Protein 3L3B (pdb70)

Secondary structure (DSSP, 8-state):
-EEEEE---SSTTTS--HHHHHHHHHHHHHTT-EEEEEE-SSB-S-EEETTTTEEES---BHHHHHHHHTTT-EEEGGG--GGG-SEEEE---HHHHHHHBSTTS-----B-HHHHHHHHHHHHTT--EEEETTHHHHHHHHHTTT---EE-----HHHHT-EE----TT--EEETTTTEEEE-GGGS---HHHHHHHHHHHHHHHHHH-/-EEEEEE---SSTTTS--HHHHHHHHHHHHHTTEEEEEEE-SSB-S-EEETTTTEEES---BHHHHHHHHTTT-EEEGGG--GGG-SEEEE---HHHHHHHBSTT---B-HHHHHHHHHHHHTT--EEEETTHHHHHHHHHTTT---EE--S--TT-HHHHHTSEE----TT--EEETTTTEEEE-GGGS---HHHHHHHHHHHHHHHHHHT-

Sequence (423 aa):
LNSAVILAGCGHMDGSEIREAVLVMLELDRHNVNFKCFAPNKNQKQVVDHKKKESVGEVRNILVESARIARGSVYDIEQIRVEEFDMLVIPGGYGVAKNFSNLFDEDNDYILPEFKNAVREFYNAKKPIGAVCISPAVVVALLKDIAKVKVTIGELIDKMGGVHVDCPTIKSVKDDVNRIFSCSAYMRNDSLYNVYLGIQDMISSMVNYLALNSAVILAGCGHMDGSEIREAVLVMLELDRHNVNFKCFAPNKNQKQVVDHKKKESVGEVRNILVESARIARGSVYDIEQIRVEEFDMLVIPGGYGVAKNFSNLFDDYILPEFKNAVREFYNAKKPIGAVCISPAVVVALLKDIAKVKVTIGEDSNGLIDKMGGVHVDCPTIKSVKDDVNRIFSCSAYMRNDSLYNVYLGIQDMISSMVNYLK

Foldseek 3Di:
DEEEEEWQFDPQAFIFPLLQLLLLVVLCVVVVYHYAYEYAFAKTPFDADPVVGHTDPDIDTRQVRVCVSVVNRYYYLLPDDLVVHQEYEYGHGVSLDRRQWCLPPPDPGDGNCSVLVSLVVCQVVVGAYEYEACGVLVVCQSCQVPDAEEAELAPNSVVSRHHYDHDFLLAKDARPPSNYIYHNQVVDVDDSVSNSNHSNRRSCVSVVSD/DAEEEEEWQFDPQAFIFPLLQLLLLCVLCVVVVYHYAYEYAQAKTPFDADPVVRGTDPDIDTRQVRVCVSVVNRYYYLLPDDPVVHQEYEYGHGVRCDRVQDCLPCNDGNVSVLVSLVVCQVVVGAYEYEACRVLVSCLSCQVPDAFEFEQADCPPCSSVVSRHHYDHDHLLAKDARPVRNYIYHNQVSDPDDSVSNSNHSSRRSVVSVVSVD

InterPro domains:
  IPR002818 DJ-1/PfpI [PF01965] (79-145)
  IPR029062 Class I glutamine amidotransferase-like [G3DSA:3.40.50.880] (3-221)
  IPR029062 Class I glutamine amidotransferase-like [SSF52317] (6-210)

B-factor: mean 14.18, std 5.87, range [2.0, 45.68]

Radius of gyration: 21.29 Å; Cα contacts (8 Å, |Δi|>4): 1120; chains: 2; bounding box: 45×48×64 Å

CATH classification: 3.40.50.880

Nearest PDB structures (foldseek):
  3l3b-assembly1_A  TM=1.005E+00  e=1.424E-47  Ehrlichia chaffeensis str. Arkansas
  3l3b-assembly1_B  TM=9.871E-01  e=2.862E-44  Ehrlichia chaffeensis str. Arkansas
  5lir-assembly1_A-2  TM=9.473E-01  e=5.805E-27  Salmonella enterica subsp. enterica serovar Typhimurium
  1oy1-assembly1_B  TM=9.442E-01  e=7.949E-27  Escherichia coli K-12
  4y1e-assembly1_B  TM=6.991E-01  e=5.898E-10  Staphylococcus aureus subsp. aureus Mu50

Solvent-accessible surface area: 15481 Å² total; per-residue (Å²): 94,53,0,0,0,0,0,0,0,1,0,35,51,3,0,0,4,4,17,0,0,0,0,0,1,0,0,0,34,88,54,130,3,105,60,94,4,8,0,6,96,41,80,13,143,86,5,9,22,1,80,60,119,111,62,55,89,90,118,10,35,1,11,37,9,0,0,12,0,5,54,3,61,0,87,48,3,84,78,22,31,6,138,102,14,49,0,0,0,1,0,0,4,99,0,0,0,18,9,0,8,29,30,58,79,122,115,122,100,107,18,37,74,40,0,62,90,3,0,44,89,0,47,104,50,54,40,0,0,0,0,0,11,20,0,0,0,0,0,1,11,1,0,90,114,82,18,140,1,80,0,0,16,0,98,99,2,130,69,27,12,4,66,60,52,109,7,78,8,92,29,22,16,96,3,90,121,21,81,0,0,0,0,0,1,30,73,78,116,49,45,6,63,48,0,6,51,0,0,40,59,0,0,30,30,0,28,118,77,91,141,50,49,0,0,0,0,0,0,0,2,0,33,51,4,0,0,4,3,19,0,0,0,0,0,0,0,0,0,27,88,46,129,0,104,53,80,2,6,0,6,95,41,90,10,74,85,5,10,16,1,73,126,112,94,65,56,93,72,108,11,36,2,11,39,7,0,0,12,1,5,60,10,68,1,91,49,4,86,71,25,44,13,98,105,10,40,0,0,0,0,0,0,6,114,0,0,2,22,19,1,10,66,38,72,146,114,122,16,44,68,41,1,63,90,2,0,45,94,0,41,105,50,46,39,0,0,0,0,0,11,22,1,0,1,2,0,1,10,0,0,83,115,86,16,146,1,69,0,0,6,0,66,25,118,143,28,43,0,112,68,36,21,4,66,46,51,108,8,82,8,88,36,21,14,42,6,100,124,20,70,0,4,0,0,0,1,26,76,83,158,50,42,7,65,47,0,9,45,0,0,47,60,0,0,25,31,0,18,100,82,53,120

Structure (mmCIF, N/CA/C/O backbone):
data_3L3B
#
_entry.id   3L3B
#
_cell.length_a   48.210
_cell.length_b   69.220
_cell.length_c   242.050
_cell.angle_alpha   90.00
_cell.angle_beta   90.00
_cell.angle_gamma   90.00
#
_symmetry.space_group_name_H-M   'C 2 2 21'
#
loop_
_entity.id
_entity.type
_entity.pdbx_description
1 polymer 'Es1 family protein'
2 water water
#
loop_
_atom_site.group_PDB
_atom_site.id
_atom_site.type_symbol
_atom_site.label_atom_id
_atom_site.label_alt_id
_atom_site.label_comp_id
_atom_site.label_asym_id
_atom_site.label_entity_id
_atom_site.label_seq_id
_atom_site.pdbx_PDB_ins_code
_atom_site.Cartn_x
_atom_site.Cartn_y
_atom_site.Cartn_z
_atom_site.occupancy
_atom_site.B_iso_or_equiv
_atom_site.auth_seq_id
_atom_site.auth_comp_id
_atom_site.auth_asym_id
_atom_site.auth_atom_id
_atom_site.pdbx_PDB_model_num
ATOM 1 N N . LEU A 1 24 ? 15.523 -2.385 72.490 1.00 18.19 3 LEU A N 1
ATOM 2 C CA . LEU A 1 24 ? 15.105 -0.948 72.352 1.00 17.33 3 LEU A CA 1
ATOM 3 C C . LEU A 1 24 ? 16.058 0.073 72.987 1.00 16.44 3 LEU A C 1
ATOM 4 O O . LEU A 1 24 ? 16.539 -0.099 74.135 1.00 16.30 3 LEU A O 1
ATOM 9 N N . ASN A 1 25 ? 16.293 1.156 72.238 1.00 15.34 4 ASN A N 1
ATOM 10 C CA . ASN A 1 25 ? 17.130 2.269 72.677 1.00 15.50 4 ASN A CA 1
ATOM 11 C C . ASN A 1 25 ? 16.437 3.616 72.555 1.00 14.63 4 ASN A C 1
ATOM 12 O O . ASN A 1 25 ? 15.893 3.929 71.509 1.00 14.07 4 ASN A O 1
ATOM 17 N N . SER A 1 26 ? 16.504 4.419 73.609 1.00 13.43 5 SER A N 1
ATOM 18 C CA . SER A 1 26 ? 15.922 5.741 73.596 1.00 12.99 5 SER A CA 1
ATOM 19 C C . SER A 1 26 ? 16.972 6.797 73.812 1.00 12.56 5 SER A C 1
ATOM 20 O O . SER A 1 26 ? 17.833 6.617 74.650 1.00 11.84 5 SER A O 1
ATOM 23 N N . ALA A 1 27 ? 16.906 7.897 73.066 1.00 11.47 6 ALA A N 1
ATOM 24 C CA . ALA A 1 27 ? 17.703 9.074 73.435 1.00 10.89 6 ALA A CA 1
ATOM 25 C C . ALA A 1 27 ? 16.916 9.835 74.473 1.00 9.99 6 ALA A C 1
ATOM 26 O O . ALA A 1 27 ? 15.682 9.801 74.482 1.00 10.71 6 ALA A O 1
ATOM 28 N N . VAL A 1 28 ? 17.629 10.532 75.348 1.00 10.43 7 VAL A N 1
ATOM 29 C CA . VAL A 1 28 ? 17.016 11.458 76.336 1.00 10.26 7 VAL A CA 1
ATOM 30 C C . VAL A 1 28 ? 17.764 12.801 76.236 1.00 10.73 7 VAL A C 1
ATOM 31 O O . VAL A 1 28 ? 18.994 12.855 76.341 1.00 11.56 7 VAL A O 1
ATOM 35 N N . ILE A 1 29 ? 17.047 13.885 76.028 1.00 9.49 8 ILE A N 1
ATOM 36 C CA . ILE A 1 29 ? 17.672 15.175 75.933 1.00 9.44 8 ILE A CA 1
ATOM 37 C C . ILE A 1 29 ? 17.402 15.998 77.176 1.00 9.50 8 ILE A C 1
ATOM 38 O O . ILE A 1 29 ? 16.260 16.104 77.628 1.00 10.22 8 ILE A O 1
ATOM 43 N N . LEU A 1 30 ? 18.477 16.606 77.671 1.00 9.95 9 LEU A N 1
ATOM 44 C CA . LEU A 1 30 ? 18.538 17.331 78.907 1.00 10.59 9 LEU A CA 1
ATOM 45 C C . LEU A 1 30 ? 19.034 18.741 78.668 1.00 9.81 9 LEU A C 1
ATOM 46 O O . LEU A 1 30 ? 19.802 19.024 77.746 1.00 10.41 9 LEU A O 1
ATOM 51 N N . ALA A 1 31 ? 18.577 19.655 79.514 1.00 9.57 10 ALA A N 1
ATOM 52 C CA . ALA A 1 31 ? 18.837 21.083 79.333 1.00 9.52 10 ALA A CA 1
ATOM 53 C C . ALA A 1 31 ? 19.525 21.746 80.508 1.00 8.66 10 ALA A C 1
ATOM 54 O O . ALA A 1 31 ? 19.511 22.963 80.607 1.00 9.39 10 ALA A O 1
ATOM 56 N N . GLY A 1 32 ? 20.104 20.961 81.416 1.00 8.98 11 GLY A N 1
ATOM 57 C CA . GLY A 1 32 ? 20.648 21.487 82.660 1.00 7.63 11 GLY A CA 1
ATOM 58 C C . GLY A 1 32 ? 20.124 20.665 83.833 1.00 8.32 11 GLY A C 1
ATOM 59 O O . GLY A 1 32 ? 19.632 19.512 83.657 1.00 10.45 11 GLY A O 1
ATOM 60 N N . CYS A 1 33 ? 20.199 21.221 85.035 1.00 8.47 12 CYS A N 1
ATOM 61 C CA . CYS A 1 33 ? 19.791 20.469 86.230 1.00 8.59 12 CYS A CA 1
ATOM 62 C C . CYS A 1 33 ? 19.018 21.340 87.216 1.00 8.60 12 CYS A C 1
ATOM 63 O O . CYS A 1 33 ? 19.608 21.855 88.165 1.00 9.33 12 CYS A O 1
ATOM 66 N N . GLY A 1 34 ? 17.705 21.476 87.015 1.00 8.59 13 GLY A N 1
ATOM 67 C CA . GLY A 1 34 ? 16.845 22.331 87.840 1.00 9.12 13 GLY A CA 1
ATOM 68 C C . GLY A 1 34 ? 15.707 22.880 87.013 1.00 10.45 13 GLY A C 1
ATOM 69 O O . GLY A 1 34 ? 15.879 23.233 85.843 1.00 12.30 13 GLY A O 1
ATOM 70 N N . HIS A 1 35 ? 14.540 22.949 87.606 1.00 9.77 14 HIS A N 1
ATOM 71 C CA . HIS A 1 35 ? 13.334 23.239 86.861 1.00 10.08 14 HIS A CA 1
ATOM 72 C C . HIS A 1 35 ? 13.244 24.690 86.358 1.00 9.70 14 HIS A C 1
ATOM 73 O O . HIS A 1 35 ? 12.556 24.934 85.357 1.00 11.40 14 HIS A O 1
ATOM 80 N N . MET A 1 36 ? 13.951 25.621 86.999 1.00 8.86 15 MET A N 1
ATOM 81 C CA . MET A 1 36 ? 13.895 27.019 86.590 1.00 9.79 15 MET A CA 1
ATOM 82 C C . MET A 1 36 ? 14.984 27.428 85.596 1.00 10.25 15 MET A C 1
ATOM 83 O O . MET A 1 36 ? 14.845 28.482 84.927 1.00 10.06 15 MET A O 1
ATOM 88 N N . ASP A 1 37 ? 16.077 26.667 85.519 1.00 9.65 16 ASP A N 1
ATOM 89 C CA . ASP A 1 37 ? 17.137 26.985 84.537 1.00 9.64 16 ASP A CA 1
ATOM 90 C C . ASP A 1 37 ? 17.739 25.793 83.726 1.00 8.98 16 ASP A C 1
ATOM 91 O O . ASP A 1 37 ? 18.707 25.976 82.999 1.00 10.75 16 ASP A O 1
ATOM 96 N N . GLY A 1 38 ? 17.119 24.618 83.804 1.00 9.67 17 GLY A N 1
ATOM 97 C CA . GLY A 1 38 ? 17.616 23.382 83.198 1.00 7.91 17 GLY A CA 1
ATOM 98 C C . GLY A 1 38 ? 16.484 22.421 82.965 1.00 8.80 17 GLY A C 1
ATOM 99 O O . GLY A 1 38 ? 15.345 22.814 82.704 1.00 10.05 17 GLY A O 1
ATOM 100 N N . SER A 1 39 ? 16.769 21.147 83.121 1.00 9.34 18 SER A N 1
ATOM 101 C CA . SER A 1 39 ? 15.748 20.111 83.055 1.00 9.16 18 SER A CA 1
ATOM 102 C C . SER A 1 39 ? 15.087 19.937 84.434 1.00 10.01 18 SER A C 1
ATOM 103 O O . SER A 1 39 ? 15.731 20.123 85.502 1.00 9.06 18 SER A O 1
ATOM 106 N N . GLU A 1 40 ? 13.805 19.573 84.402 1.00 9.42 19 GLU A N 1
ATOM 107 C CA . GLU A 1 40 ? 13.073 19.282 85.613 1.00 10.02 19 GLU A CA 1
ATOM 108 C C . GLU A 1 40 ? 13.636 17.970 86.118 1.00 9.85 19 GLU A C 1
ATOM 109 O O . GLU A 1 40 ? 13.555 16.956 85.445 1.00 10.97 19 GLU A O 1
ATOM 115 N N . ILE A 1 41 ? 14.199 17.992 87.312 1.00 9.42 20 ILE A N 1
ATOM 116 C CA . ILE A 1 41 ? 14.985 16.864 87.813 1.00 10.09 20 ILE A CA 1
ATOM 117 C C . ILE A 1 41 ? 14.088 15.643 88.054 1.00 9.80 20 ILE A C 1
ATOM 118 O O . ILE A 1 41 ? 14.479 14.513 87.720 1.00 8.59 20 ILE A O 1
ATOM 123 N N . ARG A 1 42 ? 12.914 15.855 88.655 1.00 10.07 21 ARG A N 1
ATOM 124 C CA . ARG A 1 42 ? 12.012 14.727 88.898 1.00 10.95 21 ARG A CA 1
ATOM 125 C C . ARG A 1 42 ? 11.535 14.060 87.602 1.00 10.60 21 ARG A C 1
ATOM 126 O O . ARG A 1 42 ? 11.492 12.818 87.499 1.00 10.31 21 ARG A O 1
ATOM 134 N N . GLU A 1 43 ? 11.187 14.889 86.620 1.00 11.13 22 GLU A N 1
ATOM 135 C CA . GLU A 1 43 ? 10.710 14.382 85.339 1.00 11.32 22 GLU A CA 1
ATOM 136 C C . GLU A 1 43 ? 11.775 13.571 84.673 1.00 11.11 22 GLU A C 1
ATOM 137 O O . GLU A 1 43 ? 11.498 12.490 84.162 1.00 11.27 22 GLU A O 1
ATOM 143 N N . ALA A 1 44 ? 13.018 14.048 84.732 1.00 10.51 23 ALA A N 1
ATOM 144 C CA . ALA A 1 44 ? 14.111 13.358 84.068 1.00 9.59 23 ALA A CA 1
ATOM 145 C C . ALA A 1 44 ? 14.345 12.020 84.767 1.00 9.56 23 ALA A C 1
ATOM 146 O O . ALA A 1 44 ? 14.456 11.001 84.109 1.00 8.67 23 ALA A O 1
ATOM 148 N N . VAL A 1 45 ? 14.429 12.012 86.114 1.00 7.51 24 VAL A N 1
ATOM 149 C CA . VAL A 1 45 ? 14.649 10.754 86.852 1.00 8.06 24 VAL A CA 1
ATOM 150 C C . VAL A 1 45 ? 13.528 9.725 86.638 1.00 8.63 24 VAL A C 1
ATOM 151 O O . VAL A 1 45 ? 13.787 8.530 86.402 1.00 8.77 24 VAL A O 1
ATOM 155 N N . LEU A 1 46 ? 12.288 10.205 86.600 1.00 10.17 25 LEU A N 1
ATOM 156 C CA . LEU A 1 46 ? 11.103 9.334 86.483 1.00 10.09 25 LEU A CA 1
ATOM 157 C C . LEU A 1 46 ? 11.018 8.778 85.080 1.00 11.20 25 LEU A C 1
ATOM 158 O O . LEU A 1 46 ? 10.651 7.635 84.923 1.00 11.62 25 LEU A O 1
ATOM 163 N N . VAL A 1 47 ? 11.386 9.568 84.054 1.00 10.25 26 VAL A N 1
ATOM 164 C CA . VAL A 1 47 ? 11.527 9.063 82.697 1.00 10.62 26 VAL A CA 1
ATOM 165 C C . VAL A 1 47 ? 12.565 7.942 82.647 1.00 10.11 26 VAL A C 1
ATOM 166 O O . VAL A 1 47 ? 12.322 6.887 82.057 1.00 9.41 26 VAL A O 1
ATOM 170 N N . MET A 1 48 ? 13.702 8.138 83.304 1.00 10.79 27 MET A N 1
ATOM 171 C CA . MET A 1 48 ? 14.792 7.169 83.240 1.00 11.61 27 MET A CA 1
ATOM 172 C C . MET A 1 48 ? 14.377 5.871 83.927 1.00 11.76 27 MET A C 1
ATOM 173 O O . MET A 1 48 ? 14.746 4.763 83.467 1.00 11.68 27 MET A O 1
ATOM 178 N N . LEU A 1 49 ? 13.599 6.016 84.998 1.00 11.62 28 LEU A N 1
ATOM 179 C CA . LEU A 1 49 ? 13.154 4.876 85.821 1.00 12.51 28 LEU A CA 1
ATOM 180 C C . LEU A 1 49 ? 12.217 4.022 84.965 1.00 12.55 28 LEU A C 1
ATOM 181 O O . LEU A 1 49 ? 12.260 2.786 84.990 1.00 12.66 28 LEU A O 1
ATOM 186 N N . GLU A 1 50 ? 11.332 4.685 84.238 1.00 11.87 29 GLU A N 1
ATOM 187 C CA . GLU A 1 50 ? 10.373 3.955 83.409 1.00 12.62 29 GLU A CA 1
ATOM 188 C C . GLU A 1 50 ? 10.997 3.329 82.158 1.00 11.97 29 GLU A C 1
ATOM 189 O O . GLU A 1 50 ? 10.633 2.241 81.780 1.00 12.62 29 GLU A O 1
ATOM 195 N N . LEU A 1 51 ? 11.944 3.998 81.535 1.00 11.49 30 LEU A N 1
ATOM 196 C CA . LEU A 1 51 ? 12.718 3.354 80.472 1.00 11.68 30 LEU A CA 1
ATOM 197 C C . LEU A 1 51 ? 13.357 2.072 81.019 1.00 12.56 30 LEU A C 1
ATOM 198 O O . LEU A 1 51 ? 13.094 0.973 80.508 1.00 11.64 30 LEU A O 1
ATOM 203 N N . ASP A 1 52 ? 14.104 2.193 82.114 1.00 13.08 31 ASP A N 1
ATOM 204 C CA . ASP A 1 52 ? 14.707 1.006 82.768 1.00 15.03 31 ASP A CA 1
ATOM 205 C C . ASP A 1 52 ? 13.666 -0.058 83.111 1.00 14.70 31 ASP A C 1
ATOM 206 O O . ASP A 1 52 ? 13.854 -1.258 82.819 1.00 16.59 31 ASP A O 1
ATOM 211 N N . ARG A 1 53 ? 12.550 0.376 83.686 1.00 14.11 32 ARG A N 1
ATOM 212 C CA . ARG A 1 53 ? 11.415 -0.510 83.963 1.00 14.40 32 ARG A CA 1
ATOM 213 C C . ARG A 1 53 ? 11.000 -1.380 82.762 1.00 14.18 32 ARG A C 1
ATOM 214 O O . ARG A 1 53 ? 10.714 -2.575 82.902 1.00 13.35 32 ARG A O 1
ATOM 222 N N . HIS A 1 54 ? 10.976 -0.768 81.586 1.00 13.92 33 HIS A N 1
ATOM 223 C CA . HIS A 1 54 ? 10.591 -1.434 80.352 1.00 13.54 33 HIS A CA 1
ATOM 224 C C . HIS A 1 54 ? 11.794 -2.005 79.591 1.00 14.04 33 HIS A C 1
ATOM 225 O O . HIS A 1 54 ? 11.676 -2.392 78.416 1.00 13.77 33 HIS A O 1
ATOM 232 N N . ASN A 1 55 ? 12.944 -2.083 80.249 1.00 15.20 34 ASN A N 1
ATOM 233 C CA . ASN A 1 55 ? 14.168 -2.589 79.625 1.00 15.58 34 ASN A CA 1
ATOM 234 C C . ASN A 1 55 ? 14.431 -1.895 78.296 1.00 15.29 34 ASN A C 1
ATOM 235 O O . ASN A 1 55 ? 14.678 -2.561 77.280 1.00 16.46 34 ASN A O 1
ATOM 240 N N . VAL A 1 56 ? 14.293 -0.574 78.291 1.00 14.52 35 VAL A N 1
ATOM 241 C CA . VAL A 1 56 ? 14.764 0.257 77.195 1.00 14.28 35 VAL A CA 1
ATOM 242 C C . VAL A 1 56 ? 16.080 0.924 77.640 1.00 14.89 35 VAL A C 1
ATOM 243 O O . VAL A 1 56 ? 16.098 1.622 78.653 1.00 13.88 35 VAL A O 1
ATOM 247 N N . ASN A 1 57 ? 17.167 0.660 76.917 1.00 15.42 36 ASN A N 1
ATOM 248 C CA . ASN A 1 57 ? 18.441 1.348 77.150 1.00 17.00 36 ASN A CA 1
ATOM 249 C C . ASN A 1 57 ? 18.332 2.789 76.711 1.00 16.53 36 ASN A C 1
ATOM 250 O O . ASN A 1 57 ? 17.605 3.103 75.744 1.00 17.03 36 ASN A O 1
ATOM 255 N N . PHE A 1 58 ? 19.059 3.674 77.380 1.00 15.11 37 PHE A N 1
ATOM 256 C CA . PHE A 1 58 ? 19.031 5.062 76.986 1.00 14.27 37 PHE A CA 1
ATOM 257 C C . PHE A 1 58 ? 20.384 5.719 77.079 1.00 14.32 37 PHE A C 1
ATOM 258 O O . PHE A 1 58 ? 21.265 5.244 77.793 1.00 12.90 37 PHE A O 1
ATOM 266 N N . LYS A 1 59 ? 20.528 6.817 76.350 1.00 13.69 38 LYS A N 1
ATOM 267 C CA . LYS A 1 59 ? 21.699 7.656 76.419 1.00 13.60 38 LYS A CA 1
ATOM 268 C C . LYS A 1 59 ? 21.181 9.048 76.545 1.00 12.67 38 LYS A C 1
ATOM 269 O O . LYS A 1 59 ? 20.214 9.427 75.857 1.00 10.53 38 LYS A O 1
ATOM 275 N N . CYS A 1 60 ? 21.853 9.821 77.377 1.00 10.06 39 CYS A N 1
ATOM 276 C CA . CYS A 1 60 ? 21.524 11.207 77.561 1.00 10.64 39 CYS A CA 1
ATOM 277 C C . CYS A 1 60 ? 22.409 12.145 76.734 1.00 9.46 39 CYS A C 1
ATOM 278 O O . CYS A 1 60 ? 23.643 11.943 76.654 1.00 10.76 39 CYS A O 1
ATOM 281 N N . PHE A 1 61 ? 21.795 13.224 76.231 1.00 8.78 40 PHE A N 1
ATOM 282 C CA . PHE A 1 61 ? 22.457 14.240 75.384 1.00 8.52 40 PHE A CA 1
ATOM 283 C C . PHE A 1 61 ? 22.055 15.628 75.817 1.00 8.80 40 PHE A C 1
ATOM 284 O O . PHE A 1 61 ? 20.895 15.864 76.220 1.00 8.61 40 PHE A O 1
ATOM 292 N N . ALA A 1 62 ? 22.988 16.549 75.692 1.00 9.02 41 ALA A N 1
ATOM 293 C CA . ALA A 1 62 ? 22.765 17.961 75.972 1.00 10.79 41 ALA A CA 1
ATOM 294 C C . ALA A 1 62 ? 23.679 18.742 75.080 1.00 11.98 41 ALA A C 1
ATOM 295 O O . ALA A 1 62 ? 24.761 18.262 74.708 1.00 13.40 41 ALA A O 1
ATOM 297 N N . PRO A 1 63 ? 23.287 19.977 74.738 1.00 13.03 42 PRO A N 1
ATOM 298 C CA . PRO A 1 63 ? 24.250 20.847 74.061 1.00 12.47 42 PRO A CA 1
ATOM 299 C C . PRO A 1 63 ? 25.354 21.450 74.960 1.00 12.54 42 PRO A C 1
ATOM 300 O O . PRO A 1 63 ? 25.135 21.760 76.151 1.00 11.67 42 PRO A O 1
ATOM 304 N N . ASN A 1 64 ? 26.538 21.605 74.376 1.00 12.22 43 ASN A N 1
ATOM 305 C CA . ASN A 1 64 ? 27.680 22.159 75.037 1.00 11.14 43 ASN A CA 1
ATOM 306 C C . ASN A 1 64 ? 27.677 23.661 74.859 1.00 10.82 43 ASN A C 1
ATOM 307 O O . ASN A 1 64 ? 28.405 24.206 74.020 1.00 10.67 43 ASN A O 1
ATOM 312 N N . LYS A 1 65 ? 26.842 24.327 75.639 1.00 10.29 44 LYS A N 1
ATOM 313 C CA . LYS A 1 65 ? 26.697 25.780 75.575 1.00 10.10 44 LYS A CA 1
ATOM 314 C C . LYS A 1 65 ? 26.270 26.261 76.941 1.00 9.33 44 LYS A C 1
ATOM 315 O O . LYS A 1 65 ? 25.718 25.509 77.714 1.00 7.11 44 LYS A O 1
ATOM 317 N N . ASN A 1 66 ? 26.497 27.532 77.233 1.00 9.35 45 ASN A N 1
ATOM 318 C CA . ASN A 1 66 ? 26.077 28.043 78.550 1.00 9.79 45 ASN A CA 1
ATOM 319 C C . ASN A 1 66 ? 24.549 28.183 78.651 1.00 9.50 45 ASN A C 1
ATOM 320 O O . ASN A 1 66 ? 23.884 28.455 77.644 1.00 8.59 45 ASN A O 1
ATOM 325 N N . GLN A 1 67 ? 23.993 27.970 79.832 1.00 9.17 46 GLN A N 1
ATOM 326 C CA . GLN A 1 67 ? 22.577 28.256 80.070 1.00 10.01 46 GLN A CA 1
ATOM 327 C C . GLN A 1 67 ? 22.365 29.755 79.841 1.00 9.68 46 GLN A C 1
ATOM 328 O O . GLN A 1 67 ? 23.294 30.555 80.033 1.00 9.89 46 GLN A O 1
ATOM 334 N N . LYS A 1 68 ? 21.160 30.147 79.472 1.00 9.58 47 LYS A N 1
ATOM 335 C CA . LYS A 1 68 ? 20.837 31.568 79.307 1.00 11.37 47 LYS A CA 1
ATOM 336 C C . LYS A 1 68 ? 20.858 32.324 80.594 1.00 11.81 47 LYS A C 1
ATOM 337 O O . LYS A 1 68 ? 21.347 33.458 80.638 1.00 10.88 47 LYS A O 1
ATOM 343 N N . GLN A 1 69 ? 20.348 31.668 81.645 1.00 11.72 48 GLN A N 1
ATOM 344 C CA . GLN A 1 69 ? 20.344 32.164 83.002 1.00 12.33 48 GLN A CA 1
ATOM 345 C C . GLN A 1 69 ? 20.818 31.057 83.939 1.00 10.93 48 GLN A C 1
ATOM 346 O O . GLN A 1 69 ? 20.774 29.878 83.607 1.00 9.93 48 GLN A O 1
ATOM 352 N N . VAL A 1 70 ? 21.264 31.464 85.115 1.00 11.37 49 VAL A N 1
ATOM 353 C CA . VAL A 1 70 ? 21.404 30.583 86.238 1.00 10.47 49 VAL A CA 1
ATOM 354 C C . VAL A 1 70 ? 20.448 31.104 87.288 1.00 11.75 49 VAL A C 1
ATOM 355 O O . VAL A 1 70 ? 20.522 32.287 87.663 1.00 13.06 49 VAL A O 1
ATOM 359 N N . VAL A 1 71 ? 19.597 30.230 87.830 1.00 10.73 50 VAL A N 1
ATOM 360 C CA . VAL A 1 71 ? 18.572 30.668 88.764 1.00 11.12 50 VAL A CA 1
ATOM 361 C C . VAL A 1 71 ? 18.863 30.042 90.110 1.00 11.93 50 VAL A C 1
ATOM 362 O O . VAL A 1 71 ? 19.068 28.832 90.189 1.00 11.93 50 VAL A O 1
ATOM 366 N N . ASP A 1 72 ? 18.995 30.905 91.131 1.00 11.58 51 ASP A N 1
ATOM 367 C CA . ASP A 1 72 ? 18.965 30.521 92.519 1.00 12.41 51 ASP A CA 1
ATOM 368 C C . ASP A 1 72 ? 17.571 30.013 92.839 1.00 12.46 51 ASP A C 1
ATOM 369 O O . ASP A 1 72 ? 16.614 30.808 92.902 1.00 14.40 51 ASP A O 1
ATOM 374 N N . HIS A 1 73 ? 17.460 28.704 93.072 1.00 12.59 52 HIS A N 1
ATOM 375 C CA . HIS A 1 73 ? 16.167 28.029 93.233 1.00 11.60 52 HIS A CA 1
ATOM 376 C C . HIS A 1 73 ? 15.560 28.258 94.607 1.00 11.79 52 HIS A C 1
ATOM 377 O O . HIS A 1 73 ? 14.374 27.999 94.778 1.00 12.82 52 HIS A O 1
ATOM 384 N N . LYS A 1 74 ? 16.329 28.816 95.542 1.00 11.68 53 LYS A N 1
ATOM 385 C CA . LYS A 1 74 ? 15.848 29.131 96.881 1.00 12.07 53 LYS A CA 1
ATOM 386 C C . LYS A 1 74 ? 15.213 30.527 96.942 1.00 12.64 53 LYS A C 1
ATOM 387 O O . LYS A 1 74 ? 14.069 30.674 97.396 1.00 11.35 53 LYS A O 1
ATOM 393 N N . LYS A 1 75 ? 15.950 31.550 96.505 1.00 14.41 54 LYS A N 1
ATOM 394 C CA . LYS A 1 75 ? 15.392 32.925 96.365 1.00 15.30 54 LYS A CA 1
ATOM 395 C C . LYS A 1 75 ? 14.472 33.068 95.147 1.00 15.66 54 LYS A C 1
ATOM 396 O O . LYS A 1 75 ? 13.624 33.957 95.119 1.00 15.77 54 LYS A O 1
ATOM 398 N N . LYS A 1 76 ? 14.628 32.192 94.159 1.00 15.54 55 LYS A N 1
ATOM 399 C CA . LYS A 1 76 ? 13.857 32.228 92.900 1.00 17.11 55 LYS A CA 1
ATOM 400 C C . LYS A 1 76 ? 14.175 33.464 92.029 1.00 17.45 55 LYS A C 1
ATOM 401 O O . LYS A 1 76 ? 13.276 34.110 91.480 1.00 16.97 55 LYS A O 1
ATOM 407 N N . GLU A 1 77 ? 15.456 33.802 91.934 1.00 17.63 56 GLU A N 1
ATOM 408 C CA . GLU A 1 77 ? 15.886 34.896 91.075 1.00 17.33 56 GLU A CA 1
ATOM 409 C C . GLU A 1 77 ? 17.096 34.476 90.283 1.00 16.05 56 GLU A C 1
ATOM 410 O O . GLU A 1 77 ? 17.955 33.783 90.794 1.00 14.55 56 GLU A O 1
ATOM 416 N N . SER A 1 78 ? 17.187 34.957 89.039 1.00 15.33 57 SER A N 1
ATOM 417 C CA . SER A 1 78 ? 18.387 34.782 88.251 1.00 14.86 57 SER A CA 1
ATOM 418 C C . SER A 1 78 ? 19.517 35.426 89.045 1.00 14.54 57 SER A C 1
ATOM 419 O O . SER A 1 78 ? 19.285 36.382 89.798 1.00 14.88 57 SER A O 1
ATOM 422 N N . VAL A 1 79 ? 20.721 34.885 88.906 1.00 14.52 58 VAL A N 1
ATOM 423 C CA . VAL A 1 79 ? 21.905 35.416 89.596 1.00 15.32 58 VAL A CA 1
ATOM 424 C C . VAL A 1 79 ? 23.037 35.504 88.593 1.00 16.01 58 VAL A C 1
ATOM 425 O O . VAL A 1 79 ? 22.965 34.925 87.503 1.00 15.54 58 VAL A O 1
ATOM 429 N N . GLY A 1 80 ? 24.089 36.222 88.969 1.00 17.06 59 GLY A N 1
ATOM 430 C CA . GLY A 1 80 ? 25.185 36.539 88.021 1.00 17.50 59 GLY A CA 1
ATOM 431 C C . GLY A 1 80 ? 26.274 35.479 88.124 1.00 17.39 59 GLY A C 1
ATOM 432 O O . GLY A 1 80 ? 27.363 35.730 88.703 1.00 18.45 59 GLY A O 1
ATOM 433 N N . GLU A 1 81 ? 25.932 34.279 87.642 1.00 15.63 60 GLU A N 1
ATOM 434 C CA . GLU A 1 81 ? 26.842 33.150 87.555 1.00 14.08 60 GLU A CA 1
ATOM 435 C C . GLU A 1 81 ? 26.690 32.580 86.166 1.00 12.13 60 GLU A C 1
ATOM 436 O O . GLU A 1 81 ? 25.659 32.785 85.511 1.00 9.74 60 GLU A O 1
ATOM 442 N N . VAL A 1 82 ? 27.678 31.823 85.723 1.00 10.23 61 VAL A N 1
ATOM 443 C CA . VAL A 1 82 ? 27.628 31.210 84.406 1.00 9.58 61 VAL A CA 1
ATOM 444 C C . VAL A 1 82 ? 27.748 29.706 84.579 1.00 9.94 61 VAL A C 1
ATOM 445 O O . VAL A 1 82 ? 28.663 29.230 85.252 1.00 10.08 61 VAL A O 1
ATOM 449 N N . ARG A 1 83 ? 26.802 28.948 84.022 1.00 9.36 62 ARG A N 1
ATOM 450 C CA . ARG A 1 83 ? 26.871 27.489 84.062 1.00 8.65 62 ARG A CA 1
ATOM 451 C C . ARG A 1 83 ? 26.694 26.874 82.677 1.00 8.67 62 ARG A C 1
ATOM 452 O O . ARG A 1 83 ? 25.945 27.415 81.786 1.00 8.54 62 ARG A O 1
ATOM 460 N N . ASN A 1 84 ? 27.389 25.757 82.461 1.00 8.09 63 ASN A N 1
ATOM 461 C CA . ASN A 1 84 ? 27.306 25.041 81.176 1.00 7.12 63 ASN A CA 1
ATOM 462 C C . ASN A 1 84 ? 26.232 23.957 81.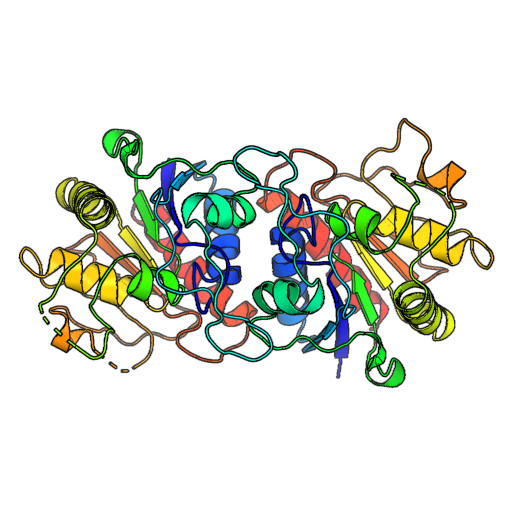176 1.00 8.59 63 ASN A C 1
ATOM 463 O O . ASN A 1 84 ? 26.149 23.146 82.108 1.00 7.94 63 ASN A O 1
ATOM 468 N N . ILE A 1 85 ? 25.394 23.939 80.135 1.00 7.41 64 ILE A N 1
ATOM 469 C CA . ILE A 1 85 ? 24.252 23.049 80.062 1.00 8.50 64 ILE A CA 1
ATOM 470 C C . ILE A 1 85 ? 24.622 21.577 80.211 1.00 8.13 64 ILE A C 1
ATOM 471 O O . ILE A 1 85 ? 23.967 20.834 80.928 1.00 9.05 64 ILE A O 1
ATOM 476 N N . LEU A 1 86 ? 25.641 21.174 79.493 1.00 8.52 65 LEU A N 1
ATOM 477 C CA . LEU A 1 86 ? 26.058 19.785 79.415 1.00 8.77 65 LEU A CA 1
ATOM 478 C C . LEU A 1 86 ? 26.721 19.361 80.722 1.00 8.85 65 LEU A C 1
ATOM 479 O O . LEU A 1 86 ? 26.407 18.307 81.238 1.00 9.22 65 LEU A O 1
ATOM 484 N N . VAL A 1 87 ? 27.489 20.252 81.327 1.00 7.72 66 VAL A N 1
ATOM 485 C CA . VAL A 1 87 ? 28.147 19.932 82.602 1.00 8.15 66 VAL A CA 1
ATOM 486 C C . VAL A 1 87 ? 27.095 19.773 83.673 1.00 8.06 66 VAL A C 1
ATOM 487 O O . VAL A 1 87 ? 27.159 18.841 84.484 1.00 7.10 66 VAL A O 1
ATOM 491 N N . GLU A 1 88 ? 26.096 20.655 83.692 1.00 8.65 67 GLU A N 1
ATOM 492 C CA . GLU A 1 88 ? 25.048 20.513 84.709 1.00 8.47 67 GLU A CA 1
ATOM 493 C C . GLU A 1 88 ? 24.131 19.326 84.455 1.00 8.74 67 GLU A C 1
ATOM 494 O O . GLU A 1 88 ? 23.719 18.651 85.422 1.00 9.52 67 GLU A O 1
ATOM 500 N N . SER A 1 89 ? 23.842 19.048 83.180 1.00 9.75 68 SER A N 1
ATOM 501 C CA . SER A 1 89 ? 23.062 17.853 82.792 1.00 9.24 68 SER A CA 1
ATOM 502 C C . SER A 1 89 ? 23.724 16.571 83.264 1.00 8.72 68 SER A C 1
ATOM 503 O O . SER A 1 89 ? 23.018 15.590 83.602 1.00 8.92 68 SER A O 1
ATOM 506 N N . ALA A 1 90 ? 25.047 16.605 83.416 1.00 7.67 69 ALA A N 1
ATOM 507 C CA . ALA A 1 90 ? 25.797 15.406 83.825 1.00 8.21 69 ALA A CA 1
ATOM 508 C C . ALA A 1 90 ? 25.443 15.013 85.266 1.00 8.30 69 ALA A C 1
ATOM 509 O O . ALA A 1 90 ? 25.588 13.878 85.648 1.00 8.30 69 ALA A O 1
ATOM 511 N N . ARG A 1 91 ? 24.894 15.947 86.041 1.00 9.79 70 ARG A N 1
ATOM 512 C CA . ARG A 1 91 ? 24.439 15.643 87.405 1.00 8.86 70 ARG A CA 1
ATOM 513 C C . ARG A 1 91 ? 23.270 14.684 87.358 1.00 9.44 70 ARG A C 1
ATOM 514 O O . ARG A 1 91 ? 23.255 13.709 88.072 1.00 10.84 70 ARG A O 1
ATOM 522 N N . ILE A 1 92 ? 22.292 14.978 86.518 1.00 11.09 71 ILE A N 1
ATOM 523 C CA . ILE A 1 92 ? 21.137 14.090 86.330 1.00 11.21 71 ILE A CA 1
ATOM 524 C C . ILE A 1 92 ? 21.572 12.735 85.757 1.00 11.93 71 ILE A C 1
ATOM 525 O O . ILE A 1 92 ? 21.104 11.680 86.180 1.00 12.01 71 ILE A O 1
ATOM 530 N N . ALA A 1 93 ? 22.531 12.755 84.853 1.00 12.48 72 ALA A N 1
ATOM 531 C CA . ALA A 1 93 ? 22.943 11.546 84.146 1.00 12.33 72 ALA A CA 1
ATOM 532 C C . ALA A 1 93 ? 24.018 10.764 84.847 1.00 11.97 72 ALA A C 1
ATOM 533 O O . ALA A 1 93 ? 24.488 9.785 84.290 1.00 12.00 72 ALA A O 1
ATOM 535 N N . ARG A 1 94 ? 24.400 11.162 86.055 1.00 12.11 73 ARG A N 1
ATOM 536 C CA . ARG A 1 94 ? 25.517 10.520 86.771 1.00 13.00 73 ARG A CA 1
ATOM 537 C C . ARG A 1 94 ? 26.748 10.438 85.876 1.00 12.53 73 ARG A C 1
ATOM 538 O O . ARG A 1 94 ? 27.432 9.456 85.895 1.00 12.32 73 ARG A O 1
ATOM 546 N N . GLY A 1 95 ? 27.020 11.484 85.086 1.00 12.18 74 GLY A N 1
ATOM 547 C CA . GLY A 1 95 ? 28.228 11.503 84.243 1.00 12.70 74 GLY A CA 1
ATOM 548 C C . GLY A 1 95 ? 28.005 11.077 82.802 1.00 12.97 74 GLY A C 1
ATOM 549 O O . GLY A 1 95 ? 28.710 11.546 81.904 1.00 14.43 74 GLY A O 1
ATOM 550 N N . SER A 1 96 ? 27.022 10.217 82.542 1.00 13.66 75 SER A N 1
ATOM 551 C CA . SER A 1 96 ? 26.818 9.677 81.205 1.00 14.24 75 SER A CA 1
ATOM 552 C C . SER A 1 96 ? 25.898 10.547 80.372 1.00 13.43 75 SER A C 1
ATOM 553 O O . SER A 1 96 ? 24.758 10.208 80.152 1.00 14.61 75 SER A O 1
ATOM 556 N N . VAL A 1 97 ? 26.400 11.706 79.959 1.00 12.41 76 VAL A N 1
ATOM 557 C CA . VAL A 1 97 ? 25.692 12.618 79.080 1.00 10.13 76 VAL A CA 1
ATOM 558 C C . VAL A 1 97 ? 26.700 13.031 78.006 1.00 10.69 76 VAL A C 1
ATOM 559 O O . VAL A 1 97 ? 27.883 13.214 78.291 1.00 9.20 76 VAL A O 1
ATOM 563 N N . TYR A 1 98 ? 26.214 13.171 76.777 1.00 11.24 77 TYR A N 1
ATOM 564 C CA . TYR A 1 98 ? 27.079 13.391 75.619 1.00 11.49 77 TYR A CA 1
ATOM 565 C C . TYR A 1 98 ? 26.604 14.625 74.875 1.00 12.64 77 TYR A C 1
ATOM 566 O O . TYR A 1 98 ? 25.420 14.998 74.909 1.00 12.01 77 TYR A O 1
ATOM 575 N N . ASP A 1 99 ? 27.534 15.279 74.196 1.00 13.10 78 ASP A N 1
ATOM 576 C CA . ASP A 1 99 ? 27.229 16.424 73.377 1.00 13.36 78 ASP A CA 1
ATOM 577 C C . ASP A 1 99 ? 26.190 15.977 72.345 1.00 13.62 78 ASP A C 1
ATOM 578 O O . ASP A 1 99 ? 26.374 14.978 71.662 1.00 13.95 78 ASP A O 1
ATOM 583 N N . ILE A 1 100 ? 25.089 16.718 72.278 1.00 13.15 79 ILE A N 1
ATOM 584 C CA . ILE A 1 100 ? 23.981 16.427 71.358 1.00 13.48 79 ILE A CA 1
ATOM 585 C C . ILE A 1 100 ? 24.429 16.478 69.899 1.00 15.24 79 ILE A C 1
ATOM 586 O O . ILE A 1 100 ? 23.774 15.876 69.062 1.00 14.96 79 ILE A O 1
ATOM 591 N N . GLU A 1 101 ? 25.513 17.204 69.605 1.00 15.87 80 GLU A N 1
ATOM 592 C CA . GLU A 1 101 ? 26.010 17.276 68.212 1.00 17.68 80 GLU A CA 1
ATOM 593 C C . GLU A 1 101 ? 26.479 15.889 67.760 1.00 18.60 80 GLU A C 1
ATOM 594 O O . GLU A 1 101 ? 26.484 15.608 66.583 1.00 19.40 80 GLU A O 1
ATOM 596 N N . GLN A 1 102 ? 26.857 15.028 68.712 1.00 19.33 81 GLN A N 1
ATOM 597 C CA . GLN A 1 102 ? 27.263 13.646 68.416 1.00 19.60 81 GLN A CA 1
ATOM 598 C C . GLN A 1 102 ? 26.113 12.625 68.315 1.00 19.51 81 GLN A C 1
ATOM 599 O O . GLN A 1 102 ? 26.356 11.448 68.094 1.00 19.89 81 GLN A O 1
ATOM 601 N N . ILE A 1 103 ? 24.862 13.038 68.469 1.00 19.55 82 ILE A N 1
ATOM 602 C CA . ILE A 1 103 ? 23.764 12.050 68.426 1.00 19.68 82 ILE A CA 1
ATOM 603 C C . ILE A 1 103 ? 23.708 11.316 67.074 1.00 18.60 82 ILE A C 1
ATOM 604 O O . ILE A 1 103 ? 23.660 11.950 66.036 1.00 17.76 82 ILE A O 1
ATOM 609 N N . ARG A 1 104 ? 23.723 9.985 67.103 1.00 17.09 83 ARG A N 1
ATOM 610 C CA . ARG A 1 104 ? 23.425 9.189 65.912 1.00 16.33 83 ARG A CA 1
ATOM 611 C C . ARG A 1 104 ? 21.969 8.648 65.969 1.00 15.84 83 ARG A C 1
ATOM 612 O O . ARG A 1 104 ? 21.713 7.591 66.526 1.00 14.69 83 ARG A O 1
ATOM 614 N N . VAL A 1 105 ? 21.027 9.373 65.348 1.00 15.97 84 VAL A N 1
ATOM 615 C CA . VAL A 1 105 ? 19.599 9.045 65.429 1.00 15.81 84 VAL A CA 1
ATOM 616 C C . VAL A 1 105 ? 19.278 7.618 64.996 1.00 15.60 84 VAL A C 1
ATOM 617 O O . VAL A 1 105 ? 18.344 7.015 65.503 1.00 15.04 84 VAL A O 1
ATOM 621 N N . GLU A 1 106 ? 20.072 7.069 64.085 1.00 16.53 85 GLU A N 1
ATOM 622 C CA . GLU A 1 106 ? 19.817 5.717 63.568 1.00 16.96 85 GLU A CA 1
ATOM 623 C C . GLU A 1 106 ? 20.085 4.640 64.631 1.00 16.61 85 GLU A C 1
ATOM 624 O O . GLU A 1 106 ? 19.571 3.533 64.532 1.00 16.43 85 GLU A O 1
ATOM 630 N N . GLU A 1 107 ? 20.821 4.995 65.690 1.00 16.90 86 GLU A N 1
ATOM 631 C CA . GLU A 1 107 ? 21.057 4.064 66.792 1.00 16.74 86 GLU A CA 1
ATOM 632 C C . GLU A 1 107 ? 19.931 3.992 67.834 1.00 16.40 86 GLU A C 1
ATOM 633 O O . GLU A 1 107 ? 20.055 3.249 68.819 1.00 15.68 86 GLU A O 1
ATOM 639 N N . PHE A 1 108 ? 18.857 4.789 67.647 1.00 15.69 87 PHE A N 1
ATOM 640 C CA . PHE A 1 108 ? 17.759 4.891 68.621 1.00 14.51 87 PHE A CA 1
ATOM 641 C C . PHE A 1 108 ? 16.390 4.572 68.005 1.00 13.98 87 PHE A C 1
ATOM 642 O O . PHE A 1 108 ? 16.154 4.853 66.833 1.00 14.02 87 PHE A O 1
ATOM 650 N N . ASP A 1 109 ? 15.500 4.002 68.811 1.00 12.92 88 ASP A N 1
ATOM 651 C CA . ASP A 1 109 ? 14.104 3.731 68.408 1.00 12.55 88 ASP A CA 1
ATOM 652 C C . ASP A 1 109 ? 13.093 4.843 68.755 1.00 12.65 88 ASP A C 1
ATOM 653 O O . ASP A 1 109 ? 11.962 4.879 68.198 1.00 12.16 88 ASP A O 1
ATOM 658 N N . MET A 1 110 ? 13.500 5.729 69.661 1.00 12.43 89 MET A N 1
ATOM 659 C CA . MET A 1 110 ? 12.641 6.776 70.201 1.00 11.69 89 MET A CA 1
ATOM 660 C C . MET A 1 110 ? 13.475 7.821 70.953 1.00 11.91 89 MET A C 1
ATOM 661 O O . MET A 1 110 ? 14.667 7.613 71.263 1.00 10.95 89 MET A O 1
ATOM 666 N N . LEU A 1 111 ? 12.822 8.926 71.258 1.00 11.50 90 LEU A N 1
ATOM 667 C CA . LEU A 1 111 ? 13.422 10.068 71.922 1.00 11.29 90 LEU A CA 1
ATOM 668 C C . LEU A 1 111 ? 12.424 10.528 72.987 1.00 10.54 90 LEU A C 1
ATOM 669 O O . LEU A 1 111 ? 11.212 10.555 72.736 1.00 9.60 90 LEU A O 1
ATOM 674 N N . VAL A 1 112 ? 12.936 10.869 74.170 1.00 10.00 91 VAL A N 1
ATOM 675 C CA . VAL A 1 112 ? 12.129 11.511 75.224 1.00 9.61 91 VAL A CA 1
ATOM 676 C C . VAL A 1 112 ? 12.826 12.793 75.669 1.00 9.61 91 VAL A C 1
ATOM 677 O O . VAL A 1 112 ? 14.058 12.833 75.842 1.00 11.28 91 VAL A O 1
ATOM 681 N N . ILE A 1 113 ? 12.044 13.842 75.870 1.00 9.71 92 ILE A N 1
ATOM 682 C CA . ILE A 1 113 ? 12.547 15.138 76.266 1.00 10.07 92 ILE A CA 1
ATOM 683 C C . ILE A 1 113 ? 11.806 15.503 77.554 1.00 10.55 92 ILE A C 1
ATOM 684 O O . ILE A 1 113 ? 10.654 15.869 77.500 1.00 11.40 92 ILE A O 1
ATOM 689 N N . PRO A 1 114 ? 12.457 15.347 78.725 1.00 11.12 93 PRO A N 1
ATOM 690 C CA . PRO A 1 114 ? 11.862 15.813 79.985 1.00 10.26 93 PRO A CA 1
ATOM 691 C C . PRO A 1 114 ? 11.625 17.316 79.942 1.00 10.25 93 PRO A C 1
ATOM 692 O O . PRO A 1 114 ? 12.242 18.012 79.124 1.00 11.81 93 PRO A O 1
ATOM 696 N N . GLY A 1 115 ? 10.796 17.855 80.819 1.00 11.05 94 GLY A N 1
ATOM 697 C CA . GLY A 1 115 ? 10.555 19.306 80.779 1.00 10.72 94 GLY A CA 1
ATOM 698 C C . GLY A 1 115 ? 11.550 20.040 81.655 1.00 10.95 94 GLY A C 1
ATOM 699 O O . GLY A 1 115 ? 12.648 19.556 81.863 1.00 10.43 94 GLY A O 1
ATOM 700 N N . GLY A 1 116 ? 11.149 21.183 82.180 1.00 10.77 95 GLY A N 1
ATOM 701 C CA . GLY A 1 116 ? 12.079 22.139 82.720 1.00 11.99 95 GLY A CA 1
ATOM 702 C C . GLY A 1 116 ? 12.061 23.436 81.942 1.00 11.79 95 GLY A C 1
ATOM 703 O O . GLY A 1 116 ? 12.029 23.437 80.726 1.00 11.95 95 GLY A O 1
ATOM 704 N N . TYR A 1 117 ? 12.066 24.546 82.649 1.00 12.90 96 TYR A N 1
ATOM 705 C CA . TYR A 1 117 ? 12.062 25.857 82.017 1.00 14.01 96 TYR A CA 1
ATOM 706 C C . TYR A 1 117 ? 13.326 26.050 81.172 1.00 13.57 96 TYR A C 1
ATOM 707 O O . TYR A 1 117 ? 13.306 26.813 80.176 1.00 11.20 96 TYR A O 1
ATOM 716 N N . GLY A 1 118 ? 14.400 25.339 81.518 1.00 11.89 97 GLY A N 1
ATOM 717 C CA . GLY A 1 118 ? 15.613 25.353 80.683 1.00 12.25 97 GLY A CA 1
ATOM 718 C C . GLY A 1 118 ? 15.412 24.820 79.278 1.00 12.87 97 GLY A C 1
ATOM 719 O O . GLY A 1 118 ? 16.091 25.261 78.359 1.00 13.38 97 GLY A O 1
ATOM 720 N N . VAL A 1 119 ? 14.496 23.875 79.087 1.00 12.67 98 VAL A N 1
ATOM 721 C CA . VAL A 1 119 ? 14.244 23.357 77.743 1.00 12.89 98 VAL A CA 1
ATOM 722 C C . VAL A 1 119 ? 13.742 24.479 76.837 1.00 13.24 98 VAL A C 1
ATOM 723 O O . VAL A 1 119 ? 14.218 24.615 75.735 1.00 15.13 98 VAL A O 1
ATOM 727 N N . ALA A 1 120 ? 12.796 25.289 77.300 1.00 13.35 99 ALA A N 1
ATOM 728 C CA . ALA A 1 120 ? 12.365 26.454 76.543 1.00 13.21 99 ALA A CA 1
ATOM 729 C C . ALA A 1 120 ? 13.381 27.623 76.551 1.00 13.07 99 ALA A C 1
ATOM 730 O O . ALA A 1 120 ? 13.617 28.218 75.519 1.00 11.34 99 ALA A O 1
ATOM 732 N N . LYS A 1 121 ? 13.980 27.945 77.691 1.00 11.15 100 LYS A N 1
ATOM 733 C CA . LYS A 1 121 ? 14.838 29.134 77.766 1.00 11.19 100 LYS A CA 1
ATOM 734 C C . LYS A 1 121 ? 16.221 28.916 77.154 1.00 11.06 100 LYS A C 1
ATOM 735 O O . LYS A 1 121 ? 16.777 29.843 76.593 1.00 10.96 100 LYS A O 1
ATOM 737 N N . ASN A 1 122 ? 16.776 27.713 77.277 1.00 10.87 101 ASN A N 1
ATOM 738 C CA . ASN A 1 122 ? 18.144 27.416 76.788 1.00 11.11 101 ASN A CA 1
ATOM 739 C C . ASN A 1 122 ? 18.235 26.983 75.340 1.00 12.09 101 ASN A C 1
ATOM 740 O O . ASN A 1 122 ? 19.294 27.071 74.731 1.00 10.62 101 ASN A O 1
ATOM 745 N N . PHE A 1 123 ? 17.125 26.478 74.809 1.00 12.35 102 PHE A N 1
ATOM 746 C CA . PHE A 1 123 ? 17.096 25.938 73.481 1.00 12.16 102 PHE A CA 1
ATOM 747 C C . PHE A 1 123 ? 16.367 26.830 72.472 1.00 13.18 102 PHE A C 1
ATOM 748 O O . PHE A 1 123 ? 16.236 26.425 71.308 1.00 12.07 102 PHE A O 1
ATOM 756 N N . SER A 1 124 ? 15.834 27.973 72.918 1.00 14.12 103 SER A N 1
ATOM 757 C CA . SER A 1 124 ? 14.869 28.745 72.102 1.00 14.82 103 SER A CA 1
ATOM 758 C C . SER A 1 124 ? 14.672 30.161 72.653 1.00 15.45 103 SER A C 1
ATOM 759 O O . SER A 1 124 ? 14.923 30.402 73.819 1.00 14.12 103 SER A O 1
ATOM 762 N N . ASN A 1 125 ? 14.199 31.076 71.794 1.00 16.08 104 ASN A N 1
ATOM 763 C CA . ASN A 1 125 ? 13.808 32.431 72.204 1.00 17.11 104 ASN A CA 1
ATOM 764 C C . ASN A 1 125 ? 12.291 32.558 72.404 1.00 18.21 104 ASN A C 1
ATOM 765 O O . ASN A 1 125 ? 11.759 33.657 72.464 1.00 17.27 104 ASN A O 1
ATOM 770 N N . LEU A 1 126 ? 11.604 31.424 72.517 1.00 20.41 105 LEU A N 1
ATOM 771 C CA . LEU A 1 126 ? 10.154 31.384 72.300 1.00 22.07 105 LEU A CA 1
ATOM 772 C C . LEU A 1 126 ? 9.401 32.033 73.445 1.00 23.66 105 LEU A C 1
ATOM 773 O O . LEU A 1 126 ? 8.298 32.538 73.254 1.00 24.19 105 LEU A O 1
ATOM 778 N N . PHE A 1 127 ? 10.018 32.045 74.618 1.00 25.37 106 PHE A N 1
ATOM 779 C CA . PHE A 1 127 ? 9.425 32.621 75.806 1.00 26.89 106 PHE A CA 1
ATOM 780 C C . PHE A 1 127 ? 10.175 33.886 76.265 1.00 27.02 106 PHE A C 1
ATOM 781 O O . PHE A 1 127 ? 10.035 34.306 77.396 1.00 27.18 106 PHE A O 1
ATOM 789 N N . ASP A 1 128 ? 10.972 34.483 75.384 1.00 27.55 107 ASP A N 1
ATOM 790 C CA . ASP A 1 128 ? 11.678 35.728 75.686 1.00 28.10 107 ASP A CA 1
ATOM 791 C C . ASP A 1 128 ? 10.795 36.936 75.442 1.00 28.91 107 ASP A C 1
ATOM 792 O O . ASP A 1 128 ? 10.004 36.961 74.492 1.00 28.88 107 ASP A O 1
ATOM 797 N N . GLU A 1 129 ? 10.966 37.957 76.275 1.00 29.93 108 GLU A N 1
ATOM 798 C CA . GLU A 1 129 ? 10.279 39.235 76.090 1.00 30.34 108 GLU A CA 1
ATOM 799 C C . GLU A 1 129 ? 10.280 39.677 74.631 1.00 30.87 108 GLU A C 1
ATOM 800 O O . GLU A 1 129 ? 9.214 39.801 74.028 1.00 31.27 108 GLU A O 1
ATOM 802 N N . ASP A 1 130 ? 11.465 39.885 74.055 1.00 31.16 109 ASP A N 1
ATOM 803 C CA . ASP A 1 130 ? 11.586 40.422 72.682 1.00 31.33 109 ASP A CA 1
ATOM 804 C C . ASP A 1 130 ? 11.630 39.353 71.573 1.00 31.33 109 ASP A C 1
ATOM 805 O O . ASP A 1 130 ? 11.646 38.140 71.836 1.00 31.13 109 ASP A O 1
ATOM 807 N N . ASN A 1 133 ? 12.693 37.783 67.262 1.00 27.87 112 ASN A N 1
ATOM 808 C CA . ASN A 1 133 ? 12.430 36.992 66.052 1.00 27.63 112 ASN A CA 1
ATOM 809 C C . ASN A 1 133 ? 12.644 35.484 66.318 1.00 27.42 112 ASN A C 1
ATOM 810 O O . ASN A 1 133 ? 13.755 35.051 66.613 1.00 27.45 112 ASN A O 1
ATOM 812 N N . ASP A 1 134 ? 11.564 34.718 66.181 1.00 26.65 113 ASP A N 1
ATOM 813 C CA . ASP A 1 134 ? 11.457 33.293 66.520 1.00 26.32 113 ASP A CA 1
ATOM 814 C C . ASP A 1 134 ? 12.682 32.406 66.116 1.00 24.56 113 ASP A C 1
ATOM 815 O O . ASP A 1 134 ? 13.135 32.475 64.973 1.00 23.71 113 ASP A O 1
ATOM 820 N N . TYR A 1 135 ? 13.189 31.588 67.061 1.00 22.24 114 TYR A N 1
ATOM 821 C CA . TYR A 1 135 ? 14.490 30.851 66.938 1.00 20.57 114 TYR A CA 1
ATOM 822 C C . TYR A 1 135 ? 14.664 29.622 67.877 1.00 19.26 114 TYR A C 1
ATOM 823 O O . TYR A 1 135 ? 14.385 29.710 69.087 1.00 18.07 114 TYR A O 1
ATOM 832 N N . ILE A 1 136 ? 15.173 28.514 67.324 1.00 17.02 115 ILE A N 1
ATOM 833 C CA . ILE A 1 136 ? 15.431 27.286 68.066 1.00 16.01 115 ILE A CA 1
ATOM 834 C C . ILE A 1 136 ? 16.878 26.867 67.806 1.00 15.06 115 ILE A C 1
ATOM 835 O O . ILE A 1 136 ? 17.341 26.892 66.678 1.00 13.03 115 ILE A O 1
ATOM 840 N N . LEU A 1 137 ? 17.600 26.529 68.882 1.00 13.52 116 LEU A N 1
ATOM 841 C CA . LEU A 1 137 ? 18.992 26.131 68.812 1.00 13.04 116 LEU A CA 1
ATOM 842 C C . LEU A 1 137 ? 19.195 25.004 67.774 1.00 12.91 116 LEU A C 1
ATOM 843 O O . LEU A 1 137 ? 18.619 23.936 67.890 1.00 12.09 116 LEU A O 1
ATOM 848 N N . PRO A 1 138 ? 19.996 25.261 66.731 1.00 13.76 117 PRO A N 1
ATOM 849 C CA . PRO A 1 138 ? 19.974 24.337 65.584 1.00 14.03 117 PRO A CA 1
ATOM 850 C C . PRO A 1 138 ? 20.280 22.869 65.924 1.00 14.28 117 PRO A C 1
ATOM 851 O O . PRO A 1 138 ? 19.691 21.953 65.362 1.00 14.31 117 PRO A O 1
ATOM 855 N N . GLU A 1 139 ? 21.192 22.646 66.844 1.00 13.39 118 GLU A N 1
ATOM 856 C CA . GLU A 1 139 ? 21.601 21.293 67.171 1.00 13.89 118 GLU A CA 1
ATOM 857 C C . GLU A 1 139 ? 20.447 20.520 67.870 1.00 13.95 118 GLU A C 1
ATOM 858 O O . GLU A 1 139 ? 20.407 19.298 67.818 1.00 14.77 118 GLU A O 1
ATOM 860 N N . PHE A 1 140 ? 19.548 21.227 68.553 1.00 13.79 119 PHE A N 1
ATOM 861 C CA . PHE A 1 140 ? 18.386 20.609 69.169 1.00 13.46 119 PHE A CA 1
ATOM 862 C C . PHE A 1 140 ? 17.280 20.447 68.113 1.00 13.65 119 PHE A C 1
ATOM 863 O O . PHE A 1 140 ? 16.760 19.348 67.903 1.00 13.52 119 PHE A O 1
ATOM 871 N N . LYS A 1 141 ? 16.945 21.544 67.437 1.00 13.79 120 LYS A N 1
ATOM 872 C CA . LYS A 1 141 ? 15.963 21.497 66.344 1.00 13.70 120 LYS A CA 1
ATOM 873 C C . LYS A 1 141 ? 16.294 20.359 65.382 1.00 13.23 120 LYS A C 1
ATOM 874 O O . LYS A 1 141 ? 15.430 19.579 65.027 1.00 14.23 120 LYS A O 1
ATOM 880 N N . ASN A 1 142 ? 17.535 20.254 64.956 1.00 14.44 121 ASN A N 1
ATOM 881 C CA . ASN A 1 142 ? 17.906 19.234 63.953 1.00 14.93 121 ASN A CA 1
ATOM 882 C C . ASN A 1 142 ? 17.803 17.787 64.459 1.00 14.35 121 ASN A C 1
ATOM 883 O O . ASN A 1 142 ? 17.423 16.896 63.691 1.00 14.67 121 ASN A O 1
ATOM 888 N N . ALA A 1 143 ? 18.164 17.543 65.709 1.00 13.89 122 ALA A N 1
ATOM 889 C CA . ALA A 1 143 ? 18.061 16.205 66.302 1.00 13.81 122 ALA A CA 1
ATOM 890 C C . ALA A 1 143 ? 16.626 15.734 66.395 1.00 13.48 122 ALA A C 1
ATOM 891 O O . ALA A 1 143 ? 16.332 14.587 66.078 1.00 15.10 122 ALA A O 1
ATOM 893 N N . VAL A 1 144 ? 15.732 16.595 66.864 1.00 12.50 123 VAL A N 1
ATOM 894 C CA . VAL A 1 144 ? 14.318 16.225 66.986 1.00 12.23 123 VAL A CA 1
ATOM 895 C C . VAL A 1 144 ? 13.665 16.003 65.611 1.00 12.03 123 VAL A C 1
ATOM 896 O O . VAL A 1 144 ? 12.888 15.050 65.416 1.00 12.05 123 VAL A O 1
ATOM 900 N N . ARG A 1 145 ? 13.974 16.870 64.657 1.00 12.46 124 ARG A N 1
ATOM 901 C CA . ARG A 1 145 ? 13.492 16.691 63.272 1.00 12.54 124 ARG A CA 1
ATOM 902 C C . ARG A 1 145 ? 13.946 15.347 62.678 1.00 12.05 124 ARG A C 1
ATOM 903 O O . ARG A 1 145 ? 13.198 14.720 61.931 1.00 11.83 124 ARG A O 1
ATOM 911 N N . GLU A 1 146 ? 15.148 14.903 63.013 1.00 12.11 125 GLU A N 1
ATOM 912 C CA . GLU A 1 146 ? 15.662 13.641 62.488 1.00 13.05 125 GLU A CA 1
ATOM 913 C C . GLU A 1 146 ? 14.777 12.499 62.977 1.00 12.30 125 GLU A C 1
ATOM 914 O O . GLU A 1 146 ? 14.351 11.646 62.178 1.00 13.35 125 GLU A O 1
ATOM 920 N N . PHE A 1 147 ? 14.461 12.497 64.259 1.00 11.31 126 PHE A N 1
ATOM 921 C CA . PHE A 1 147 ? 13.553 11.508 64.820 1.00 11.16 126 PHE A CA 1
ATOM 922 C C . PHE A 1 147 ? 12.196 11.508 64.127 1.00 10.86 126 PHE A C 1
ATOM 923 O O . PHE A 1 147 ? 11.728 10.446 63.713 1.00 10.88 126 PHE A O 1
ATOM 931 N N . TYR A 1 148 ? 11.584 12.692 64.011 1.00 10.80 127 TYR A N 1
ATOM 932 C CA . TYR A 1 148 ? 10.277 12.848 63.355 1.00 11.23 127 TYR A CA 1
ATOM 933 C C . TYR A 1 148 ? 10.304 12.338 61.897 1.00 11.24 127 TYR A C 1
ATOM 934 O O . TYR A 1 148 ? 9.393 11.644 61.424 1.00 10.07 127 TYR A O 1
ATOM 943 N N . ASN A 1 149 ? 11.351 12.718 61.182 1.00 11.32 128 ASN A N 1
ATOM 944 C CA . ASN A 1 149 ? 11.482 12.379 59.782 1.00 11.49 128 ASN A CA 1
ATOM 945 C C . ASN A 1 149 ? 11.745 10.902 59.584 1.00 11.52 128 ASN A C 1
ATOM 946 O O . ASN A 1 149 ? 11.405 10.342 58.551 1.00 10.40 128 ASN A O 1
ATOM 951 N N . ALA A 1 150 ? 12.296 10.255 60.592 1.00 12.11 129 ALA A N 1
ATOM 952 C CA . ALA A 1 150 ? 12.468 8.813 60.568 1.00 12.56 129 ALA A CA 1
ATOM 953 C C . ALA A 1 150 ? 11.262 7.996 61.132 1.00 12.37 129 ALA A C 1
ATOM 954 O O . ALA A 1 150 ? 11.393 6.798 61.324 1.00 12.84 129 ALA A O 1
ATOM 956 N N . LYS A 1 151 ? 10.114 8.626 61.410 1.00 11.61 130 LYS A N 1
ATOM 957 C CA . LYS A 1 151 ? 8.935 7.920 61.945 1.00 10.88 130 LYS A CA 1
ATOM 958 C C . LYS A 1 151 ? 9.203 7.205 63.290 1.00 12.32 130 LYS A C 1
ATOM 959 O O . LYS A 1 151 ? 8.680 6.125 63.563 1.00 13.15 130 LYS A O 1
ATOM 961 N N . LYS A 1 152 ? 9.971 7.864 64.156 1.00 10.78 131 LYS A N 1
ATOM 962 C CA . LYS A 1 152 ? 10.339 7.315 65.480 1.00 11.05 131 LYS A CA 1
ATOM 963 C C . LYS A 1 152 ? 9.610 8.139 66.543 1.00 11.16 131 LYS A C 1
ATOM 964 O O . LYS A 1 152 ? 9.545 9.350 66.420 1.00 12.15 131 LYS A O 1
ATOM 970 N N . PRO A 1 153 ? 8.990 7.488 67.546 1.00 12.05 132 PRO A N 1
ATOM 971 C CA . PRO A 1 153 ? 8.264 8.204 68.605 1.00 11.78 132 PRO A CA 1
ATOM 972 C C . PRO A 1 153 ? 9.086 9.279 69.334 1.00 10.66 132 PRO A C 1
ATOM 973 O O . PRO A 1 153 ? 10.242 9.045 69.696 1.00 10.17 132 PRO A O 1
ATOM 977 N N . ILE A 1 154 ? 8.478 10.443 69.520 1.00 10.11 133 ILE A N 1
ATOM 978 C CA . ILE A 1 154 ? 9.040 11.515 70.311 1.00 10.33 133 ILE A CA 1
ATOM 979 C C . ILE A 1 154 ? 8.120 11.765 71.450 1.00 10.54 133 ILE A C 1
ATOM 980 O O . ILE A 1 154 ? 6.947 12.015 71.257 1.00 10.45 133 ILE A O 1
ATOM 985 N N . GLY A 1 155 ? 8.662 11.656 72.666 1.00 11.04 134 GLY A N 1
ATOM 986 C CA . GLY A 1 155 ? 7.919 11.904 73.842 1.00 11.08 134 GLY A CA 1
ATOM 987 C C . GLY A 1 155 ? 8.440 13.135 74.541 1.00 10.88 134 GLY A C 1
ATOM 988 O O . GLY A 1 155 ? 9.648 13.408 74.561 1.00 11.09 134 GLY A O 1
ATOM 989 N N . ALA A 1 156 ? 7.507 13.870 75.150 1.00 10.88 135 ALA A N 1
ATOM 990 C CA . ALA A 1 156 ? 7.808 15.168 75.703 1.00 10.73 135 ALA A CA 1
ATOM 991 C C . ALA A 1 156 ? 6.968 15.421 76.920 1.00 10.41 135 ALA A C 1
ATOM 992 O O . ALA A 1 156 ? 5.754 15.116 76.945 1.00 11.62 135 ALA A O 1
ATOM 994 N N . VAL A 1 157 ? 7.611 15.968 77.935 1.00 10.09 136 VAL A N 1
ATOM 995 C CA . VAL A 1 157 ? 6.992 16.198 79.243 1.00 11.05 136 VAL A CA 1
ATOM 996 C C . VAL A 1 157 ? 6.929 17.683 79.608 1.00 11.57 136 VAL A C 1
ATOM 997 O O . VAL A 1 157 ? 7.857 18.458 79.323 1.00 11.77 136 VAL A O 1
ATOM 1001 N N . CYS A 1 158 ? 5.841 18.082 80.249 1.00 13.35 137 CYS A N 1
ATOM 1002 C CA . CYS A 1 158 ? 5.716 19.434 80.807 1.00 16.22 137 CYS A CA 1
ATOM 1003 C C . CYS A 1 158 ? 5.718 20.591 79.755 1.00 14.29 137 CYS A C 1
ATOM 1004 O O . CYS A 1 158 ? 4.792 20.667 78.950 1.00 15.26 137 CYS A O 1
ATOM 1007 N N . ILE A 1 159 ? 6.737 21.465 79.730 1.00 12.68 138 ILE A N 1
ATOM 1008 C CA . ILE A 1 159 ? 6.790 22.539 78.720 1.00 12.55 138 ILE A CA 1
ATOM 1009 C C . ILE A 1 159 ? 7.341 22.024 77.353 1.00 10.99 138 ILE A C 1
ATOM 1010 O O . ILE A 1 159 ? 7.080 22.626 76.279 1.00 11.18 138 ILE A O 1
ATOM 1015 N N . SER A 1 160 ? 7.999 20.876 77.384 1.00 9.91 139 SER A N 1
ATOM 1016 C CA . SER A 1 160 ? 8.696 20.363 76.195 1.00 10.29 139 SER A CA 1
ATOM 1017 C C . SER A 1 160 ? 7.777 20.152 74.980 1.00 10.65 139 SER A C 1
ATOM 1018 O O . SER A 1 160 ? 8.178 20.456 73.895 1.00 12.35 139 SER A O 1
ATOM 1021 N N . PRO A 1 161 ? 6.549 19.646 75.169 1.00 10.76 140 PRO A N 1
ATOM 1022 C CA . PRO A 1 161 ? 5.656 19.540 74.025 1.00 11.34 140 PRO A CA 1
ATOM 1023 C C . PRO A 1 161 ? 5.451 20.862 73.272 1.00 11.78 140 PRO A C 1
ATOM 1024 O O . PRO A 1 161 ? 5.290 20.850 72.023 1.00 11.56 140 PRO A O 1
ATOM 1028 N N . ALA A 1 162 ? 5.476 21.989 73.983 1.00 11.37 141 ALA A N 1
ATOM 1029 C CA . ALA A 1 162 ? 5.286 23.286 73.344 1.00 11.95 141 ALA A CA 1
ATOM 1030 C C . ALA A 1 162 ? 6.489 23.568 72.470 1.00 12.36 141 ALA A C 1
ATOM 1031 O O . ALA A 1 162 ? 6.335 24.057 71.355 1.00 12.60 141 ALA A O 1
ATOM 1033 N N . VAL A 1 163 ? 7.675 23.196 72.937 1.00 11.88 142 VAL A N 1
ATOM 1034 C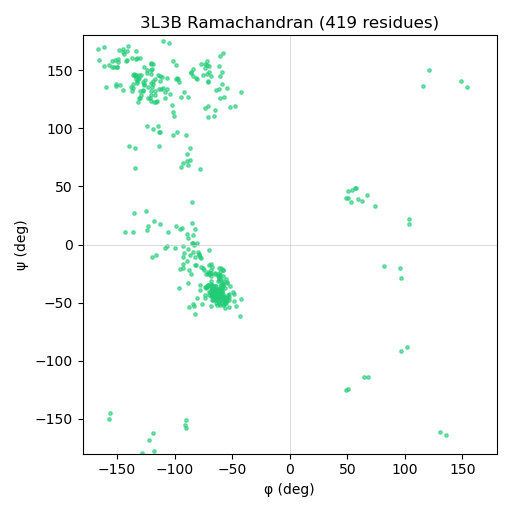 CA . VAL A 1 163 ? 8.887 23.363 72.127 1.00 11.79 142 VAL A CA 1
ATOM 1035 C C . VAL A 1 163 ? 8.906 22.383 70.939 1.00 11.05 142 VAL A C 1
ATOM 1036 O O . VAL A 1 163 ? 9.289 22.757 69.844 1.00 11.54 142 VAL A O 1
ATOM 1040 N N . VAL A 1 164 ? 8.542 21.127 71.164 1.00 10.75 143 VAL A N 1
ATOM 1041 C CA . VAL A 1 164 ? 8.365 20.192 70.034 1.00 10.43 143 VAL A CA 1
ATOM 1042 C C . VAL A 1 164 ? 7.362 20.727 68.983 1.00 10.06 143 VAL A C 1
ATOM 1043 O O . VAL A 1 164 ? 7.683 20.773 67.780 1.00 9.14 143 VAL A O 1
ATOM 1047 N N . VAL A 1 165 ? 6.206 21.211 69.419 1.00 9.28 144 VAL A N 1
ATOM 1048 C CA . VAL A 1 165 ? 5.226 21.775 68.457 1.00 9.04 144 VAL A CA 1
ATOM 1049 C C . VAL A 1 165 ? 5.840 22.873 67.637 1.00 9.52 144 VAL A C 1
ATOM 1050 O O . VAL A 1 165 ? 5.646 22.923 66.375 1.00 8.75 144 VAL A O 1
ATOM 1054 N N . ALA A 1 166 ? 6.576 23.768 68.294 1.00 9.22 145 ALA A N 1
ATOM 1055 C CA . ALA A 1 166 ? 7.213 24.917 67.588 1.00 8.66 145 ALA A CA 1
ATOM 1056 C C . ALA A 1 166 ? 8.269 24.466 66.578 1.00 8.98 145 ALA A C 1
ATOM 1057 O O . ALA A 1 166 ? 8.317 24.958 65.471 1.00 11.25 145 ALA A O 1
ATOM 1059 N N . LEU A 1 167 ? 9.116 23.519 66.963 1.00 9.42 146 LEU A N 1
ATOM 1060 C CA . LEU A 1 167 ? 10.170 23.111 66.098 1.00 10.33 146 LEU A CA 1
ATOM 1061 C C . LEU A 1 167 ? 9.673 22.299 64.846 1.00 10.69 146 LEU A C 1
ATOM 1062 O O . LEU A 1 167 ? 10.357 22.257 63.835 1.00 10.49 146 LEU A O 1
ATOM 1067 N N . LEU A 1 168 ? 8.523 21.641 64.961 1.00 11.20 147 LEU A N 1
ATOM 1068 C CA . LEU A 1 168 ? 7.891 20.908 63.805 1.00 10.62 147 LEU A CA 1
ATOM 1069 C C . LEU A 1 168 ? 6.894 21.739 63.019 1.00 10.87 147 LEU A C 1
ATOM 1070 O O . LEU A 1 168 ? 6.465 21.321 61.914 1.00 10.97 147 LEU A O 1
ATOM 1075 N N . LYS A 1 169 ? 6.534 22.904 63.539 1.00 10.80 148 LYS A N 1
ATOM 1076 C CA . LYS A 1 169 ? 5.464 23.738 62.976 1.00 11.58 148 LYS A CA 1
ATOM 1077 C C . LYS A 1 169 ? 5.459 23.843 61.468 1.00 11.98 148 LYS A C 1
ATOM 1078 O O . LYS A 1 169 ? 4.408 23.764 60.826 1.00 10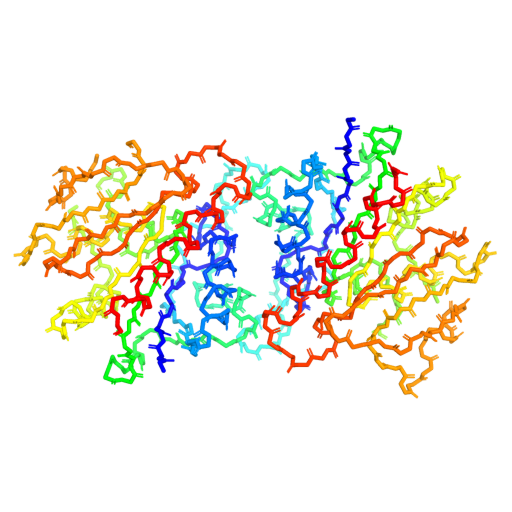.89 148 LYS A O 1
ATOM 1084 N N . ASP A 1 170 ? 6.632 24.094 60.913 1.00 12.27 149 ASP A N 1
ATOM 1085 C CA . ASP A 1 170 ? 6.764 24.271 59.498 1.00 13.03 149 ASP A CA 1
ATOM 1086 C C . ASP A 1 170 ? 6.444 23.016 58.683 1.00 11.83 149 ASP A C 1
ATOM 1087 O O . ASP A 1 170 ? 6.152 23.145 57.498 1.00 11.04 149 ASP A O 1
ATOM 1092 N N . ILE A 1 171 ? 6.590 21.821 59.264 1.00 10.11 150 ILE A N 1
ATOM 1093 C CA . ILE A 1 171 ? 6.366 20.572 58.507 1.00 10.24 150 ILE A CA 1
ATOM 1094 C C . ILE A 1 171 ? 5.205 19.698 59.009 1.00 9.92 150 ILE A C 1
ATOM 1095 O O . ILE A 1 171 ? 4.815 18.730 58.329 1.00 7.88 150 ILE A O 1
ATOM 1100 N N . ALA A 1 172 ? 4.640 20.051 60.169 1.00 7.54 151 ALA A N 1
ATOM 1101 C CA . ALA A 1 172 ? 3.532 19.303 60.728 1.00 8.29 151 ALA A CA 1
ATOM 1102 C C . ALA A 1 172 ? 2.814 20.167 61.756 1.00 8.86 151 ALA A C 1
ATOM 1103 O O . ALA A 1 172 ? 3.439 21.052 62.337 1.00 10.91 151 ALA A O 1
ATOM 1105 N N . LYS A 1 173 ? 1.524 19.901 61.974 1.00 9.39 152 LYS A N 1
ATOM 1106 C CA . LYS A 1 173 ? 0.724 20.508 63.009 1.00 9.19 152 LYS A CA 1
ATOM 1107 C C . LYS A 1 173 ? 0.378 19.345 63.987 1.00 10.44 152 LYS A C 1
ATOM 1108 O O . LYS A 1 173 ? -0.513 18.561 63.746 1.00 10.92 152 LYS A O 1
ATOM 1114 N N . VAL A 1 174 ? 1.126 19.204 65.063 1.00 10.40 153 VAL A N 1
ATOM 1115 C CA . VAL A 1 174 ? 1.034 17.977 65.890 1.00 11.34 153 VAL A CA 1
ATOM 1116 C C . VAL A 1 174 ? 0.152 18.198 67.120 1.00 11.97 153 VAL A C 1
ATOM 1117 O O . VAL A 1 174 ? -0.036 19.341 67.562 1.00 10.61 153 VAL A O 1
ATOM 1121 N N . LYS A 1 175 ? -0.432 17.094 67.623 1.00 13.13 154 LYS A N 1
ATOM 1122 C CA . LYS A 1 175 ? -1.268 17.105 68.847 1.00 13.23 154 LYS A CA 1
ATOM 1123 C C . LYS A 1 175 ? -0.463 16.757 70.077 1.00 12.34 154 LYS A C 1
ATOM 1124 O O . LYS A 1 175 ? 0.219 15.713 70.118 1.00 13.53 154 LYS A O 1
ATOM 1130 N N . VAL A 1 176 ? -0.545 17.615 71.081 1.00 10.97 155 VAL A N 1
ATOM 1131 C CA . VAL A 1 176 ? 0.112 17.343 72.349 1.00 10.45 155 VAL A CA 1
ATOM 1132 C C . VAL A 1 176 ? -0.787 17.806 73.464 1.00 11.33 155 VAL A C 1
ATOM 1133 O O . VAL A 1 176 ? -1.796 18.477 73.216 1.00 11.80 155 VAL A O 1
ATOM 1137 N N . THR A 1 177 ? -0.468 17.378 74.684 1.00 11.58 156 THR A N 1
ATOM 1138 C CA . THR A 1 177 ? -1.058 17.966 75.873 1.00 12.28 156 THR A CA 1
ATOM 1139 C C . THR A 1 177 ? 0.066 18.668 76.649 1.00 13.17 156 THR A C 1
ATOM 1140 O O . THR A 1 177 ? 1.257 18.253 76.639 1.00 12.75 156 THR A O 1
ATOM 1144 N N . ILE A 1 178 ? -0.304 19.769 77.278 1.00 13.14 157 ILE A N 1
ATOM 1145 C CA . ILE A 1 178 ? 0.450 20.333 78.368 1.00 13.72 157 ILE A CA 1
ATOM 1146 C C . ILE A 1 178 ? -0.505 20.465 79.570 1.00 14.72 157 ILE A C 1
ATOM 1147 O O . ILE A 1 178 ? -0.294 21.300 80.450 1.00 15.40 157 ILE A O 1
ATOM 1152 N N . GLY A 1 179 ? -1.496 19.576 79.602 1.00 15.48 158 GLY A N 1
ATOM 1153 C CA . GLY A 1 179 ? -2.468 19.484 80.690 1.00 16.77 158 GLY A CA 1
ATOM 1154 C C . GLY A 1 179 ? -3.763 20.239 80.377 1.00 17.56 158 GLY A C 1
ATOM 1155 O O . GLY A 1 179 ? -4.712 19.694 79.776 1.00 17.82 158 GLY A O 1
ATOM 1156 N N . GLU A 1 180 ? -3.783 21.504 80.794 1.00 19.48 159 GLU A N 1
ATOM 1157 C CA . GLU A 1 180 ? -4.864 22.438 80.489 1.00 20.84 159 GLU A CA 1
ATOM 1158 C C . GLU A 1 180 ? -4.237 23.473 79.589 1.00 21.91 159 GLU A C 1
ATOM 1159 O O . GLU A 1 180 ? -3.114 23.879 79.863 1.00 23.22 159 GLU A O 1
ATOM 1161 N N . LEU A 1 185 ? -1.336 27.980 74.483 1.00 17.85 164 LEU A N 1
ATOM 1162 C CA . LEU A 1 185 ? -0.082 28.341 73.821 1.00 17.44 164 LEU A CA 1
ATOM 1163 C C . LEU A 1 185 ? 0.291 27.385 72.665 1.00 16.50 164 LEU A C 1
ATOM 1164 O O . LEU A 1 185 ? 1.145 27.716 71.823 1.00 17.43 164 LEU A O 1
ATOM 1169 N N . ILE A 1 186 ? -0.317 26.200 72.653 1.00 14.92 165 ILE A N 1
ATOM 1170 C CA . ILE A 1 186 ? -0.021 25.179 71.667 1.00 14.32 165 ILE A CA 1
ATOM 1171 C C . ILE A 1 186 ? -0.604 25.632 70.307 1.00 13.64 165 ILE A C 1
ATOM 1172 O O . ILE A 1 186 ? 0.007 25.412 69.294 1.00 12.76 165 ILE A O 1
ATOM 1177 N N . ASP A 1 187 ? -1.747 26.300 70.327 1.00 14.85 166 ASP A N 1
ATOM 1178 C CA . ASP A 1 187 ? -2.302 26.969 69.159 1.00 15.59 166 ASP A CA 1
ATOM 1179 C C . ASP A 1 187 ? -1.341 28.019 68.590 1.00 16.69 166 ASP A C 1
ATOM 1180 O O . ASP A 1 187 ? -1.052 28.011 67.383 1.00 16.29 166 ASP A O 1
ATOM 1185 N N . LYS A 1 188 ? -0.860 28.913 69.452 1.00 17.93 167 LYS A N 1
ATOM 1186 C CA . LYS A 1 188 ? 0.109 29.957 69.067 1.00 18.77 167 LYS A CA 1
ATOM 1187 C C . LYS A 1 188 ? 1.405 29.379 68.475 1.00 19.36 167 LYS A C 1
ATOM 1188 O O . LYS A 1 188 ? 2.015 29.987 67.600 1.00 20.07 167 LYS A O 1
ATOM 1190 N N . MET A 1 189 ? 1.823 28.217 68.965 1.00 19.32 168 MET A N 1
ATOM 1191 C CA . MET A 1 189 ? 3.077 27.611 68.525 1.00 20.30 168 MET A CA 1
ATOM 1192 C C . MET A 1 189 ? 2.921 26.746 67.266 1.00 18.87 168 MET A C 1
ATOM 1193 O O . MET A 1 189 ? 3.923 26.298 66.725 1.00 19.59 168 MET A O 1
ATOM 1198 N N . GLY A 1 190 ? 1.685 26.495 66.823 1.00 17.51 169 GLY A N 1
ATOM 1199 C CA . GLY A 1 190 ? 1.410 25.776 65.562 1.00 16.44 169 GLY A CA 1
ATOM 1200 C C . GLY A 1 190 ? 0.967 24.326 65.707 1.00 15.05 169 GLY A C 1
ATOM 1201 O O . GLY A 1 190 ? 1.106 23.542 64.792 1.00 15.05 169 GLY A O 1
ATOM 1202 N N . GLY A 1 191 ? 0.436 23.970 66.867 1.00 13.69 170 GLY A N 1
ATOM 1203 C CA . GLY A 1 191 ? 0.012 22.597 67.125 1.00 13.08 170 GLY A CA 1
ATOM 1204 C C . GLY A 1 191 ? -1.463 22.567 67.486 1.00 12.59 170 GLY A C 1
ATOM 1205 O O . GLY A 1 191 ? -2.160 23.559 67.333 1.00 11.91 170 GLY A O 1
ATOM 1206 N N . VAL A 1 192 ? -1.910 21.420 67.980 1.00 12.41 171 VAL A N 1
ATOM 1207 C CA . VAL A 1 192 ? -3.264 21.228 68.477 1.00 12.36 171 VAL A CA 1
ATOM 1208 C C . VAL A 1 192 ? -3.229 20.576 69.865 1.00 13.03 171 VAL A C 1
ATOM 1209 O O . VAL A 1 192 ? -2.580 19.558 70.061 1.00 12.76 171 VAL A O 1
ATOM 1213 N N . HIS A 1 193 ? -3.981 21.139 70.792 1.00 12.31 172 HIS A N 1
ATOM 1214 C CA . HIS A 1 193 ? -3.945 20.660 72.151 1.00 13.18 172 HIS A CA 1
ATOM 1215 C C . HIS A 1 193 ? -5.060 19.657 72.463 1.00 12.97 172 HIS A C 1
ATOM 1216 O O . HIS A 1 193 ? -6.175 19.821 72.048 1.00 12.05 172 HIS A O 1
ATOM 1223 N N . VAL A 1 194 ? -4.725 18.616 73.216 1.00 13.70 173 VAL A N 1
ATOM 1224 C CA . VAL A 1 194 ? -5.691 17.662 73.729 1.00 13.78 173 VAL A CA 1
ATOM 1225 C C . VAL A 1 194 ? -5.582 17.683 75.232 1.00 13.94 173 VAL A C 1
ATOM 1226 O O . VAL A 1 194 ? -4.463 17.547 75.790 1.00 12.78 173 VAL A O 1
ATOM 1230 N N . ASP A 1 195 ? -6.712 17.851 75.910 1.00 13.84 174 ASP A N 1
ATOM 1231 C CA . ASP A 1 195 ? -6.712 17.885 77.376 1.00 14.30 174 ASP A CA 1
ATOM 1232 C C . ASP A 1 195 ? -6.436 16.522 77.967 1.00 13.94 174 ASP A C 1
ATOM 1233 O O . ASP A 1 195 ? -6.915 15.487 77.48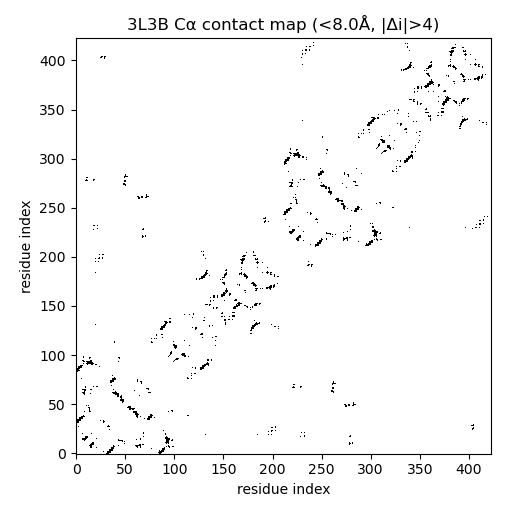3 1.00 13.42 174 ASP A O 1
ATOM 1238 N N . CYS A 1 196 ? -5.663 16.536 79.036 1.00 13.95 175 CYS A N 1
ATOM 1239 C CA . CYS A 1 196 ? -5.243 15.323 79.674 1.00 14.41 175 CYS A CA 1
ATOM 1240 C C . CYS A 1 196 ? -5.013 15.528 81.164 1.00 13.44 175 CYS A C 1
ATOM 1241 O O . CYS A 1 196 ? -4.372 16.506 81.554 1.00 14.39 175 CYS A O 1
ATOM 1244 N N . PRO A 1 197 ? -5.457 14.564 81.970 1.00 12.62 176 PRO A N 1
ATOM 1245 C CA . PRO A 1 197 ? -5.114 14.576 83.398 1.00 12.23 176 PRO A CA 1
ATOM 1246 C C . PRO A 1 197 ? -3.638 14.226 83.671 1.00 12.82 176 PRO A C 1
ATOM 1247 O O . PRO A 1 197 ? -2.980 13.521 82.856 1.00 11.27 176 PRO A O 1
ATOM 1251 N N . THR A 1 198 ? -3.138 14.710 84.812 1.00 12.01 177 THR A N 1
ATOM 1252 C CA . THR A 1 198 ? -1.765 14.529 85.214 1.00 13.32 177 THR A CA 1
ATOM 1253 C C . THR A 1 198 ? -1.392 13.054 85.142 1.00 13.29 177 THR A C 1
ATOM 1254 O O . THR A 1 198 ? -0.267 12.735 84.725 1.00 13.13 177 THR A O 1
ATOM 1258 N N . ILE A 1 199 ? -2.368 12.190 85.468 1.00 12.36 178 ILE A N 1
ATOM 1259 C CA . ILE A 1 199 ? -2.163 10.756 85.568 1.00 12.39 178 ILE A CA 1
ATOM 1260 C C . ILE A 1 199 ? -2.259 9.977 84.251 1.00 12.45 178 ILE A C 1
ATOM 1261 O O . ILE A 1 199 ? -2.085 8.766 84.252 1.00 14.15 178 ILE A O 1
ATOM 1266 N N . LYS A 1 200 ? -2.487 10.660 83.137 1.00 12.32 179 LYS A N 1
ATOM 1267 C CA . LYS A 1 200 ? -2.653 10.012 81.841 1.00 11.84 179 LYS A CA 1
ATOM 1268 C C . LYS A 1 200 ? -1.700 10.690 80.894 1.00 12.23 179 LYS A C 1
ATOM 1269 O O . LYS A 1 200 ? -0.907 11.542 81.303 1.00 13.42 179 LYS A O 1
ATOM 1271 N N . SER A 1 201 ? -1.719 10.251 79.651 1.00 11.68 180 SER A N 1
ATOM 1272 C CA . SER A 1 201 ? -0.859 10.829 78.627 1.00 11.22 180 SER A CA 1
ATOM 1273 C C . SER A 1 201 ? -1.617 10.825 77.320 1.00 11.32 180 SER A C 1
ATOM 1274 O O . SER A 1 201 ? -2.683 10.225 77.229 1.00 9.26 180 SER A O 1
ATOM 1277 N N . VAL A 1 202 ? -1.065 11.535 76.333 1.00 11.55 181 VAL A N 1
ATOM 1278 C CA . VAL A 1 202 ? -1.650 11.734 75.002 1.00 12.14 181 VAL A CA 1
ATOM 1279 C C . VAL A 1 202 ? -0.713 11.195 73.924 1.00 12.31 181 VAL A C 1
ATOM 1280 O O . VAL A 1 202 ? 0.505 11.231 74.075 1.00 10.88 181 VAL A O 1
ATOM 1284 N N . LYS A 1 203 ? -1.318 10.678 72.859 1.00 12.70 182 LYS A N 1
ATOM 1285 C CA . LYS A 1 203 ? -0.599 10.103 71.743 1.00 13.71 182 LYS A CA 1
ATOM 1286 C C . LYS A 1 203 ? -1.185 10.700 70.486 1.00 13.86 182 LYS A C 1
ATOM 1287 O O . LYS A 1 203 ? -2.415 10.602 70.247 1.00 11.26 182 LYS A O 1
ATOM 1293 N N . ASP A 1 204 ? -0.316 11.335 69.707 1.00 14.41 183 ASP A N 1
ATOM 1294 C CA . ASP A 1 204 ? -0.607 11.680 68.320 1.00 14.55 183 ASP A CA 1
ATOM 1295 C C . ASP A 1 204 ? -0.146 10.497 67.465 1.00 15.90 183 ASP A C 1
ATOM 1296 O O . ASP A 1 204 ? 1.005 10.405 67.042 1.00 16.47 183 ASP A O 1
ATOM 1301 N N . ASP A 1 205 ? -1.099 9.618 67.194 1.00 17.10 184 ASP A N 1
ATOM 1302 C CA . ASP A 1 205 ? -0.894 8.335 66.535 1.00 18.79 184 ASP A CA 1
ATOM 1303 C C . ASP A 1 205 ? -0.304 8.540 65.115 1.00 18.27 184 ASP A C 1
ATOM 1304 O O . ASP A 1 205 ? 0.568 7.798 64.683 1.00 20.79 184 ASP A O 1
ATOM 1309 N N . VAL A 1 206 ? -0.760 9.590 64.440 1.00 16.08 185 VAL A N 1
ATOM 1310 C CA . VAL A 1 206 ? -0.339 9.988 63.097 1.00 14.72 185 VAL A CA 1
ATOM 1311 C C . VAL A 1 206 ? 1.111 10.485 63.075 1.00 13.31 185 VAL A C 1
ATOM 1312 O O . VAL A 1 206 ? 1.941 9.985 62.328 1.00 13.04 185 VAL A O 1
ATOM 1316 N N . ASN A 1 207 ? 1.416 11.437 63.937 1.00 12.06 186 ASN A N 1
ATOM 1317 C CA . ASN A 1 207 ? 2.710 12.080 63.961 1.00 11.69 186 ASN A CA 1
ATOM 1318 C C . ASN A 1 207 ? 3.713 11.435 64.918 1.00 11.67 186 ASN A C 1
ATOM 1319 O O . ASN A 1 207 ? 4.845 11.911 65.009 1.00 11.92 186 ASN A O 1
ATOM 1324 N N . ARG A 1 208 ? 3.276 10.376 65.625 1.00 11.38 187 ARG A N 1
ATOM 1325 C CA . ARG A 1 208 ? 4.082 9.628 66.594 1.00 11.23 187 ARG A CA 1
ATOM 1326 C C . ARG A 1 208 ? 4.675 10.549 67.650 1.00 10.09 187 ARG A C 1
ATOM 1327 O O . ARG A 1 208 ? 5.883 10.484 67.964 1.00 11.85 187 ARG A O 1
ATOM 1335 N N . ILE A 1 209 ? 3.827 11.416 68.184 1.00 8.94 188 ILE A N 1
ATOM 1336 C CA . ILE A 1 209 ? 4.218 12.290 69.281 1.00 8.65 188 ILE A CA 1
ATOM 1337 C C . ILE A 1 209 ? 3.438 11.863 70.527 1.00 8.69 188 ILE A C 1
ATOM 1338 O O . ILE A 1 209 ? 2.234 11.552 70.441 1.00 9.16 188 ILE A O 1
ATOM 1343 N N . PHE A 1 210 ? 4.123 11.890 71.662 1.00 8.89 189 PHE A N 1
ATOM 1344 C CA . PHE A 1 210 ? 3.571 11.378 72.891 1.00 9.89 189 PHE A CA 1
ATOM 1345 C C . PHE A 1 210 ? 3.843 12.438 73.951 1.00 9.90 189 PHE A C 1
ATOM 1346 O O . PHE A 1 210 ? 4.932 13.027 73.985 1.00 9.49 189 PHE A O 1
ATOM 1354 N N . SER A 1 211 ? 2.892 12.697 74.826 1.00 10.50 190 SER A N 1
ATOM 1355 C CA . SER A 1 211 ? 3.071 13.818 75.755 1.00 10.72 190 SER A CA 1
ATOM 1356 C C . SER A 1 211 ? 2.320 13.630 77.042 1.00 10.82 190 SER A C 1
ATOM 1357 O O . SER A 1 211 ? 1.338 12.907 77.103 1.00 9.34 190 SER A O 1
ATOM 1360 N N . CYS A 1 212 ? 2.856 14.251 78.086 1.00 11.89 191 CYS A N 1
ATOM 1361 C CA . CYS A 1 212 ? 2.208 14.285 79.381 1.00 11.88 191 CYS A CA 1
ATOM 1362 C C . CYS A 1 212 ? 2.583 15.586 80.094 1.00 12.24 191 CYS A C 1
ATOM 1363 O O . CYS A 1 212 ? 3.600 16.226 79.799 1.00 11.81 191 CYS A O 1
ATOM 1366 N N . SER A 1 213 ? 1.750 15.946 81.066 1.00 12.81 192 SER A N 1
ATOM 1367 C CA . SER A 1 213 ? 1.637 17.307 81.559 1.00 13.08 192 SER A CA 1
ATOM 1368 C C . SER A 1 213 ? 2.489 17.525 82.804 1.00 14.40 192 SER A C 1
ATOM 1369 O O . SER A 1 213 ? 3.091 18.587 82.997 1.00 15.84 192 SER A O 1
ATOM 1372 N N . ALA A 1 214 ? 2.554 16.522 83.679 1.00 15.43 193 ALA A N 1
ATOM 1373 C CA . ALA A 1 214 ? 3.498 16.558 84.791 1.00 14.65 193 ALA A CA 1
ATOM 1374 C C . ALA A 1 214 ? 3.415 17.871 85.589 1.00 15.13 193 ALA A C 1
ATOM 1375 O O . ALA A 1 214 ? 2.327 18.209 86.075 1.00 16.52 193 ALA A O 1
ATOM 1377 N N . TYR A 1 215 ? 4.532 18.594 85.741 1.00 16.19 194 TYR A N 1
ATOM 1378 C CA . TYR A 1 215 ? 4.582 19.793 86.607 1.00 16.84 194 TYR A CA 1
ATOM 1379 C C . TYR A 1 215 ? 4.061 21.087 85.962 1.00 19.08 194 TYR A C 1
ATOM 1380 O O . TYR A 1 215 ? 4.291 22.188 86.490 1.00 18.95 194 TYR A O 1
ATOM 1389 N N . MET A 1 216 ? 3.380 20.954 84.816 1.00 19.92 195 MET A N 1
ATOM 1390 C CA . MET A 1 216 ? 2.520 22.030 84.329 1.00 21.08 195 MET A CA 1
ATOM 1391 C C . MET A 1 216 ? 1.384 22.333 85.325 1.00 20.63 195 MET A C 1
ATOM 1392 O O . MET A 1 216 ? 0.808 23.403 85.292 1.00 19.99 195 MET A O 1
ATOM 1397 N N . ARG A 1 217 ? 1.070 21.392 86.213 1.00 20.80 196 ARG A N 1
ATOM 1398 C CA . ARG A 1 217 ? 0.171 21.675 87.331 1.00 20.06 196 ARG A CA 1
ATOM 1399 C C . ARG A 1 217 ? 0.953 21.428 88.621 1.00 20.41 196 ARG A C 1
ATOM 1400 O O . ARG A 1 217 ? 1.862 20.599 88.651 1.00 19.32 196 ARG A O 1
ATOM 1408 N N . ASN A 1 218 ? 0.594 22.147 89.679 1.00 20.28 197 ASN A N 1
ATOM 1409 C CA . ASN A 1 218 ? 1.196 21.968 91.011 1.00 20.56 197 ASN A CA 1
ATOM 1410 C C . ASN A 1 218 ? 0.609 20.727 91.691 1.00 20.56 197 ASN A C 1
ATOM 1411 O O . ASN A 1 218 ? -0.066 20.834 92.700 1.00 20.76 197 ASN A O 1
ATOM 1413 N N . ASP A 1 219 ? 0.861 19.549 91.124 1.00 20.29 198 ASP A N 1
ATOM 1414 C CA . ASP A 1 219 ? 0.189 18.299 91.530 1.00 19.88 198 ASP A CA 1
ATOM 1415 C C . ASP A 1 219 ? 1.192 17.474 92.343 1.00 18.71 198 ASP A C 1
ATOM 1416 O O . ASP A 1 219 ? 2.345 17.879 92.448 1.00 19.00 198 ASP A O 1
ATOM 1421 N N . SER A 1 220 ? 0.762 16.351 92.935 1.00 17.34 199 SER A N 1
ATOM 1422 C CA . SER A 1 220 ? 1.655 15.569 93.789 1.00 17.02 199 SER A CA 1
ATOM 1423 C C . SER A 1 220 ? 2.682 14.817 92.929 1.00 16.32 199 SER A C 1
ATOM 1424 O O . SER A 1 220 ? 2.423 14.504 91.761 1.00 16.22 199 SER A O 1
ATOM 1427 N N . LEU A 1 221 ? 3.857 14.546 93.498 1.00 14.89 200 LEU A N 1
ATOM 1428 C CA . LEU A 1 221 ? 4.913 13.867 92.756 1.00 13.28 200 LEU A CA 1
ATOM 1429 C C . LEU A 1 221 ? 4.474 12.488 92.229 1.00 12.61 200 LEU A C 1
ATOM 1430 O O . LEU A 1 221 ? 4.810 12.114 91.112 1.00 11.66 200 LEU A O 1
ATOM 1435 N N . TYR A 1 222 ? 3.675 11.740 93.002 1.00 11.50 201 TYR A N 1
ATOM 1436 C CA . TYR A 1 222 ? 3.196 10.446 92.532 1.00 10.89 201 TYR A CA 1
ATOM 1437 C C . TYR A 1 222 ? 2.194 10.591 91.364 1.00 10.98 201 TYR A C 1
ATOM 1438 O O . TYR A 1 222 ? 2.184 9.779 90.454 1.00 10.79 201 TYR A O 1
ATOM 1447 N N . ASN A 1 223 ? 1.389 11.638 91.365 1.00 10.96 202 ASN A N 1
ATOM 1448 C CA . ASN A 1 223 ? 0.491 11.861 90.222 1.00 11.95 202 ASN A CA 1
ATOM 1449 C C . ASN A 1 223 ? 1.276 12.180 88.950 1.00 12.40 202 ASN A C 1
ATOM 1450 O O . ASN A 1 223 ? 0.947 11.646 87.867 1.00 12.47 202 ASN A O 1
ATOM 1455 N N . VAL A 1 224 ? 2.330 12.986 89.086 1.00 12.67 203 VAL A N 1
ATOM 1456 C CA . VAL A 1 224 ? 3.175 13.358 87.944 1.00 12.32 203 VAL A CA 1
ATOM 1457 C C . VAL A 1 224 ? 3.794 12.081 87.393 1.00 12.29 203 VAL A C 1
ATOM 1458 O O . VAL A 1 224 ? 3.831 11.852 86.179 1.00 12.59 203 VAL A O 1
ATOM 1462 N N . TYR A 1 225 ? 4.289 11.255 88.306 1.00 11.36 204 TYR A N 1
ATOM 1463 C CA . TYR A 1 225 ? 4.804 9.938 87.954 1.00 11.48 204 TYR A CA 1
ATOM 1464 C C . TYR A 1 225 ? 3.807 9.082 87.167 1.00 11.26 204 TYR A C 1
ATOM 1465 O O . TYR A 1 225 ? 4.178 8.401 86.221 1.00 10.95 204 TYR A O 1
ATOM 1474 N N . LEU A 1 226 ? 2.549 9.085 87.592 1.00 11.30 205 LEU A N 1
ATOM 1475 C CA . LEU A 1 226 ? 1.542 8.242 86.980 1.00 11.84 205 LEU A CA 1
ATOM 1476 C C . LEU A 1 226 ? 1.401 8.565 85.477 1.00 11.45 205 LEU A C 1
ATOM 1477 O O . LEU A 1 226 ? 1.368 7.651 84.682 1.00 13.11 205 LEU A O 1
ATOM 1482 N N . GLY A 1 227 ? 1.405 9.843 85.092 1.00 11.13 206 GLY A N 1
ATOM 1483 C CA . GLY A 1 227 ? 1.358 10.256 83.682 1.00 10.20 206 GLY A CA 1
ATOM 1484 C C . GLY A 1 227 ? 2.598 10.010 82.837 1.00 10.32 206 GLY A C 1
ATOM 1485 O O . GLY A 1 227 ? 2.496 9.726 81.647 1.00 10.06 206 GLY A O 1
ATOM 1486 N N . ILE A 1 228 ? 3.784 10.132 83.444 1.00 10.16 207 ILE A N 1
ATOM 1487 C CA . ILE A 1 228 ? 5.042 9.797 82.770 1.00 10.39 207 ILE A CA 1
ATOM 1488 C C . ILE A 1 228 ? 5.057 8.278 82.543 1.00 10.93 207 ILE A C 1
ATOM 1489 O O . ILE A 1 228 ? 5.465 7.807 81.502 1.00 10.98 207 ILE A O 1
ATOM 1494 N N . GLN A 1 229 ? 4.626 7.505 83.548 1.00 12.26 208 GLN A N 1
ATOM 1495 C CA . GLN A 1 229 ? 4.476 6.056 83.394 1.00 13.45 208 GLN A CA 1
ATOM 1496 C C . GLN A 1 229 ? 3.555 5.685 82.224 1.00 13.94 208 GLN A C 1
ATOM 1497 O O . GLN A 1 229 ? 3.900 4.847 81.383 1.00 14.93 208 GLN A O 1
ATOM 1503 N N . ASP A 1 230 ? 2.379 6.293 82.172 1.00 12.54 209 ASP A N 1
ATOM 1504 C CA . ASP A 1 230 ? 1.473 6.052 81.079 1.00 12.80 209 ASP A CA 1
ATOM 1505 C C . ASP A 1 230 ? 2.116 6.415 79.726 1.00 12.78 209 ASP A C 1
ATOM 1506 O O . ASP A 1 230 ? 1.978 5.667 78.729 1.00 14.14 209 ASP A O 1
ATOM 1511 N N . MET A 1 231 ? 2.758 7.569 79.664 1.00 12.57 210 MET A N 1
ATOM 1512 C CA . MET A 1 231 ? 3.403 8.000 78.416 1.00 12.85 210 MET A CA 1
ATOM 1513 C C . MET A 1 231 ? 4.432 6.971 77.924 1.00 13.06 210 MET A C 1
ATOM 1514 O O . MET A 1 231 ? 4.451 6.606 76.756 1.00 11.11 210 MET A O 1
ATOM 1519 N N . ILE A 1 232 ? 5.293 6.523 78.833 1.00 11.76 211 ILE A N 1
ATOM 1520 C CA . ILE A 1 232 ? 6.379 5.642 78.445 1.00 12.62 211 ILE A CA 1
ATOM 1521 C C . ILE A 1 232 ? 5.814 4.287 78.061 1.00 12.89 211 ILE A C 1
ATOM 1522 O O . ILE A 1 232 ? 6.275 3.688 77.078 1.00 12.11 211 ILE A O 1
ATOM 1527 N N . SER A 1 233 ? 4.828 3.815 78.827 1.00 13.83 212 SER A N 1
ATOM 1528 C CA . SER A 1 233 ? 4.154 2.546 78.521 1.00 14.03 212 SER A CA 1
ATOM 1529 C C . SER A 1 233 ? 3.495 2.638 77.139 1.00 13.86 212 SER A C 1
ATOM 1530 O O . SER A 1 233 ? 3.661 1.726 76.335 1.00 14.01 212 SER A O 1
ATOM 1533 N N . SER A 1 234 ? 2.809 3.748 76.839 1.00 14.28 213 SER A N 1
ATOM 1534 C CA . SER A 1 234 ? 2.308 3.975 75.481 1.00 14.58 213 SER A CA 1
ATOM 1535 C C . SER A 1 234 ? 3.377 3.896 74.382 1.00 14.47 213 SER A C 1
ATOM 1536 O O . SER A 1 234 ? 3.141 3.285 73.321 1.00 12.91 213 SER A O 1
ATOM 1539 N N . MET A 1 235 ? 4.505 4.574 74.586 1.00 14.04 214 MET A N 1
ATOM 1540 C CA . MET A 1 235 ? 5.549 4.617 73.553 1.00 14.16 214 MET A CA 1
ATOM 1541 C C . MET A 1 235 ? 6.076 3.206 73.3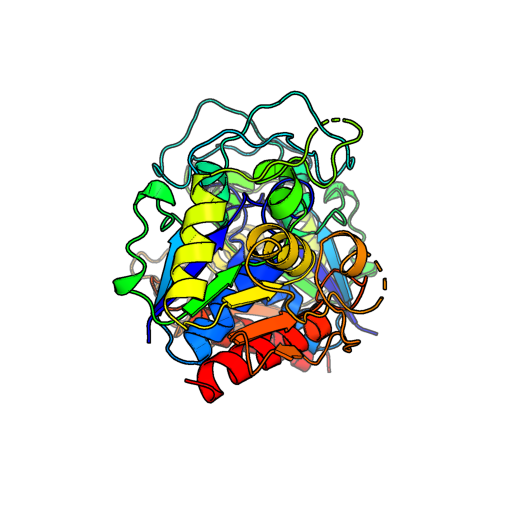21 1.00 15.12 214 MET A C 1
ATOM 1542 O O . MET A 1 235 ? 6.187 2.758 72.170 1.00 15.56 214 MET A O 1
ATOM 1547 N N . VAL A 1 236 ? 6.342 2.489 74.419 1.00 15.53 215 VAL A N 1
ATOM 1548 C CA . VAL A 1 236 ? 6.833 1.131 74.349 1.00 16.27 215 VAL A CA 1
ATOM 1549 C C . VAL A 1 236 ? 5.787 0.196 73.729 1.00 17.46 215 VAL A C 1
ATOM 1550 O O . VAL A 1 236 ? 6.137 -0.680 72.935 1.00 17.12 215 VAL A O 1
ATOM 1554 N N . ASN A 1 237 ? 4.514 0.393 74.074 1.00 18.76 216 ASN A N 1
ATOM 1555 C CA . ASN A 1 237 ? 3.451 -0.488 73.599 1.00 19.50 216 ASN A CA 1
ATOM 1556 C C . ASN A 1 237 ? 3.266 -0.275 72.116 1.00 19.97 216 ASN A C 1
ATOM 1557 O O . ASN A 1 237 ? 3.038 -1.232 71.368 1.00 19.72 216 ASN A O 1
ATOM 1562 N N . TYR A 1 238 ? 3.334 0.990 71.706 1.00 20.60 217 TYR A N 1
ATOM 1563 C CA . TYR A 1 238 ? 3.317 1.358 70.299 1.00 21.27 217 TYR A CA 1
ATOM 1564 C C . TYR A 1 238 ? 4.394 0.595 69.516 1.00 21.18 217 TYR A C 1
ATOM 1565 O O . TYR A 1 238 ? 4.088 -0.028 68.500 1.00 20.82 217 TYR A O 1
ATOM 1574 N N . LEU A 1 239 ? 5.639 0.660 69.969 1.00 20.74 218 LEU A N 1
ATOM 1575 C CA . LEU A 1 239 ? 6.727 -0.083 69.335 1.00 21.12 218 LEU A CA 1
ATOM 1576 C C . LEU A 1 239 ? 6.609 -1.577 69.621 1.00 21.09 218 LEU A C 1
ATOM 1577 O O . LEU A 1 239 ? 6.080 -2.304 68.792 1.00 22.16 218 LEU A O 1
ATOM 1582 N N . ALA B 1 23 ? -2.045 11.024 110.045 1.00 18.44 2 ALA B N 1
ATOM 1583 C CA . ALA B 1 23 ? -1.461 12.237 109.396 1.00 20.11 2 ALA B CA 1
ATOM 1584 C C . ALA B 1 23 ? 0.075 12.177 109.514 1.00 19.81 2 ALA B C 1
ATOM 1585 O O . ALA B 1 23 ? 0.607 12.428 110.610 1.00 21.27 2 ALA B O 1
ATOM 1587 N N . LEU B 1 24 ? 0.770 11.793 108.433 1.00 18.99 3 LEU B N 1
ATOM 1588 C CA . LEU B 1 24 ? 2.219 11.462 108.484 1.00 17.91 3 LEU B CA 1
ATOM 1589 C C . LEU B 1 24 ? 3.066 12.475 107.729 1.00 16.79 3 LEU B C 1
ATOM 1590 O O . LEU B 1 24 ? 2.749 12.830 106.597 1.00 16.79 3 LEU B O 1
ATOM 1595 N N . ASN B 1 25 ? 4.153 12.901 108.364 1.00 15.15 4 ASN B N 1
ATOM 1596 C CA . ASN B 1 25 ? 5.118 13.837 107.799 1.00 13.91 4 ASN B CA 1
ATOM 1597 C C . ASN B 1 25 ? 6.543 13.336 107.958 1.00 12.98 4 ASN B C 1
ATOM 1598 O O . ASN B 1 25 ? 6.890 12.782 109.021 1.00 11.43 4 ASN B O 1
ATOM 1603 N N . SER B 1 26 ? 7.369 13.594 106.945 1.00 10.98 5 SER B N 1
ATOM 1604 C CA . SER B 1 26 ? 8.795 13.220 106.972 1.00 10.08 5 SER B CA 1
ATOM 1605 C C . SER B 1 26 ? 9.689 14.391 106.677 1.00 9.66 5 SER B C 1
ATOM 1606 O O . SER B 1 26 ? 9.397 15.167 105.764 1.00 10.44 5 SER B O 1
ATOM 1609 N N . ALA B 1 27 ? 10.776 14.531 107.419 1.00 9.23 6 ALA B N 1
ATOM 1610 C CA . ALA B 1 27 ? 11.841 15.451 107.050 1.00 10.13 6 ALA B CA 1
ATOM 1611 C C . ALA B 1 27 ? 12.783 14.723 106.079 1.00 10.85 6 ALA B C 1
ATOM 1612 O O . ALA B 1 27 ? 12.913 13.490 106.145 1.00 10.18 6 ALA B O 1
ATOM 1614 N N . VAL B 1 28 ? 13.385 15.461 105.147 1.00 10.60 7 VAL B N 1
ATOM 1615 C CA . VAL B 1 28 ? 14.381 14.910 104.218 1.00 10.77 7 VAL B CA 1
ATOM 1616 C C . VAL B 1 28 ? 15.553 15.846 104.270 1.00 10.99 7 VAL B C 1
ATOM 1617 O O . VAL B 1 28 ? 15.365 17.055 104.069 1.00 12.09 7 VAL B O 1
ATOM 1621 N N . ILE B 1 29 ? 16.752 15.321 104.545 1.00 9.41 8 ILE B N 1
ATOM 1622 C CA . ILE B 1 29 ? 17.929 16.146 104.638 1.00 9.30 8 ILE B CA 1
ATOM 1623 C C . ILE B 1 29 ? 18.761 15.962 103.371 1.00 9.99 8 ILE B C 1
ATOM 1624 O O . ILE B 1 29 ? 19.099 14.853 102.976 1.00 9.42 8 ILE B O 1
ATOM 1629 N N . LEU B 1 30 ? 19.117 17.089 102.781 1.00 8.95 9 LEU B N 1
ATOM 1630 C CA . LEU B 1 30 ? 19.867 17.133 101.565 1.00 9.54 9 LEU B CA 1
ATOM 1631 C C . LEU B 1 30 ? 21.217 17.836 101.755 1.00 10.58 9 LEU B C 1
ATOM 1632 O O . LEU B 1 30 ? 21.420 18.668 102.681 1.00 10.04 9 LEU B O 1
ATOM 1637 N N . ALA B 1 31 ? 22.155 17.474 100.881 1.00 10.25 10 ALA B N 1
ATOM 1638 C CA . ALA B 1 31 ? 23.519 17.944 101.000 1.00 10.21 10 ALA B CA 1
ATOM 1639 C C . ALA B 1 31 ? 24.013 18.654 99.753 1.00 9.82 10 ALA B C 1
ATOM 1640 O O . ALA B 1 31 ? 25.202 18.863 99.663 1.00 8.42 10 ALA B O 1
ATOM 1642 N N . GLY B 1 32 ? 23.120 18.997 98.807 1.00 10.18 11 GLY B N 1
ATOM 1643 C CA . GLY B 1 32 ? 23.501 19.631 97.565 1.00 9.58 11 GLY B CA 1
ATOM 1644 C C . GLY B 1 32 ? 22.726 18.924 96.448 1.00 9.80 11 GLY B C 1
ATOM 1645 O O . GLY B 1 32 ? 21.743 18.256 96.688 1.00 10.53 11 GLY B O 1
ATOM 1646 N N . CYS B 1 33 ? 23.138 19.097 95.215 1.00 9.72 12 CYS B N 1
ATOM 1647 C CA . CYS B 1 33 ? 22.379 18.511 94.102 1.00 9.24 12 CYS B CA 1
ATOM 1648 C C . CYS B 1 33 ? 23.319 17.840 93.126 1.00 8.71 12 CYS B C 1
ATOM 1649 O O . CYS B 1 33 ? 23.702 18.420 92.103 1.00 9.43 12 CYS B O 1
ATOM 1652 N N . GLY B 1 34 ? 23.690 16.616 93.432 1.00 7.06 13 GLY B N 1
ATOM 1653 C CA . GLY B 1 34 ? 24.650 15.849 92.613 1.00 8.07 13 GLY B CA 1
ATOM 1654 C C . GLY B 1 34 ? 25.401 14.793 93.392 1.00 7.95 13 GLY B C 1
ATOM 1655 O O . GLY B 1 34 ? 25.871 15.055 94.492 1.00 9.00 13 GLY B O 1
ATOM 1656 N N . HIS B 1 35 ? 25.532 13.588 92.830 1.00 8.83 14 HIS B N 1
ATOM 1657 C CA . HIS B 1 35 ? 26.142 12.513 93.555 1.00 9.02 14 HIS B CA 1
ATOM 1658 C C . HIS B 1 35 ? 27.611 12.713 93.969 1.00 8.93 14 HIS B C 1
ATOM 1659 O O . HIS B 1 35 ? 28.061 12.127 94.992 1.00 10.63 14 HIS B O 1
ATOM 1666 N N . MET B 1 36 ? 28.365 13.520 93.230 1.00 7.47 15 MET B N 1
ATOM 1667 C CA . MET B 1 36 ? 29.781 13.730 93.560 1.00 7.86 15 MET B CA 1
ATOM 1668 C C . MET B 1 36 ? 30.065 14.884 94.524 1.00 8.67 15 MET B C 1
ATOM 1669 O O . MET B 1 36 ? 31.146 14.934 95.115 1.00 7.95 15 MET B O 1
ATOM 1674 N N . ASP B 1 37 ? 29.103 15.782 94.760 1.00 8.25 16 ASP B N 1
ATOM 1675 C CA . ASP B 1 37 ? 29.356 16.911 95.668 1.00 7.77 16 ASP B CA 1
ATOM 1676 C C . ASP B 1 37 ? 28.197 17.323 96.528 1.00 7.84 16 ASP B C 1
ATOM 1677 O O . ASP B 1 37 ? 28.305 18.327 97.261 1.00 7.11 16 ASP B O 1
ATOM 1682 N N . GLY B 1 38 ? 27.154 16.487 96.526 1.00 8.44 17 GLY B N 1
ATOM 1683 C CA . GLY B 1 38 ? 25.875 16.824 97.105 1.00 9.38 17 GLY B CA 1
ATOM 1684 C C . GLY B 1 38 ? 25.138 15.529 97.438 1.00 8.98 17 GLY B C 1
ATOM 1685 O O . GLY B 1 38 ? 25.765 14.475 97.654 1.00 8.82 17 GLY B O 1
ATOM 1686 N N . SER B 1 39 ? 23.815 15.617 97.376 1.00 9.85 18 SER B N 1
ATOM 1687 C CA . SER B 1 39 ? 22.946 14.446 97.417 1.00 9.08 18 SER B CA 1
ATOM 1688 C C . SER B 1 39 ? 22.814 13.766 96.079 1.00 9.39 18 SER B C 1
ATOM 1689 O O . SER B 1 39 ? 22.715 14.426 95.033 1.00 7.78 18 SER B O 1
ATOM 1692 N N . GLU B 1 40 ? 22.745 12.440 96.122 1.00 9.75 19 GLU B N 1
ATOM 1693 C CA . GLU B 1 40 ? 22.446 11.611 94.948 1.00 10.30 19 GLU B CA 1
ATOM 1694 C C . GLU B 1 40 ? 21.010 11.952 94.522 1.00 9.75 19 GLU B C 1
ATOM 1695 O O . GLU B 1 40 ? 20.043 11.816 95.262 1.00 10.07 19 GLU B O 1
ATOM 1701 N N . ILE B 1 41 ? 20.902 12.498 93.346 1.00 9.40 20 ILE B N 1
ATOM 1702 C CA . ILE B 1 41 ? 19.641 13.074 92.834 1.00 9.38 20 ILE B CA 1
ATOM 1703 C C . ILE B 1 41 ? 18.599 11.982 92.637 1.00 9.10 20 ILE B C 1
ATOM 1704 O O . ILE B 1 41 ? 17.443 12.205 92.965 1.00 9.03 20 ILE B O 1
ATOM 1709 N N . ARG B 1 42 ? 18.990 10.805 92.140 1.00 8.84 21 ARG B N 1
ATOM 1710 C CA . ARG B 1 42 ? 18.014 9.750 91.918 1.00 9.42 21 ARG B CA 1
ATOM 1711 C C . ARG B 1 42 ? 17.483 9.220 93.237 1.00 8.88 21 ARG B C 1
ATOM 1712 O O . ARG B 1 42 ? 16.280 9.075 93.396 1.00 9.22 21 ARG B O 1
ATOM 1720 N N . GLU B 1 43 ? 18.370 8.998 94.187 1.00 7.91 22 GLU B N 1
ATOM 1721 C CA . GLU B 1 43 ? 17.962 8.594 95.534 1.00 9.52 22 GLU B CA 1
ATOM 1722 C C . GLU B 1 43 ? 17.013 9.595 96.187 1.00 9.52 22 GLU B C 1
ATOM 1723 O O . GLU B 1 43 ? 16.009 9.189 96.854 1.00 9.73 22 GLU B O 1
ATOM 1729 N N . ALA B 1 44 ? 17.296 10.878 96.037 1.00 7.74 23 ALA B N 1
ATOM 1730 C CA . ALA B 1 44 ? 16.409 11.886 96.626 1.00 7.93 23 ALA B CA 1
ATOM 1731 C C . ALA B 1 44 ? 15.066 11.875 95.936 1.00 8.01 23 ALA B C 1
ATOM 1732 O O . ALA B 1 44 ? 14.065 11.902 96.598 1.00 9.30 23 ALA B O 1
ATOM 1734 N N . VAL B 1 45 ? 15.034 11.865 94.606 1.00 7.11 24 VAL B N 1
ATOM 1735 C CA . VAL B 1 45 ? 13.767 11.868 93.900 1.00 7.75 24 VAL B CA 1
ATOM 1736 C C . VAL B 1 45 ? 12.957 10.627 94.278 1.00 8.59 24 VAL B C 1
ATOM 1737 O O . VAL B 1 45 ? 11.754 10.740 94.519 1.00 8.77 24 VAL B O 1
ATOM 1741 N N . LEU B 1 46 ? 13.617 9.461 94.364 1.00 8.22 25 LEU B N 1
ATOM 1742 C CA . LEU B 1 46 ? 12.904 8.199 94.611 1.00 7.95 25 LEU B CA 1
ATOM 1743 C C . LEU B 1 46 ? 12.371 8.116 96.059 1.00 8.48 25 LEU B C 1
ATOM 1744 O O . LEU B 1 46 ? 11.285 7.544 96.308 1.00 9.33 25 LEU B O 1
ATOM 1749 N N . VAL B 1 47 ? 13.130 8.680 96.994 1.00 8.00 26 VAL B N 1
ATOM 1750 C CA . VAL B 1 47 ? 12.686 8.852 98.380 1.00 8.84 26 VAL B CA 1
ATOM 1751 C C . VAL B 1 47 ? 11.407 9.731 98.407 1.00 9.57 26 VAL B C 1
ATOM 1752 O O . VAL B 1 47 ? 10.426 9.377 99.052 1.00 10.26 26 VAL B O 1
ATOM 1756 N N . MET B 1 48 ? 11.411 10.855 97.708 1.00 9.00 27 MET B N 1
ATOM 1757 C CA . MET B 1 48 ? 10.236 11.742 97.682 1.00 9.13 27 MET B CA 1
ATOM 1758 C C . MET B 1 48 ? 9.035 11.111 96.972 1.00 9.86 27 MET B C 1
ATOM 1759 O O . MET B 1 48 ? 7.906 11.291 97.417 1.00 10.38 27 MET B O 1
ATOM 1764 N N . LEU B 1 49 ? 9.275 10.362 95.889 1.00 9.34 28 LEU B N 1
ATOM 1765 C CA . LEU B 1 49 ? 8.212 9.630 95.171 1.00 9.78 28 LEU B CA 1
ATOM 1766 C C . LEU B 1 49 ? 7.529 8.616 96.087 1.00 9.39 28 LEU B C 1
ATOM 1767 O O . LEU B 1 49 ? 6.311 8.628 96.234 1.00 9.14 28 LEU B O 1
ATOM 1772 N N . GLU B 1 50 ? 8.315 7.773 96.744 1.00 9.11 29 GLU B N 1
ATOM 1773 C CA . GLU B 1 50 ? 7.773 6.770 97.671 1.00 9.29 29 GLU B CA 1
ATOM 1774 C C . GLU B 1 50 ? 7.151 7.323 98.948 1.00 8.34 29 GLU B C 1
ATOM 1775 O O . GLU B 1 50 ? 6.172 6.777 99.434 1.00 8.91 29 GLU B O 1
ATOM 1781 N N . LEU B 1 51 ? 7.697 8.395 99.516 1.00 8.63 30 LEU B N 1
ATOM 1782 C CA . LEU B 1 51 ? 6.972 9.077 100.595 1.00 8.67 30 LEU B CA 1
ATOM 1783 C C . LEU B 1 51 ? 5.607 9.501 100.084 1.00 9.09 30 LEU B C 1
ATOM 1784 O O . LEU B 1 51 ? 4.594 9.226 100.719 1.00 7.58 30 LEU B O 1
ATOM 1789 N N . ASP B 1 52 ? 5.568 10.144 98.920 1.00 9.35 31 ASP B N 1
ATOM 1790 C CA . ASP B 1 52 ? 4.304 10.641 98.371 1.00 10.52 31 ASP B CA 1
ATOM 1791 C C . ASP B 1 52 ? 3.328 9.486 98.014 1.00 10.74 31 ASP B C 1
ATOM 1792 O O . ASP B 1 52 ? 2.130 9.555 98.290 1.00 9.82 31 ASP B O 1
ATOM 1797 N N . ARG B 1 53 ? 3.866 8.368 97.535 1.00 11.78 32 ARG B N 1
ATOM 1798 C CA . ARG B 1 53 ? 3.042 7.213 97.218 1.00 12.45 32 ARG B CA 1
ATOM 1799 C C . ARG B 1 53 ? 2.308 6.705 98.454 1.00 12.17 32 ARG B C 1
ATOM 1800 O O . ARG B 1 53 ? 1.236 6.135 98.339 1.00 11.41 32 ARG B O 1
ATOM 1808 N N . HIS B 1 54 ? 2.915 6.924 99.630 1.00 12.27 33 HIS B N 1
ATOM 1809 C CA . HIS B 1 54 ? 2.393 6.521 100.932 1.00 11.92 33 HIS B CA 1
ATOM 1810 C C . HIS B 1 54 ? 1.620 7.630 101.630 1.00 12.34 33 HIS B C 1
ATOM 1811 O O . HIS B 1 54 ? 1.323 7.502 102.835 1.00 11.35 33 HIS B O 1
ATOM 1818 N N . ASN B 1 55 ? 1.270 8.697 100.892 1.00 12.60 34 ASN B N 1
ATOM 1819 C CA . ASN B 1 55 ? 0.580 9.888 101.471 1.00 13.12 34 ASN B CA 1
ATOM 1820 C C . ASN B 1 55 ? 1.308 10.463 102.676 1.00 13.29 34 ASN B C 1
ATOM 1821 O O . ASN B 1 55 ? 0.677 10.872 103.647 1.00 11.65 34 ASN B O 1
ATOM 1826 N N . VAL B 1 56 ? 2.641 10.433 102.623 1.00 12.84 35 VAL B N 1
ATOM 1827 C CA . VAL B 1 56 ? 3.481 11.044 103.651 1.00 13.01 35 VAL B CA 1
ATOM 1828 C C . VAL B 1 56 ? 3.964 12.358 103.087 1.00 14.08 35 VAL B C 1
ATOM 1829 O O . VAL B 1 56 ? 4.701 12.401 102.073 1.00 12.39 35 VAL B O 1
ATOM 1833 N N . ASN B 1 57 ? 3.518 13.447 103.700 1.00 15.05 36 ASN B N 1
ATOM 1834 C CA . ASN B 1 57 ? 3.938 14.771 103.241 1.00 15.36 36 ASN B CA 1
ATOM 1835 C C . ASN B 1 57 ? 5.391 14.957 103.674 1.00 15.03 36 ASN B C 1
ATOM 1836 O O . ASN B 1 57 ? 5.852 14.327 104.661 1.00 14.42 36 ASN B O 1
ATOM 1841 N N . PHE B 1 58 ? 6.142 15.798 102.991 1.00 13.15 37 PHE B N 1
ATOM 1842 C CA . PHE B 1 58 ? 7.508 15.989 103.430 1.00 13.11 37 PHE B CA 1
ATOM 1843 C C . PHE B 1 58 ? 8.003 17.397 103.275 1.00 13.72 37 PHE B C 1
ATOM 1844 O O . PHE B 1 58 ? 7.428 18.213 102.534 1.00 12.78 37 PHE B O 1
ATOM 1852 N N . LYS B 1 59 ? 9.106 17.660 103.975 1.00 13.85 38 LYS B N 1
ATOM 1853 C CA . LYS B 1 59 ? 9.808 18.945 103.918 1.00 13.05 38 LYS B CA 1
ATOM 1854 C C . LYS B 1 59 ? 11.292 18.707 103.866 1.00 11.62 38 LYS B C 1
ATOM 1855 O O . LYS B 1 59 ? 11.867 17.925 104.638 1.00 11.78 38 LYS B O 1
ATOM 1861 N N . CYS B 1 60 ? 11.929 19.449 102.991 1.00 10.77 39 CYS B N 1
ATOM 1862 C CA . CYS B 1 60 ? 13.319 19.298 102.753 1.00 10.92 39 CYS B CA 1
ATOM 1863 C C . CYS B 1 60 ? 14.060 20.337 103.567 1.00 10.63 39 CYS B C 1
ATOM 1864 O O . CYS B 1 60 ? 13.646 21.506 103.609 1.00 11.48 39 CYS B O 1
ATOM 1867 N N . PHE B 1 61 ? 15.217 19.920 104.084 1.00 10.03 40 PHE B N 1
ATOM 1868 C CA . PHE B 1 61 ? 16.093 20.759 104.891 1.00 10.79 40 PHE B CA 1
ATOM 1869 C C . PHE B 1 61 ? 17.510 20.597 104.450 1.00 9.68 40 PHE B C 1
ATOM 1870 O O . PHE B 1 61 ? 17.894 19.543 104.018 1.00 10.46 40 PHE B O 1
ATOM 1878 N N . ALA B 1 62 ? 18.285 21.658 104.549 1.00 10.45 41 ALA B N 1
ATOM 1879 C CA . ALA B 1 62 ? 19.706 21.602 104.294 1.00 10.94 41 ALA B CA 1
ATOM 1880 C C . ALA B 1 62 ? 20.423 22.729 105.074 1.00 11.69 41 ALA B C 1
ATOM 1881 O O . ALA B 1 62 ? 19.829 23.762 105.381 1.00 11.89 41 ALA B O 1
ATOM 1883 N N . PRO B 1 63 ? 21.722 22.554 105.317 1.00 12.85 42 PRO B N 1
ATOM 1884 C CA . PRO B 1 63 ? 22.483 23.543 106.039 1.00 14.12 42 PRO B CA 1
ATOM 1885 C C . PRO B 1 63 ? 22.869 24.674 105.117 1.00 14.45 42 PRO B C 1
ATOM 1886 O O . PRO B 1 63 ? 23.175 24.422 103.953 1.00 14.33 42 PRO B O 1
ATOM 1890 N N . ASN B 1 64 ? 22.843 25.896 105.642 1.00 14.70 43 ASN B N 1
ATOM 1891 C CA . ASN B 1 64 ? 23.186 27.089 104.863 1.00 16.25 43 ASN B CA 1
ATOM 1892 C C . ASN B 1 64 ? 24.713 27.297 104.928 1.00 16.14 43 ASN B C 1
ATOM 1893 O O . ASN B 1 64 ? 25.195 28.181 105.612 1.00 15.80 43 ASN B O 1
ATOM 1898 N N . LYS B 1 65 ? 25.450 26.435 104.224 1.00 14.85 44 LYS B N 1
ATOM 1899 C CA . LYS B 1 65 ? 26.913 26.428 104.257 1.00 13.49 44 LYS B CA 1
ATOM 1900 C C . LYS B 1 65 ? 27.410 26.130 102.855 1.00 11.44 44 LYS B C 1
ATOM 1901 O O . LYS B 1 65 ? 26.683 25.480 102.054 1.00 10.80 44 LYS B O 1
ATOM 1903 N N . ASN B 1 66 ? 28.651 26.514 102.560 1.00 9.64 45 ASN B N 1
ATOM 1904 C CA . ASN B 1 66 ? 29.245 26.124 101.278 1.00 10.52 45 ASN B CA 1
ATOM 1905 C C . ASN B 1 66 ? 29.515 24.595 101.196 1.00 10.28 45 ASN B C 1
ATOM 1906 O O . ASN B 1 66 ? 29.873 23.993 102.168 1.00 9.67 45 ASN B O 1
ATOM 1911 N N . GLN B 1 67 ? 29.364 23.996 100.014 1.00 10.88 46 GLN B N 1
ATOM 1912 C CA . GLN B 1 67 ? 29.806 22.631 99.774 1.00 9.63 46 GLN B CA 1
ATOM 1913 C C . GLN B 1 67 ? 31.313 22.565 99.998 1.00 9.59 46 GLN B C 1
ATOM 1914 O O . GLN B 1 67 ? 32.005 23.531 99.691 1.00 7.04 46 GLN B O 1
ATOM 1920 N N . LYS B 1 68 ? 31.825 21.443 100.522 1.00 10.20 47 LYS B N 1
ATOM 1921 C CA . LYS B 1 68 ? 33.310 21.273 100.637 1.00 9.92 47 LYS B CA 1
ATOM 1922 C C . LYS B 1 68 ? 33.973 21.376 99.254 1.00 9.67 47 LYS B C 1
ATOM 1923 O O . LYS B 1 68 ? 35.028 21.968 99.116 1.00 10.45 47 LYS B O 1
ATOM 1925 N N . GLN B 1 69 ? 33.360 20.804 98.233 1.00 9.47 48 GLN B N 1
ATOM 1926 C CA . GLN B 1 69 ? 33.856 20.912 96.838 1.00 10.59 48 GLN B CA 1
ATOM 1927 C C . GLN B 1 69 ? 32.692 21.176 95.874 1.00 9.01 48 GLN B C 1
ATOM 1928 O O . GLN B 1 69 ? 31.541 20.876 96.184 1.00 8.99 48 GLN B O 1
ATOM 1934 N N . VAL B 1 70 ? 33.016 21.681 94.688 1.00 8.49 49 VAL B N 1
ATOM 1935 C CA . VAL B 1 70 ? 32.114 21.591 93.555 1.00 8.51 49 VAL B CA 1
ATOM 1936 C C . VAL B 1 70 ? 32.772 20.679 92.539 1.00 7.57 49 VAL B C 1
ATOM 1937 O O . VAL B 1 70 ? 33.946 20.816 92.258 1.00 7.93 49 VAL B O 1
ATOM 1941 N N . VAL B 1 71 ? 32.023 19.741 91.989 1.00 7.47 50 VAL B N 1
ATOM 1942 C CA . VAL B 1 71 ? 32.576 18.841 91.010 1.00 7.59 50 VAL B CA 1
ATOM 1943 C C . VAL B 1 71 ? 31.822 18.936 89.656 1.00 8.12 50 VAL B C 1
ATOM 1944 O O . VAL B 1 71 ? 30.567 18.923 89.599 1.00 7.87 50 VAL B O 1
ATOM 1948 N N . ASP B 1 72 ? 32.609 19.053 88.587 1.00 7.57 51 ASP B N 1
ATOM 1949 C CA . ASP B 1 72 ? 32.143 18.889 87.236 1.00 8.17 51 ASP B CA 1
ATOM 1950 C C . ASP B 1 72 ? 31.838 17.392 87.033 1.00 6.91 51 ASP B C 1
ATOM 1951 O O . ASP B 1 72 ? 32.738 16.576 86.990 1.00 7.49 51 ASP B O 1
ATOM 1956 N N . HIS B 1 73 ? 30.572 17.041 86.923 1.00 6.96 52 HIS B N 1
ATOM 1957 C CA . HIS B 1 73 ? 30.184 15.624 86.874 1.00 8.25 52 HIS B CA 1
ATOM 1958 C C . HIS B 1 73 ? 30.404 14.961 85.482 1.00 8.41 52 HIS B C 1
ATOM 1959 O O . HIS B 1 73 ? 30.245 13.751 85.324 1.00 7.97 52 HIS B O 1
ATOM 1966 N N . LYS B 1 74 ? 30.715 15.754 84.500 1.00 8.89 53 LYS B N 1
ATOM 1967 C CA . LYS B 1 74 ? 31.101 15.211 83.171 1.00 11.68 53 LYS B CA 1
ATOM 1968 C C . LYS B 1 74 ? 32.593 14.841 83.166 1.00 12.82 53 LYS B C 1
ATOM 1969 O O . LYS B 1 74 ? 32.946 13.714 82.784 1.00 12.52 53 LYS B O 1
ATOM 1975 N N . LYS B 1 75 ? 33.453 15.781 83.580 1.00 13.31 54 LYS B N 1
ATOM 1976 C CA . LYS B 1 75 ? 34.891 15.479 83.671 1.00 15.04 54 LYS B CA 1
ATOM 1977 C C . LYS B 1 75 ? 35.174 14.629 84.885 1.00 14.69 54 LYS B C 1
ATOM 1978 O O . LYS B 1 75 ? 36.188 13.978 84.937 1.00 14.72 54 LYS B O 1
ATOM 1984 N N . LYS B 1 76 ? 34.265 14.637 85.857 1.00 14.81 55 LYS B N 1
ATOM 1985 C CA . LYS B 1 76 ? 34.514 14.010 87.146 1.00 15.19 55 LYS B CA 1
ATOM 1986 C C . LYS B 1 76 ? 35.766 14.566 87.843 1.00 14.37 55 LYS B C 1
ATOM 1987 O O . LYS B 1 76 ? 36.588 13.810 88.339 1.00 14.96 55 LYS B O 1
ATOM 1993 N N . GLU B 1 77 ? 35.882 15.885 87.905 1.00 13.48 56 GLU B N 1
ATOM 1994 C CA . GLU B 1 77 ? 37.049 16.557 88.543 1.00 14.23 56 GLU B CA 1
ATOM 1995 C C . GLU B 1 77 ? 36.492 17.648 89.411 1.00 13.31 56 GLU B C 1
ATOM 1996 O O . GLU B 1 77 ? 35.483 18.256 89.030 1.00 7.74 56 GLU B O 1
ATOM 2002 N N . SER B 1 78 ? 37.139 17.936 90.555 1.00 12.14 57 SER B N 1
ATOM 2003 C CA . SER B 1 78 ? 36.711 19.087 91.343 1.00 12.77 57 SER B CA 1
ATOM 2004 C C . SER B 1 78 ? 37.085 20.348 90.567 1.00 12.53 57 SER B C 1
ATOM 2005 O O . SER B 1 78 ? 37.951 20.336 89.700 1.00 11.71 57 SER B O 1
ATOM 2008 N N . VAL B 1 79 ? 36.359 21.422 90.807 1.00 12.70 58 VAL B N 1
ATOM 2009 C CA . VAL B 1 79 ? 36.673 22.674 90.140 1.00 12.97 58 VAL B CA 1
ATOM 2010 C C . VAL B 1 79 ? 36.752 23.806 91.121 1.00 13.90 58 VAL B C 1
ATOM 2011 O O . VAL B 1 79 ? 36.245 23.713 92.246 1.00 14.66 58 VAL B O 1
ATOM 2015 N N . GLY B 1 80 ? 37.417 24.873 90.684 1.00 15.91 59 GLY B N 1
ATOM 2016 C CA . GLY B 1 80 ? 37.514 26.083 91.469 1.00 16.62 59 GLY B CA 1
ATOM 2017 C C . GLY B 1 80 ? 36.295 26.930 91.174 1.00 16.72 59 GLY B C 1
ATOM 2018 O O . GLY B 1 80 ? 36.363 27.824 90.345 1.00 17.17 59 GLY B O 1
ATOM 2019 N N . GLU B 1 81 ? 35.207 26.609 91.870 1.00 15.14 60 GLU B N 1
ATOM 2020 C CA . GLU B 1 81 ? 33.938 27.332 91.892 1.00 14.85 60 GLU B CA 1
ATOM 2021 C C . GLU B 1 81 ? 33.303 26.989 93.266 1.00 14.17 60 GLU B C 1
ATOM 2022 O O . GLU B 1 81 ? 33.663 25.952 93.855 1.00 13.23 60 GLU B O 1
ATOM 2028 N N . VAL B 1 82 ? 32.467 27.871 93.827 1.00 13.82 61 VAL B N 1
ATOM 2029 C CA . VAL B 1 82 ? 31.867 27.628 95.170 1.00 14.46 61 VAL B CA 1
ATOM 2030 C C . VAL B 1 82 ? 30.338 27.595 95.057 1.00 13.73 61 VAL B C 1
ATOM 2031 O O . VAL B 1 82 ? 29.747 28.402 94.338 1.00 14.07 61 VAL B O 1
ATOM 2035 N N . ARG B 1 83 ? 29.723 26.621 95.718 1.00 12.30 62 ARG B N 1
ATOM 2036 C CA . ARG B 1 83 ? 28.254 26.479 95.769 1.00 11.18 62 ARG B CA 1
ATOM 2037 C C . ARG B 1 83 ? 27.760 26.259 97.182 1.00 10.42 62 ARG B C 1
ATOM 2038 O O . ARG B 1 83 ? 28.401 25.614 97.980 1.00 11.56 62 ARG B O 1
ATOM 2046 N N . ASN B 1 84 ? 26.618 26.858 97.477 1.00 9.88 63 ASN B N 1
ATOM 2047 C CA . ASN B 1 84 ? 25.948 26.754 98.747 1.00 9.14 63 ASN B CA 1
ATOM 2048 C C . ASN B 1 84 ? 25.007 25.542 98.740 1.00 9.37 63 ASN B C 1
ATOM 2049 O O . ASN B 1 84 ? 24.171 25.365 97.824 1.00 9.44 63 ASN B O 1
ATOM 2054 N N . ILE B 1 85 ? 25.187 24.689 99.748 1.00 8.97 64 ILE B N 1
ATOM 2055 C CA . ILE B 1 85 ? 24.432 23.475 99.929 1.00 9.07 64 ILE B CA 1
ATOM 2056 C C . ILE B 1 85 ? 22.931 23.690 99.902 1.00 10.20 64 ILE B C 1
ATOM 2057 O O . ILE B 1 85 ? 22.213 22.950 99.238 1.00 9.36 64 ILE B O 1
ATOM 2062 N N . LEU B 1 86 ? 22.470 24.744 100.556 1.00 10.87 65 LEU B N 1
ATOM 2063 C CA . LEU B 1 86 ? 21.028 25.021 100.634 1.00 11.78 65 LEU B CA 1
ATOM 2064 C C . LEU B 1 86 ? 20.470 25.539 99.297 1.00 11.25 65 LEU B C 1
ATOM 2065 O O . LEU B 1 86 ? 19.425 25.081 98.844 1.00 11.50 65 LEU B O 1
ATOM 2070 N N . VAL B 1 87 ? 21.157 26.479 98.666 1.00 10.43 66 VAL B N 1
ATOM 2071 C CA . VAL B 1 87 ? 20.766 26.966 97.345 1.00 9.56 66 VAL B CA 1
ATOM 2072 C C . VAL B 1 87 ? 20.709 25.833 96.336 1.00 9.38 66 VAL B C 1
ATOM 2073 O O . VAL B 1 87 ? 19.741 25.683 95.591 1.00 9.30 66 VAL B O 1
ATOM 2077 N N . GLU B 1 88 ? 21.728 24.995 96.307 1.00 8.94 67 GLU B N 1
ATOM 2078 C CA . GLU B 1 88 ? 21.710 23.839 95.398 1.00 8.18 67 GLU B CA 1
ATOM 2079 C C . GLU B 1 88 ? 20.647 22.758 95.715 1.00 8.04 67 GLU B C 1
ATOM 2080 O O . GLU B 1 88 ? 20.034 22.189 94.821 1.00 6.86 67 GLU B O 1
ATOM 2086 N N . SER B 1 89 ? 20.446 22.456 96.997 1.00 8.42 68 SER B N 1
ATOM 2087 C CA . SER B 1 89 ? 19.410 21.560 97.412 1.00 7.62 68 SER B CA 1
ATOM 2088 C C . SER B 1 89 ? 18.032 22.029 96.976 1.00 7.54 68 SER B C 1
ATOM 2089 O O . SER B 1 89 ? 17.158 21.193 96.739 1.00 7.14 68 SER B O 1
ATOM 2092 N N . ALA B 1 90 ? 17.816 23.340 96.887 1.00 7.41 69 ALA B N 1
ATOM 2093 C CA . ALA B 1 90 ? 16.555 23.868 96.389 1.00 8.18 69 ALA B CA 1
ATOM 2094 C C . ALA B 1 90 ? 16.200 23.382 94.964 1.00 8.30 69 ALA B C 1
ATOM 2095 O O . ALA B 1 90 ? 15.021 23.412 94.592 1.00 8.37 69 ALA B O 1
ATOM 2097 N N . ARG B 1 91 ? 17.196 22.944 94.176 1.00 7.36 70 ARG B N 1
ATOM 2098 C CA . ARG B 1 91 ? 16.928 22.324 92.882 1.00 7.72 70 ARG B CA 1
ATOM 2099 C C . ARG B 1 91 ? 16.147 21.052 93.055 1.00 7.94 70 ARG B C 1
ATOM 2100 O O . ARG B 1 91 ? 15.124 20.895 92.455 1.00 9.41 70 ARG B O 1
ATOM 2108 N N . ILE B 1 92 ? 16.612 20.149 93.901 1.00 9.17 71 ILE B N 1
ATOM 2109 C CA . ILE B 1 92 ? 15.948 18.908 94.160 1.00 9.16 71 ILE B CA 1
ATOM 2110 C C . ILE B 1 92 ? 14.589 19.151 94.804 1.00 10.99 71 ILE B C 1
ATOM 2111 O O . ILE B 1 92 ? 13.599 18.473 94.482 1.00 10.91 71 ILE B O 1
ATOM 2116 N N . ALA B 1 93 ? 14.536 20.137 95.696 1.00 10.16 72 ALA B N 1
ATOM 2117 C CA . ALA B 1 93 ? 13.309 20.462 96.417 1.00 10.63 72 ALA B CA 1
ATOM 2118 C C . ALA B 1 93 ? 12.339 21.312 95.630 1.00 9.92 72 ALA B C 1
ATOM 2119 O O . ALA B 1 93 ? 11.297 21.656 96.175 1.00 10.49 72 ALA B O 1
ATOM 2121 N N . ARG B 1 94 ? 12.651 21.661 94.374 1.00 10.72 73 ARG B N 1
ATOM 2122 C CA . ARG B 1 94 ? 11.822 22.591 93.589 1.00 10.69 73 ARG B CA 1
ATOM 2123 C C . ARG B 1 94 ? 11.504 23.852 94.435 1.00 12.05 73 ARG B C 1
ATOM 2124 O O . ARG B 1 94 ? 10.376 24.399 94.395 1.00 11.22 73 ARG B O 1
ATOM 2132 N N . GLY B 1 95 ? 12.503 24.330 95.182 1.00 12.14 74 GLY B N 1
ATOM 2133 C CA . GLY B 1 95 ? 12.387 25.603 95.903 1.00 12.52 74 GLY B CA 1
ATOM 2134 C C . GLY B 1 95 ? 11.969 25.435 97.343 1.00 12.95 74 GLY B C 1
ATOM 2135 O O . GLY B 1 95 ? 12.209 26.307 98.155 1.00 13.81 74 GLY B O 1
ATOM 2136 N N . SER B 1 96 ? 11.366 24.302 97.701 1.00 12.79 75 SER B N 1
ATOM 2137 C CA . SER B 1 96 ? 10.781 24.180 99.019 1.00 12.60 75 SER B CA 1
ATOM 2138 C C . SER B 1 96 ? 11.784 23.535 99.922 1.00 12.53 75 SER B C 1
ATOM 2139 O O . SER B 1 96 ? 11.630 22.389 100.293 1.00 11.65 75 SER B O 1
ATOM 2142 N N . VAL B 1 97 ? 12.872 24.244 100.191 1.00 12.83 76 VAL B N 1
ATOM 2143 C CA . VAL B 1 97 ? 13.910 23.731 101.082 1.00 11.89 76 VAL B CA 1
ATOM 2144 C C . VAL B 1 97 ? 14.124 24.777 102.161 1.00 12.07 76 VAL B C 1
ATOM 2145 O O . VAL B 1 97 ? 14.066 25.974 101.907 1.00 9.82 76 VAL B O 1
ATOM 2149 N N . TYR B 1 98 ? 14.334 24.302 103.380 1.00 12.58 77 TYR B N 1
ATOM 2150 C CA . TYR B 1 98 ? 14.381 25.153 104.565 1.00 13.46 77 TYR B CA 1
ATOM 2151 C C . TYR B 1 98 ? 15.745 24.992 105.226 1.00 13.67 77 TYR B C 1
ATOM 2152 O O . TYR B 1 98 ? 16.361 23.943 105.150 1.00 13.10 77 TYR B O 1
ATOM 2161 N N . ASP B 1 99 ? 16.219 26.026 105.894 1.00 14.30 78 ASP B N 1
ATOM 2162 C CA . ASP B 1 99 ? 17.456 25.943 106.654 1.00 14.57 78 ASP B CA 1
ATOM 2163 C C . ASP B 1 99 ? 17.294 24.891 107.738 1.00 14.93 78 ASP B C 1
ATOM 2164 O O . ASP B 1 99 ? 16.278 24.859 108.434 1.00 15.43 78 ASP B O 1
ATOM 2169 N N . ILE B 1 100 ? 18.290 24.018 107.873 1.00 14.56 79 ILE B N 1
ATOM 2170 C CA . ILE B 1 100 ? 18.209 22.885 108.794 1.00 15.18 79 ILE B CA 1
ATOM 2171 C C . ILE B 1 100 ? 18.226 23.377 110.229 1.00 15.94 79 ILE B C 1
ATOM 2172 O O . ILE B 1 100 ? 17.749 22.707 111.110 1.00 14.99 79 ILE B O 1
ATOM 2177 N N . GLU B 1 101 ? 18.743 24.574 110.452 1.00 18.00 80 GLU B N 1
ATOM 2178 C CA . GLU B 1 101 ? 18.734 25.134 111.811 1.00 19.34 80 GLU B CA 1
ATOM 2179 C C . GLU B 1 101 ? 17.279 25.450 112.222 1.00 20.25 80 GLU B C 1
ATOM 2180 O O . GLU B 1 101 ? 17.010 25.637 113.412 1.00 20.92 80 GLU B O 1
ATOM 2182 N N . GLN B 1 102 ? 16.363 25.518 111.237 1.00 20.51 81 GLN B N 1
ATOM 2183 C CA . GLN B 1 102 ? 14.916 25.806 111.451 1.00 20.66 81 GLN B CA 1
ATOM 2184 C C . GLN B 1 102 ? 14.024 24.566 111.729 1.00 20.09 81 GLN B C 1
ATOM 2185 O O . GLN B 1 102 ? 12.833 24.708 111.993 1.00 20.75 81 GLN B O 1
ATOM 2187 N N . ILE B 1 103 ? 14.583 23.365 111.677 1.00 18.98 82 ILE B N 1
ATOM 2188 C CA . ILE B 1 103 ? 13.790 22.147 111.822 1.00 17.72 82 ILE B CA 1
ATOM 2189 C C . ILE B 1 103 ? 13.159 22.047 113.204 1.00 17.01 82 ILE B C 1
ATOM 2190 O O . ILE B 1 103 ? 13.825 22.249 114.200 1.00 16.49 82 ILE B O 1
ATOM 2195 N N . ARG B 1 104 ? 11.869 21.730 113.220 1.00 16.30 83 ARG B N 1
ATOM 2196 C CA . ARG B 1 104 ? 11.104 21.499 114.441 1.00 16.50 83 ARG B CA 1
ATOM 2197 C C . ARG B 1 104 ? 10.704 20.015 114.400 1.00 16.03 83 ARG B C 1
ATOM 2198 O O . ARG B 1 104 ? 9.783 19.619 113.676 1.00 14.90 83 ARG B O 1
ATOM 2200 N N . VAL B 1 105 ? 11.414 19.198 115.170 1.00 16.31 84 VAL B N 1
ATOM 2201 C CA . VAL B 1 105 ? 11.347 17.741 115.010 1.00 16.17 84 VAL B CA 1
ATOM 2202 C C . VAL B 1 105 ? 9.974 17.194 115.418 1.00 16.63 84 VAL B C 1
ATOM 2203 O O . VAL B 1 105 ? 9.478 16.225 114.816 1.00 15.82 84 VAL B O 1
ATOM 2207 N N . GLU B 1 106 ? 9.338 17.872 116.387 1.00 16.65 85 GLU B N 1
ATOM 2208 C CA . GLU B 1 106 ? 7.967 17.551 116.807 1.00 16.37 85 GLU B CA 1
ATOM 2209 C C . GLU B 1 106 ? 6.945 17.625 115.655 1.00 15.38 85 GLU B C 1
ATOM 2210 O O . GLU B 1 106 ? 5.900 16.985 115.709 1.00 14.56 85 GLU B O 1
ATOM 2212 N N . GLU B 1 107 ? 7.247 18.364 114.588 1.00 15.59 86 GLU B N 1
ATOM 2213 C CA . GLU B 1 107 ? 6.323 18.451 113.437 1.00 14.78 86 GLU B CA 1
ATOM 2214 C C . GLU B 1 107 ? 6.393 17.244 112.514 1.00 14.29 86 GLU B C 1
ATOM 2215 O O . GLU B 1 107 ? 5.584 17.144 111.591 1.00 14.47 86 GLU B O 1
ATOM 2221 N N . PHE B 1 108 ? 7.361 16.353 112.739 1.00 12.79 87 PHE B N 1
ATOM 2222 C CA . PHE B 1 108 ? 7.578 15.187 111.888 1.00 11.98 87 PHE B CA 1
ATOM 2223 C C . PHE B 1 108 ? 7.466 13.872 112.656 1.00 11.67 87 PHE B C 1
ATOM 2224 O O . PHE B 1 108 ? 7.681 13.834 113.857 1.00 11.17 87 PHE B O 1
ATOM 2232 N N . ASP B 1 109 ? 7.140 12.814 111.912 1.00 11.25 88 ASP B N 1
ATOM 2233 C CA . ASP B 1 109 ? 7.128 11.435 112.388 1.00 11.31 88 ASP B CA 1
ATOM 2234 C C . ASP B 1 109 ? 8.410 10.636 112.106 1.00 11.38 88 ASP B C 1
ATOM 2235 O O . ASP B 1 109 ? 8.658 9.618 112.764 1.00 11.70 88 ASP B O 1
ATOM 2240 N N . MET B 1 110 ? 9.199 11.085 111.123 1.00 10.89 89 MET B N 1
ATOM 2241 C CA . MET B 1 110 ? 10.351 10.350 110.626 1.00 10.61 89 MET B CA 1
ATOM 2242 C C . MET B 1 110 ? 11.293 11.300 109.854 1.00 10.13 89 MET B C 1
ATOM 2243 O O . MET B 1 110 ? 10.914 12.422 109.530 1.00 9.08 89 MET B O 1
ATOM 2248 N N . LEU B 1 111 ? 12.475 10.784 109.527 1.00 9.92 90 LEU B N 1
ATOM 2249 C CA . LEU B 1 111 ? 13.535 11.473 108.829 1.00 9.74 90 LEU B CA 1
ATOM 2250 C C . LEU B 1 111 ? 14.080 10.526 107.799 1.00 10.53 90 LEU B C 1
ATOM 2251 O O . LEU B 1 111 ? 14.265 9.352 108.089 1.00 8.96 90 LEU B O 1
ATOM 2256 N N . VAL B 1 112 ? 14.297 11.020 106.567 1.00 10.41 91 VAL B N 1
ATOM 2257 C CA . VAL B 1 112 ? 15.025 10.258 105.553 1.00 10.15 91 VAL B CA 1
ATOM 2258 C C . VAL B 1 112 ? 16.222 11.088 105.067 1.00 9.02 91 VAL B C 1
ATOM 2259 O O . VAL B 1 112 ? 16.119 12.315 104.873 1.00 8.83 91 VAL B O 1
ATOM 2263 N N . ILE B 1 113 ? 17.368 10.415 104.950 1.00 8.71 92 ILE B N 1
ATOM 2264 C CA . ILE B 1 113 ? 18.589 10.985 104.457 1.00 8.55 92 ILE B CA 1
ATOM 2265 C C . ILE B 1 113 ? 19.043 10.239 103.191 1.00 8.60 92 ILE B C 1
ATOM 2266 O O . ILE B 1 113 ? 19.684 9.189 103.274 1.00 8.21 92 ILE B O 1
ATOM 2271 N N . PRO B 1 114 ? 18.755 10.802 102.008 1.00 8.51 93 PRO B N 1
ATOM 2272 C CA . PRO B 1 114 ? 19.325 10.207 100.793 1.00 8.01 93 PRO B CA 1
ATOM 2273 C C . PRO B 1 114 ? 20.845 10.177 100.857 1.00 7.99 93 PRO B C 1
ATOM 2274 O O . PRO B 1 114 ? 21.458 10.884 101.664 1.00 6.63 93 PRO B O 1
ATOM 2278 N N . GLY B 1 115 ? 21.497 9.400 100.000 1.00 9.34 94 GLY B N 1
ATOM 2279 C CA . GLY B 1 115 ? 22.942 9.373 100.031 1.00 10.81 94 GLY B CA 1
ATOM 2280 C C . GLY B 1 115 ? 23.524 10.420 99.088 1.00 12.60 94 GLY B C 1
ATOM 2281 O O . GLY B 1 115 ? 22.877 11.437 98.757 1.00 13.11 94 GLY B O 1
ATOM 2282 N N . GLY B 1 116 ? 24.743 10.129 98.668 1.00 13.54 95 GLY B N 1
ATOM 2283 C CA . GLY B 1 116 ? 25.511 10.984 97.781 1.00 14.09 95 GLY B CA 1
ATOM 2284 C C . GLY B 1 116 ? 26.777 11.322 98.530 1.00 15.46 95 GLY B C 1
ATOM 2285 O O . GLY B 1 116 ? 26.761 11.453 99.749 1.00 13.55 95 GLY B O 1
ATOM 2286 N N . TYR B 1 117 ? 27.851 11.537 97.770 1.00 16.57 96 TYR B N 1
ATOM 2287 C CA . TYR B 1 117 ? 29.171 11.781 98.306 1.00 17.14 96 TYR B CA 1
ATOM 2288 C C . TYR B 1 117 ? 29.172 13.023 99.134 1.00 17.35 96 TYR B C 1
ATOM 2289 O O . TYR B 1 117 ? 29.941 13.131 100.099 1.00 14.76 96 TYR B O 1
ATOM 2298 N N . GLY B 1 118 ? 28.296 13.961 98.795 1.00 16.31 97 GLY B N 1
ATOM 2299 C CA . GLY B 1 118 ? 28.151 15.188 99.590 1.00 15.15 97 GLY B CA 1
ATOM 2300 C C . GLY B 1 118 ? 27.702 15.026 101.017 1.00 14.58 97 GLY B C 1
ATOM 2301 O O . GLY B 1 118 ? 28.065 15.819 101.885 1.00 12.84 97 GLY B O 1
ATOM 2302 N N . VAL B 1 119 ? 26.897 14.012 101.275 1.00 13.83 98 VAL B N 1
ATOM 2303 C CA . VAL B 1 119 ? 26.488 13.736 102.618 1.00 14.39 98 VAL B CA 1
ATOM 2304 C C . VAL B 1 119 ? 27.723 13.435 103.430 1.00 14.50 98 VAL B C 1
ATOM 2305 O O . VAL B 1 119 ? 27.909 14.035 104.477 1.00 14.70 98 VAL B O 1
ATOM 2309 N N . ALA B 1 120 ? 28.573 12.536 102.946 1.00 14.01 99 ALA B N 1
ATOM 2310 C CA . ALA B 1 120 ? 29.795 12.189 103.672 1.00 15.24 99 ALA B CA 1
ATOM 2311 C C . ALA B 1 120 ? 30.795 13.374 103.726 1.00 15.34 99 ALA B C 1
ATOM 2312 O O . ALA B 1 120 ? 31.351 13.688 104.775 1.00 17.21 99 ALA B O 1
ATOM 2314 N N . LYS B 1 121 ? 30.971 14.066 102.608 1.00 14.82 100 LYS B N 1
ATOM 2315 C CA . LYS B 1 121 ? 31.976 15.118 102.484 1.00 13.64 100 LYS B CA 1
ATOM 2316 C C . LYS B 1 121 ? 31.520 16.405 103.142 1.00 13.74 100 LYS B C 1
ATOM 2317 O O . LYS B 1 121 ? 32.334 17.127 103.775 1.00 13.66 100 LYS B O 1
ATOM 2319 N N . ASN B 1 122 ? 30.243 16.734 102.993 1.00 13.47 101 ASN B N 1
ATOM 2320 C CA . ASN B 1 122 ? 29.726 17.995 103.532 1.00 15.25 101 ASN B CA 1
ATOM 2321 C C . ASN B 1 122 ? 29.285 17.960 104.986 1.00 16.10 101 ASN B C 1
ATOM 2322 O O . ASN B 1 122 ? 29.282 18.984 105.642 1.00 18.18 101 ASN B O 1
ATOM 2327 N N . PHE B 1 123 ? 28.914 16.801 105.497 1.00 17.64 102 PHE B N 1
ATOM 2328 C CA . PHE B 1 123 ? 28.386 16.712 106.853 1.00 18.30 102 PHE B CA 1
ATOM 2329 C C . PHE B 1 123 ? 29.364 16.048 107.809 1.00 20.76 102 PHE B C 1
ATOM 2330 O O . PHE B 1 123 ? 29.038 15.889 109.005 1.00 21.49 102 PHE B O 1
ATOM 2338 N N . SER B 1 124 ? 30.507 15.592 107.300 1.00 22.29 103 SER B N 1
ATOM 2339 C CA . SER B 1 124 ? 31.481 14.887 108.132 1.00 23.58 103 SER B CA 1
ATOM 2340 C C . SER B 1 124 ? 32.921 15.108 107.681 1.00 25.20 103 SER B C 1
ATOM 2341 O O . SER B 1 124 ? 33.169 15.649 106.612 1.00 24.43 103 SER B O 1
ATOM 2344 N N . ASN B 1 125 ? 33.889 14.725 108.523 1.00 27.20 104 ASN B N 1
ATOM 2345 C CA . ASN B 1 125 ? 35.263 14.586 108.028 1.00 29.47 104 ASN B CA 1
ATOM 2346 C C . ASN B 1 125 ? 35.637 13.107 107.882 1.00 31.06 104 ASN B C 1
ATOM 2347 O O . ASN B 1 125 ? 36.794 12.765 107.623 1.00 31.13 104 ASN B O 1
ATOM 2352 N N . LEU B 1 126 ? 34.637 12.237 107.989 1.00 32.91 105 LEU B N 1
ATOM 2353 C CA . LEU B 1 126 ? 34.885 10.814 108.170 1.00 34.91 105 LEU B CA 1
ATOM 2354 C C . LEU B 1 126 ? 35.465 10.139 106.929 1.00 36.34 105 LEU B C 1
ATOM 2355 O O . LEU B 1 126 ? 35.812 8.959 106.998 1.00 37.27 105 LEU B O 1
ATOM 2357 N N . PHE B 1 127 ? 35.594 10.879 105.820 1.00 37.29 106 PHE B N 1
ATOM 2358 C CA . PHE B 1 127 ? 36.225 10.384 104.586 1.00 38.36 106 PHE B CA 1
ATOM 2359 C C . PHE B 1 127 ? 37.205 11.397 103.963 1.00 38.34 106 PHE B C 1
ATOM 2360 O O . PHE B 1 127 ? 37.442 11.355 102.769 1.00 38.79 106 PHE B O 1
ATOM 2368 N N . ASP B 1 128 ? 37.798 12.279 104.769 1.00 38.40 107 ASP B N 1
ATOM 2369 C CA . ASP B 1 128 ? 38.634 13.384 104.241 1.00 38.75 107 ASP B CA 1
ATOM 2370 C C . ASP B 1 128 ? 40.101 13.011 103.887 1.00 38.78 107 ASP B C 1
ATOM 2371 O O . ASP B 1 128 ? 40.805 12.322 104.628 1.00 38.90 107 ASP B O 1
ATOM 2376 N N . ASP B 1 134 ? 36.983 11.593 113.945 1.00 34.36 113 ASP B N 1
ATOM 2377 C CA . ASP B 1 134 ? 35.529 11.632 113.804 1.00 34.30 113 ASP B CA 1
ATOM 2378 C C . ASP B 1 134 ? 34.946 13.020 114.209 1.00 33.78 113 ASP B C 1
ATOM 2379 O O . ASP B 1 134 ? 35.010 13.430 115.367 1.00 34.17 113 ASP B O 1
ATOM 2381 N N . TYR B 1 135 ? 34.449 13.754 113.215 1.00 32.80 114 TYR B N 1
ATOM 2382 C CA . TYR B 1 135 ? 33.685 15.003 113.414 1.00 31.92 114 TYR B CA 1
ATOM 2383 C C . TYR B 1 135 ? 32.432 14.944 112.517 1.00 30.16 114 TYR B C 1
ATOM 2384 O O . TYR B 1 135 ? 32.487 14.386 111.434 1.00 30.69 114 TYR B O 1
ATOM 2393 N N . ILE B 1 136 ? 31.325 15.517 112.981 1.00 27.82 115 ILE B N 1
ATOM 2394 C CA . ILE B 1 136 ? 30.072 15.553 112.218 1.00 25.75 115 ILE B CA 1
ATOM 2395 C C . ILE B 1 136 ? 29.505 16.962 112.378 1.00 24.28 115 ILE B C 1
ATOM 2396 O O . ILE B 1 136 ? 29.453 17.518 113.491 1.00 21.57 115 ILE B O 1
ATOM 2401 N N . LEU B 1 137 ? 29.112 17.554 111.257 1.00 21.37 116 LEU B N 1
ATOM 2402 C CA . LEU B 1 137 ? 28.562 18.900 111.248 1.00 20.59 116 LEU B CA 1
ATOM 2403 C C . LEU B 1 137 ? 27.517 19.025 112.340 1.00 20.50 116 LEU B C 1
ATOM 2404 O O . LEU B 1 137 ? 26.539 18.279 112.316 1.00 18.90 116 LEU B O 1
ATOM 2409 N N . PRO B 1 138 ? 27.717 19.937 113.314 1.00 21.50 117 PRO B N 1
ATOM 2410 C CA . PRO B 1 138 ? 26.843 19.933 114.485 1.00 21.72 117 PRO B CA 1
ATOM 2411 C C . PRO B 1 138 ? 25.343 20.041 114.230 1.00 21.35 117 PRO B C 1
ATOM 2412 O O . PRO B 1 138 ? 24.572 19.297 114.839 1.00 19.96 117 PRO B O 1
ATOM 2416 N N . GLU B 1 139 ? 24.941 20.960 113.348 1.00 20.35 118 GLU B N 1
ATOM 2417 C CA . GLU B 1 139 ? 23.533 21.181 113.048 1.00 19.65 118 GLU B CA 1
ATOM 2418 C C . GLU B 1 139 ? 22.889 19.871 112.528 1.00 18.83 118 GLU B C 1
ATOM 2419 O O . GLU B 1 139 ? 21.728 19.633 112.820 1.00 20.13 118 GLU B O 1
ATOM 2421 N N . PHE B 1 140 ? 23.652 19.040 111.798 1.00 16.65 119 PHE B N 1
ATOM 2422 C CA . PHE B 1 140 ? 23.211 17.733 111.255 1.00 15.59 119 PHE B CA 1
ATOM 2423 C C . PHE B 1 140 ? 23.164 16.641 112.351 1.00 14.45 119 PHE B C 1
ATOM 2424 O O . PHE B 1 140 ? 22.170 15.952 112.479 1.00 12.56 119 PHE B O 1
ATOM 2432 N N . LYS B 1 141 ? 24.258 16.497 113.098 1.00 14.17 120 LYS B N 1
ATOM 2433 C CA . LYS B 1 141 ? 24.304 15.555 114.227 1.00 14.39 120 LYS B CA 1
ATOM 2434 C C . LYS B 1 141 ? 23.137 15.830 115.151 1.00 14.80 120 LYS B C 1
ATOM 2435 O O . LYS B 1 141 ? 22.463 14.894 115.574 1.00 15.69 120 LYS B O 1
ATOM 2441 N N . ASN B 1 142 ? 22.925 17.103 115.500 1.00 14.88 121 ASN B N 1
ATOM 2442 C CA . ASN B 1 142 ? 21.883 17.462 116.477 1.00 15.70 121 ASN B CA 1
ATOM 2443 C C . ASN B 1 142 ? 20.495 17.138 115.976 1.00 15.14 121 ASN B C 1
ATOM 2444 O O . ASN B 1 142 ? 19.658 16.659 116.719 1.00 14.83 121 ASN B O 1
ATOM 2449 N N . ALA B 1 143 ? 20.272 17.403 114.702 1.00 14.93 122 ALA B N 1
ATOM 2450 C CA . ALA B 1 143 ? 19.012 17.083 114.060 1.00 15.16 122 ALA B CA 1
ATOM 2451 C C . ALA B 1 143 ? 18.722 15.591 114.076 1.00 14.03 122 ALA B C 1
ATOM 2452 O O . ALA B 1 143 ? 17.639 15.192 114.479 1.00 14.94 122 ALA B O 1
ATOM 2454 N N . VAL B 1 144 ? 19.681 14.781 113.644 1.00 13.83 123 VAL B N 1
ATOM 2455 C CA . VAL B 1 144 ? 19.497 13.341 113.625 1.00 13.02 123 VAL B CA 1
ATOM 2456 C C . VAL B 1 144 ? 19.379 12.792 115.063 1.00 13.00 123 VAL B C 1
ATOM 2457 O O . VAL B 1 144 ? 18.531 11.975 115.297 1.00 11.51 123 VAL B O 1
ATOM 2461 N N . ARG B 1 145 ? 20.203 13.266 116.013 1.00 13.25 124 ARG B N 1
ATOM 2462 C CA . ARG B 1 145 ? 20.047 12.874 117.421 1.00 13.87 124 ARG B CA 1
ATOM 2463 C C . ARG B 1 145 ? 18.662 13.261 117.975 1.00 13.59 124 ARG B C 1
ATOM 2464 O O . ARG B 1 145 ? 18.117 12.538 118.808 1.00 13.06 124 ARG B O 1
ATOM 2472 N N . GLU B 1 146 ? 18.089 14.396 117.536 1.00 13.09 125 GLU B N 1
ATOM 2473 C CA . GLU B 1 146 ? 16.765 14.775 118.029 1.00 12.31 125 GLU B CA 1
ATOM 2474 C C . GLU B 1 146 ? 15.709 13.794 117.560 1.00 11.03 125 GLU B C 1
ATOM 2475 O O . GLU B 1 146 ? 14.835 13.407 118.326 1.00 9.55 125 GLU B O 1
ATOM 2481 N N . PHE B 1 147 ? 15.803 13.375 116.308 1.00 10.90 126 PHE B N 1
ATOM 2482 C CA . PHE B 1 147 ? 14.896 12.342 115.782 1.00 10.45 126 PHE B CA 1
ATOM 2483 C C . PHE B 1 147 ? 15.143 11.043 116.555 1.00 9.91 126 PHE B C 1
ATOM 2484 O O . PHE B 1 147 ? 14.196 10.406 117.010 1.00 10.05 126 PHE B O 1
ATOM 2492 N N . TYR B 1 148 ? 16.398 10.670 116.725 1.00 9.50 127 TYR B N 1
ATOM 2493 C CA . TYR B 1 148 ? 16.709 9.406 117.429 1.00 10.48 127 TYR B CA 1
ATOM 2494 C C . TYR B 1 148 ? 16.244 9.442 118.864 1.00 10.91 127 TYR B C 1
ATOM 2495 O O . TYR B 1 148 ? 15.600 8.492 119.356 1.00 9.59 127 TYR B O 1
ATOM 2504 N N . ASN B 1 149 ? 16.523 10.535 119.563 1.00 11.91 128 ASN B N 1
ATOM 2505 C CA . ASN B 1 149 ? 16.088 10.596 120.976 1.00 12.11 128 ASN B CA 1
ATOM 2506 C C . ASN B 1 149 ? 14.557 10.695 121.145 1.00 12.27 128 ASN B C 1
ATOM 2507 O O . ASN B 1 149 ? 14.045 10.294 122.153 1.00 10.25 128 ASN B O 1
ATOM 2512 N N . ALA B 1 150 ? 13.841 11.221 120.147 1.00 11.94 129 ALA B N 1
ATOM 2513 C CA . ALA B 1 150 ? 12.379 11.198 120.131 1.00 12.25 129 ALA B CA 1
ATOM 2514 C C . ALA B 1 150 ? 11.779 9.879 119.583 1.00 12.41 129 ALA B C 1
ATOM 2515 O O . ALA B 1 150 ? 10.579 9.823 119.384 1.00 13.79 129 ALA B O 1
ATOM 2517 N N . LYS B 1 151 ? 12.582 8.838 119.335 1.00 11.90 130 LYS B N 1
ATOM 2518 C CA . LYS B 1 151 ? 12.068 7.498 118.937 1.00 11.05 130 LYS B CA 1
ATOM 2519 C C . LYS B 1 151 ? 11.326 7.514 117.599 1.00 11.58 130 LYS B C 1
ATOM 2520 O O . LYS B 1 151 ? 10.342 6.796 117.391 1.00 10.46 130 LYS B O 1
ATOM 2522 N N . LYS B 1 152 ? 11.846 8.332 116.681 1.00 10.89 131 LYS B N 1
ATOM 2523 C CA . LYS B 1 152 ? 11.279 8.528 115.350 1.00 11.13 131 LYS B CA 1
ATOM 2524 C C . LYS B 1 152 ? 12.185 7.870 114.325 1.00 10.00 131 LYS B C 1
ATOM 2525 O O . LYS B 1 152 ? 13.402 8.029 114.393 1.00 9.81 131 LYS B O 1
ATOM 2531 N N . PRO B 1 153 ? 11.594 7.073 113.420 1.00 9.11 132 PRO B N 1
ATOM 2532 C CA . PRO B 1 153 ? 12.360 6.306 112.467 1.00 10.02 132 PRO B CA 1
ATOM 2533 C C . PRO B 1 153 ? 13.222 7.198 111.613 1.00 8.54 132 PRO B C 1
ATOM 2534 O O . PRO B 1 153 ? 12.779 8.250 111.203 1.00 8.54 132 PRO B O 1
ATOM 2538 N N . ILE B 1 154 ? 14.446 6.766 111.387 1.00 9.01 133 ILE B N 1
ATOM 2539 C CA . ILE B 1 154 ? 15.408 7.441 110.561 1.00 8.11 133 ILE B CA 1
ATOM 2540 C C . ILE B 1 154 ? 15.787 6.458 109.438 1.00 8.68 133 ILE B C 1
ATOM 2541 O O . ILE B 1 154 ? 16.220 5.336 109.702 1.00 7.23 133 ILE B O 1
ATOM 2546 N N . GLY B 1 155 ? 15.601 6.898 108.190 1.00 8.12 134 GLY B N 1
ATOM 2547 C CA . GLY B 1 155 ? 16.002 6.142 107.008 1.00 8.82 134 GLY B CA 1
ATOM 2548 C C . GLY B 1 155 ? 17.228 6.746 106.346 1.00 8.36 134 GLY B C 1
ATOM 2549 O O . GLY B 1 155 ? 17.360 7.952 106.313 1.00 8.35 134 GLY B O 1
ATOM 2550 N N . ALA B 1 156 ? 18.121 5.904 105.806 1.00 8.10 135 ALA B N 1
ATOM 2551 C CA . ALA B 1 156 ? 19.403 6.362 105.287 1.00 8.68 135 ALA B CA 1
ATOM 2552 C C . ALA B 1 156 ? 19.765 5.510 104.070 1.00 8.91 135 ALA B C 1
ATOM 2553 O O . ALA B 1 156 ? 19.615 4.292 104.080 1.00 8.33 135 ALA B O 1
ATOM 2555 N N . VAL B 1 157 ? 20.182 6.159 103.002 1.00 8.72 136 VAL B N 1
ATOM 2556 C CA . VAL B 1 157 ? 20.430 5.504 101.733 1.00 9.32 136 VAL B CA 1
ATOM 2557 C C . VAL B 1 157 ? 21.903 5.681 101.345 1.00 9.69 136 VAL B C 1
ATOM 2558 O O . VAL B 1 157 ? 22.539 6.748 101.582 1.00 10.02 136 VAL B O 1
ATOM 2562 N N . CYS B 1 158 ? 22.445 4.620 100.794 1.00 10.77 137 CYS B N 1
ATOM 2563 C CA . CYS B 1 158 ? 23.774 4.604 100.222 1.00 14.27 137 CYS B CA 1
ATOM 2564 C C . CYS B 1 158 ? 24.898 4.766 101.269 1.00 13.28 137 CYS B C 1
ATOM 2565 O O . CYS B 1 158 ? 25.071 3.888 102.083 1.00 12.85 137 CYS B O 1
ATOM 2568 N N . ILE B 1 159 ? 25.655 5.854 101.263 1.00 11.85 138 ILE B N 1
ATOM 2569 C CA . ILE B 1 159 ? 26.673 6.043 102.312 1.00 11.71 138 ILE B CA 1
ATOM 2570 C C . ILE B 1 159 ? 26.087 6.615 103.611 1.00 10.45 138 ILE B C 1
ATOM 2571 O O . ILE B 1 159 ? 26.708 6.536 104.689 1.00 10.50 138 ILE B O 1
ATOM 2576 N N . SER B 1 160 ? 24.900 7.178 103.533 1.00 9.70 139 SER B N 1
ATOM 2577 C CA . SER B 1 160 ? 24.301 7.828 104.709 1.00 9.04 139 SER B CA 1
ATOM 2578 C C . SER B 1 160 ? 24.212 6.913 105.954 1.00 9.17 139 SER B C 1
ATOM 2579 O O . SER B 1 160 ? 24.359 7.423 107.070 1.00 9.29 139 SER B O 1
ATOM 2582 N N . PRO B 1 161 ? 24.021 5.594 105.763 1.00 8.97 140 PRO B N 1
ATOM 2583 C CA . PRO B 1 161 ? 23.961 4.735 106.949 1.00 9.54 140 PRO B CA 1
ATOM 2584 C C . PRO B 1 161 ? 25.227 4.779 107.783 1.00 10.04 140 PRO B C 1
ATOM 2585 O O . PRO B 1 161 ? 25.140 4.693 109.008 1.00 9.36 140 PRO B O 1
ATOM 2589 N N . ALA B 1 162 ? 26.389 4.915 107.119 1.00 9.24 141 ALA B N 1
ATOM 2590 C CA . ALA B 1 162 ? 27.693 4.993 107.777 1.00 9.53 141 ALA B CA 1
ATOM 2591 C C . ALA B 1 162 ? 27.783 6.247 108.614 1.00 10.23 141 ALA B C 1
ATOM 2592 O O . ALA B 1 162 ? 28.256 6.217 109.768 1.00 10.82 141 ALA B O 1
ATOM 2594 N N . VAL B 1 163 ? 27.302 7.355 108.064 1.00 9.99 142 VAL B N 1
ATOM 2595 C CA . VAL B 1 163 ? 27.294 8.599 108.786 1.00 10.38 142 VAL B CA 1
ATOM 2596 C C . VAL B 1 163 ? 26.359 8.562 110.008 1.00 10.90 142 VAL B C 1
ATOM 2597 O O . VAL B 1 163 ? 26.710 9.115 111.066 1.00 9.85 142 VAL B O 1
ATOM 2601 N N . VAL B 1 164 ? 25.206 7.898 109.850 1.00 9.96 143 VAL B N 1
ATOM 2602 C CA . VAL B 1 164 ? 24.258 7.732 110.942 1.00 9.89 143 VAL B CA 1
ATOM 2603 C C . VAL B 1 164 ? 24.872 6.882 112.049 1.00 8.79 143 VAL B C 1
ATOM 2604 O O . VAL B 1 164 ? 24.745 7.227 113.218 1.00 9.30 143 VAL B O 1
ATOM 2608 N N . VAL B 1 165 ? 25.523 5.778 111.680 1.00 7.61 144 VAL B N 1
ATOM 2609 C CA . VAL B 1 165 ? 26.188 4.920 112.664 1.00 8.40 144 VAL B CA 1
ATOM 2610 C C . VAL B 1 165 ? 27.164 5.754 113.482 1.00 8.95 144 VAL B C 1
ATOM 2611 O O . VAL B 1 165 ? 27.114 5.732 114.712 1.00 8.08 144 VAL B O 1
ATOM 2615 N N . ALA B 1 166 ? 27.980 6.543 112.786 1.00 7.95 145 ALA B N 1
ATOM 2616 C CA . ALA B 1 166 ? 29.036 7.329 113.424 1.00 8.50 145 ALA B CA 1
ATOM 2617 C C . ALA B 1 166 ? 28.459 8.381 114.387 1.00 7.53 145 ALA B C 1
ATOM 2618 O O . ALA B 1 166 ? 28.877 8.513 115.530 1.00 8.36 145 ALA B O 1
ATOM 2620 N N . LEU B 1 167 ? 27.465 9.116 113.937 1.00 7.34 146 LEU B N 1
ATOM 2621 C CA . LEU B 1 167 ? 26.916 10.142 114.764 1.00 7.46 146 LEU B CA 1
ATOM 2622 C C . LEU B 1 167 ? 26.153 9.569 115.985 1.00 7.26 146 LEU B C 1
ATOM 2623 O O . LEU B 1 167 ? 26.019 10.280 116.974 1.00 7.10 146 LEU B O 1
ATOM 2628 N N . LEU B 1 168 ? 25.654 8.335 115.901 1.00 5.80 147 LEU B N 1
ATOM 2629 C CA . LEU B 1 168 ? 24.978 7.676 117.053 1.00 8.10 147 LEU B CA 1
ATOM 2630 C C . LEU B 1 168 ? 25.898 6.818 117.980 1.00 8.27 147 LEU B C 1
ATOM 2631 O O . LEU B 1 168 ? 25.470 6.350 119.041 1.00 7.80 147 LEU B O 1
ATOM 2636 N N . LYS B 1 169 ? 27.147 6.626 117.590 1.00 9.52 148 LYS B N 1
ATOM 2637 C CA . LYS B 1 169 ? 27.990 5.579 118.178 1.00 11.26 148 LYS B CA 1
ATOM 2638 C C . LYS B 1 169 ? 28.250 5.698 119.674 1.00 11.15 148 LYS B C 1
ATOM 2639 O O . LYS B 1 169 ? 28.509 4.695 120.322 1.00 9.73 148 LYS B O 1
ATOM 2645 N N . ASP B 1 170 ? 28.208 6.914 120.205 1.00 11.15 149 ASP B N 1
ATOM 2646 C CA . ASP B 1 170 ? 28.413 7.103 121.640 1.00 12.85 149 ASP B CA 1
ATOM 2647 C C . ASP B 1 170 ? 27.202 6.742 122.472 1.00 11.55 149 ASP B C 1
ATOM 2648 O O . ASP B 1 170 ? 27.337 6.515 123.633 1.00 10.94 149 ASP B O 1
ATOM 2653 N N . ILE B 1 171 ? 26.026 6.690 121.867 1.00 10.86 150 ILE B N 1
ATOM 2654 C CA . ILE B 1 171 ? 24.812 6.371 122.595 1.00 11.48 150 ILE B CA 1
ATOM 2655 C C . ILE B 1 171 ? 24.095 5.111 122.087 1.00 10.48 150 ILE B C 1
ATOM 2656 O O . ILE B 1 171 ? 23.194 4.629 122.745 1.00 8.13 150 ILE B O 1
ATOM 2661 N N . ALA B 1 172 ? 24.503 4.571 120.926 1.00 9.22 151 ALA B N 1
ATOM 2662 C CA . ALA B 1 172 ? 23.887 3.375 120.399 1.00 9.41 151 ALA B CA 1
ATOM 2663 C C . ALA B 1 172 ? 24.813 2.620 119.423 1.00 9.05 151 ALA B C 1
ATOM 2664 O O . ALA B 1 172 ? 25.645 3.235 118.734 1.00 12.03 151 ALA B O 1
ATOM 2666 N N . LYS B 1 173 ? 24.610 1.316 119.298 1.00 8.25 152 LYS B N 1
ATOM 2667 C CA . LYS B 1 173 ? 25.333 0.500 118.320 1.00 8.16 152 LYS B CA 1
ATOM 2668 C C . LYS B 1 173 ? 24.276 0.045 117.309 1.00 9.34 152 LYS B C 1
ATOM 2669 O O . LYS B 1 173 ? 23.515 -0.858 117.626 1.00 10.83 152 LYS B O 1
ATOM 2675 N N . VAL B 1 174 ? 24.119 0.729 116.173 1.00 9.23 153 VAL B N 1
ATOM 2676 C CA . VAL B 1 174 ? 22.961 0.463 115.324 1.00 8.78 153 VAL B CA 1
ATOM 2677 C C . VAL B 1 174 ? 23.336 -0.408 114.143 1.00 9.30 153 VAL B C 1
ATOM 2678 O O . VAL B 1 174 ? 24.487 -0.475 113.739 1.00 9.78 153 VAL B O 1
ATOM 2682 N N . LYS B 1 175 ? 22.328 -1.065 113.600 1.00 9.53 154 LYS B N 1
ATOM 2683 C CA . LYS B 1 175 ? 22.508 -2.064 112.571 1.00 9.22 154 LYS B CA 1
ATOM 2684 C C . LYS B 1 175 ? 22.015 -1.488 111.261 1.00 8.36 154 LYS B C 1
ATOM 2685 O O . LYS B 1 175 ? 20.880 -1.061 111.186 1.00 8.80 154 LYS B O 1
ATOM 2691 N N . VAL B 1 176 ? 22.871 -1.526 110.251 1.00 7.20 155 VAL B N 1
ATOM 2692 C CA . VAL B 1 176 ? 22.539 -0.989 108.896 1.00 6.79 155 VAL B CA 1
ATOM 2693 C C . VAL B 1 176 ? 23.179 -1.814 107.783 1.00 7.33 155 VAL B C 1
ATOM 2694 O O . VAL B 1 176 ? 24.066 -2.618 108.029 1.00 6.44 155 VAL B O 1
ATOM 2698 N N . THR B 1 177 ? 22.720 -1.608 106.544 1.00 7.79 156 THR B N 1
ATOM 2699 C CA . THR B 1 177 ? 23.494 -2.069 105.346 1.00 8.42 156 THR B CA 1
ATOM 2700 C C . THR B 1 177 ? 24.065 -0.885 104.539 1.00 9.38 156 THR B C 1
ATOM 2701 O O . THR B 1 177 ? 23.468 0.192 104.457 1.00 9.45 156 THR B O 1
ATOM 2705 N N . ILE B 1 178 ? 25.260 -1.083 103.985 1.00 10.52 157 ILE B N 1
ATOM 2706 C CA . ILE B 1 178 ? 25.773 -0.292 102.856 1.00 10.48 157 ILE B CA 1
ATOM 2707 C C . ILE B 1 178 ? 26.024 -1.165 101.603 1.00 10.84 157 ILE B C 1
ATOM 2708 O O . ILE B 1 178 ? 26.729 -0.754 100.682 1.00 11.83 157 ILE B O 1
ATOM 2713 N N . GLY B 1 179 ? 25.377 -2.325 101.569 1.00 11.63 158 GLY B N 1
ATOM 2714 C CA . GLY B 1 179 ? 25.515 -3.292 100.461 1.00 11.49 158 GLY B CA 1
ATOM 2715 C C . GLY B 1 179 ? 26.432 -4.401 100.903 1.00 11.71 158 GLY B C 1
ATOM 2716 O O . GLY B 1 179 ? 25.985 -5.395 101.453 1.00 11.26 158 GLY B O 1
ATOM 2717 N N . GLU B 1 180 ? 27.721 -4.193 100.683 1.00 12.03 159 GLU B N 1
ATOM 2718 C CA . GLU B 1 180 ? 28.768 -5.084 101.123 1.00 13.02 159 GLU B CA 1
ATOM 2719 C C . GLU B 1 180 ? 29.772 -4.169 101.811 1.00 13.42 159 GLU B C 1
ATOM 2720 O O . GLU B 1 180 ? 29.957 -3.053 101.390 1.00 14.05 159 GLU B O 1
ATOM 2722 N N . ASP B 1 181 ? 30.427 -4.637 102.858 1.00 13.97 160 ASP B N 1
ATOM 2723 C CA . ASP B 1 181 ? 31.370 -3.798 103.601 1.00 14.21 160 ASP B CA 1
ATOM 2724 C C . ASP B 1 181 ? 32.640 -4.638 103.855 1.00 14.80 160 ASP B C 1
ATOM 2725 O O . ASP B 1 181 ? 32.958 -4.973 104.990 1.00 14.11 160 ASP B O 1
ATOM 2730 N N . SER B 1 182 ? 33.364 -4.995 102.786 1.00 15.06 161 SER B N 1
ATOM 2731 C CA . SER B 1 182 ? 34.585 -5.789 102.932 1.00 16.11 161 SER B CA 1
ATOM 2732 C C . SER B 1 182 ? 35.649 -5.080 103.779 1.00 16.29 161 SER B C 1
ATOM 2733 O O . SER B 1 182 ? 36.479 -5.736 104.354 1.00 16.55 161 SER B O 1
ATOM 2736 N N . ASN B 1 183 ? 35.625 -3.747 103.825 1.00 16.58 162 ASN B N 1
ATOM 2737 C CA . ASN B 1 183 ? 36.619 -2.984 104.598 1.00 16.66 162 ASN B CA 1
ATOM 2738 C C . ASN B 1 183 ? 36.304 -2.855 106.103 1.00 16.62 162 ASN B C 1
ATOM 2739 O O . ASN B 1 183 ? 37.159 -2.410 106.871 1.00 17.34 162 ASN B O 1
ATOM 2744 N N . GLY B 1 184 ? 35.095 -3.245 106.515 1.00 15.90 163 GLY B N 1
ATOM 2745 C CA . GLY B 1 184 ? 34.705 -3.189 107.946 1.00 15.42 163 GLY B CA 1
ATOM 2746 C C . GLY B 1 184 ? 34.444 -1.765 108.426 1.00 14.89 163 GLY B C 1
ATOM 2747 O O . GLY B 1 184 ? 34.696 -1.449 109.591 1.00 15.16 163 GLY B O 1
ATOM 2748 N N . LEU B 1 185 ? 33.930 -0.923 107.526 1.00 14.21 164 LEU B N 1
ATOM 2749 C CA . LEU B 1 185 ? 33.633 0.473 107.840 1.00 14.26 164 LEU B CA 1
ATOM 2750 C C . LEU B 1 185 ? 32.596 0.622 108.978 1.00 13.75 164 LEU B C 1
ATOM 2751 O O . LEU B 1 185 ? 32.812 1.399 109.902 1.00 13.78 164 LEU B O 1
ATOM 2756 N N . ILE B 1 186 ? 31.494 -0.117 108.898 1.00 12.35 165 ILE B N 1
ATOM 2757 C CA . ILE B 1 186 ? 30.397 0.074 109.846 1.00 12.00 165 ILE B CA 1
ATOM 2758 C C . ILE B 1 186 ? 30.905 -0.386 111.229 1.00 11.44 165 ILE B C 1
ATOM 2759 O O . ILE B 1 186 ? 30.724 0.307 112.217 1.00 10.22 165 ILE B O 1
ATOM 2764 N N . ASP B 1 187 ? 31.581 -1.525 111.273 1.00 12.63 166 ASP B N 1
ATOM 2765 C CA . ASP B 1 187 ? 32.162 -2.024 112.521 1.00 13.95 166 ASP B CA 1
ATOM 2766 C C . ASP B 1 187 ? 33.090 -0.947 113.132 1.00 15.17 166 ASP B C 1
ATOM 2767 O O . ASP B 1 187 ? 32.961 -0.613 114.316 1.00 13.95 166 ASP B O 1
ATOM 2772 N N . LYS B 1 188 ? 34.002 -0.410 112.330 1.00 15.92 167 LYS B N 1
ATOM 2773 C CA . LYS B 1 188 ? 34.907 0.657 112.777 1.00 17.41 167 LYS B CA 1
ATOM 2774 C C . LYS B 1 188 ? 34.168 1.925 113.240 1.00 18.10 167 LYS B C 1
ATOM 2775 O O . LYS B 1 188 ? 34.634 2.634 114.118 1.00 18.32 167 LYS B O 1
ATOM 2777 N N . MET B 1 189 ? 33.016 2.203 112.656 1.00 18.02 168 MET B N 1
ATOM 2778 C CA . MET B 1 189 ? 32.268 3.413 113.001 1.00 19.02 168 MET B CA 1
ATOM 2779 C C . MET B 1 189 ? 31.394 3.192 114.245 1.00 16.92 168 MET B C 1
ATOM 2780 O O . MET B 1 189 ? 30.748 4.117 114.713 1.00 16.99 168 MET B O 1
ATOM 2785 N N . GLY B 1 190 ? 31.330 1.958 114.723 1.00 15.71 169 GLY B N 1
ATOM 2786 C CA . GLY B 1 190 ? 30.656 1.620 115.980 1.00 14.29 169 GLY B CA 1
ATOM 2787 C C . GLY B 1 190 ? 29.296 0.962 115.841 1.00 13.10 169 GLY B C 1
ATOM 2788 O O . GLY B 1 190 ? 28.530 0.906 116.810 1.00 12.62 169 GLY B O 1
ATOM 2789 N N . GLY B 1 191 ? 28.998 0.429 114.655 1.00 10.86 170 GLY B N 1
ATOM 2790 C CA . GLY B 1 191 ? 27.730 -0.258 114.402 1.00 9.95 170 GLY B CA 1
ATOM 2791 C C . GLY B 1 191 ? 27.907 -1.709 114.012 1.00 8.81 170 GLY B C 1
ATOM 2792 O O . GLY B 1 191 ? 28.979 -2.314 114.254 1.00 8.74 170 GLY B O 1
ATOM 2793 N N . VAL B 1 192 ? 26.847 -2.263 113.421 1.00 7.84 171 VAL B N 1
ATOM 2794 C CA . VAL B 1 192 ? 26.805 -3.637 112.955 1.00 7.49 171 VAL B CA 1
ATOM 2795 C C . VAL B 1 192 ? 26.322 -3.648 111.503 1.00 8.43 171 VAL B C 1
ATOM 2796 O O . VAL B 1 192 ? 25.283 -3.043 111.171 1.00 7.73 171 VAL B O 1
ATOM 2800 N N . HIS B 1 193 ? 27.067 -4.318 110.621 1.00 8.57 172 HIS B N 1
ATOM 2801 C CA . HIS B 1 193 ? 26.673 -4.334 109.200 1.00 9.09 172 HIS B CA 1
ATOM 2802 C C . HIS B 1 193 ? 25.929 -5.616 108.839 1.00 9.18 172 HIS B C 1
ATOM 2803 O O . HIS B 1 193 ? 26.258 -6.688 109.306 1.00 9.22 172 HIS B O 1
ATOM 2810 N N . VAL B 1 194 ? 24.931 -5.482 107.982 1.00 9.49 173 VAL B N 1
ATOM 2811 C CA . VAL B 1 194 ? 24.171 -6.605 107.478 1.00 9.76 173 VAL B CA 1
ATOM 2812 C C . VAL B 1 194 ? 24.310 -6.532 105.986 1.00 10.15 173 VAL B C 1
ATOM 2813 O O . VAL B 1 194 ? 24.067 -5.475 105.419 1.00 8.48 173 VAL B O 1
ATOM 2817 N N . ASP B 1 195 ? 24.742 -7.615 105.350 1.00 10.63 174 ASP B N 1
ATOM 2818 C CA . ASP B 1 195 ? 24.899 -7.606 103.907 1.00 12.87 174 ASP B CA 1
ATOM 2819 C C . ASP B 1 195 ? 23.486 -7.576 103.308 1.00 12.56 174 ASP B C 1
ATOM 2820 O O . ASP B 1 195 ? 22.598 -8.214 103.827 1.00 11.38 174 ASP B O 1
ATOM 2825 N N . CYS B 1 196 ? 23.267 -6.810 102.234 1.00 13.47 175 CYS B N 1
ATOM 2826 C CA . CYS B 1 196 ? 21.920 -6.672 101.689 1.00 13.52 175 CYS B CA 1
ATOM 2827 C C . CYS B 1 196 ? 21.923 -6.403 100.170 1.00 13.41 175 CYS B C 1
ATOM 2828 O O . CYS B 1 196 ? 22.738 -5.629 99.679 1.00 11.54 175 CYS B O 1
ATOM 2831 N N . PRO B 1 197 ? 21.038 -7.071 99.419 1.00 13.78 176 PRO B N 1
ATOM 2832 C CA . PRO B 1 197 ? 21.027 -6.763 97.986 1.00 14.02 176 PRO B CA 1
ATOM 2833 C C . PRO B 1 197 ? 20.436 -5.379 97.724 1.00 13.71 176 PRO B C 1
ATOM 2834 O O . PRO B 1 197 ? 19.750 -4.792 98.598 1.00 12.90 176 PRO B O 1
ATOM 2838 N N . THR B 1 198 ? 20.796 -4.833 96.572 1.00 13.15 177 THR B N 1
ATOM 2839 C CA . THR B 1 198 ? 20.296 -3.560 96.107 1.00 13.04 177 THR B CA 1
ATOM 2840 C C . THR B 1 198 ? 18.790 -3.473 96.199 1.00 12.12 177 THR B C 1
ATOM 2841 O O . THR B 1 198 ? 18.277 -2.436 96.547 1.00 11.37 177 THR B O 1
ATOM 2845 N N . ILE B 1 199 ? 18.088 -4.556 95.855 1.00 12.67 178 ILE B N 1
ATOM 2846 C CA . ILE B 1 199 ? 16.633 -4.515 95.809 1.00 11.95 178 ILE B CA 1
ATOM 2847 C C . ILE B 1 199 ? 15.905 -4.633 97.145 1.00 11.72 178 ILE B C 1
ATOM 2848 O O . ILE B 1 199 ? 14.699 -4.463 97.161 1.00 11.23 178 ILE B O 1
ATOM 2853 N N . LYS B 1 200 ? 16.612 -4.892 98.261 1.00 10.25 179 LYS B N 1
ATOM 2854 C CA . LYS B 1 200 ? 15.966 -5.022 99.556 1.00 10.65 179 LYS B CA 1
ATOM 2855 C C . LYS B 1 200 ? 16.509 -3.918 100.470 1.00 10.23 179 LYS B C 1
ATOM 2856 O O . LYS B 1 200 ? 17.268 -3.041 100.023 1.00 11.28 179 LYS B O 1
ATOM 2858 N N . SER B 1 201 ? 16.056 -3.911 101.710 1.00 9.46 180 SER B N 1
ATOM 2859 C CA . SER B 1 201 ? 16.514 -2.945 102.733 1.00 9.55 180 SER B CA 1
ATOM 2860 C C . SER B 1 201 ? 16.668 -3.650 104.097 1.00 9.17 180 SER B C 1
ATOM 2861 O O . SER B 1 201 ? 16.233 -4.772 104.250 1.00 9.42 180 SER B O 1
ATOM 2864 N N . VAL B 1 202 ? 17.257 -2.950 105.071 1.00 9.69 181 VAL B N 1
ATOM 2865 C CA . VAL B 1 202 ? 17.500 -3.450 106.435 1.00 10.00 181 VAL B CA 1
ATOM 2866 C C . VAL B 1 202 ? 16.787 -2.554 107.444 1.00 10.01 181 VAL B C 1
ATOM 2867 O O . VAL B 1 202 ? 16.723 -1.323 107.266 1.00 9.25 181 VAL B O 1
ATOM 2871 N N . LYS B 1 203 ? 16.183 -3.203 108.440 1.00 9.66 182 LYS B N 1
ATOM 2872 C CA . LYS B 1 203 ? 15.472 -2.577 109.571 1.00 10.19 182 LYS B CA 1
ATOM 2873 C C . LYS B 1 203 ? 16.190 -2.915 110.874 1.00 10.23 182 LYS B C 1
ATOM 2874 O O . LYS B 1 203 ? 16.365 -4.097 111.173 1.00 9.09 182 LYS B O 1
ATOM 2876 N N . ASP B 1 204 ? 16.602 -1.894 111.630 1.00 9.49 183 ASP B N 1
ATOM 2877 C CA . ASP B 1 204 ? 17.009 -2.050 113.017 1.00 10.26 183 ASP B CA 1
ATOM 2878 C C . ASP B 1 204 ? 15.798 -1.658 113.830 1.00 10.47 183 ASP B C 1
ATOM 2879 O O . ASP B 1 204 ? 15.517 -0.487 114.049 1.00 8.82 183 ASP B O 1
ATOM 2884 N N . ASP B 1 205 ? 15.054 -2.674 114.231 1.00 11.34 184 ASP B N 1
ATOM 2885 C CA . ASP B 1 205 ? 13.784 -2.488 114.896 1.00 13.39 184 ASP B CA 1
ATOM 2886 C C . AS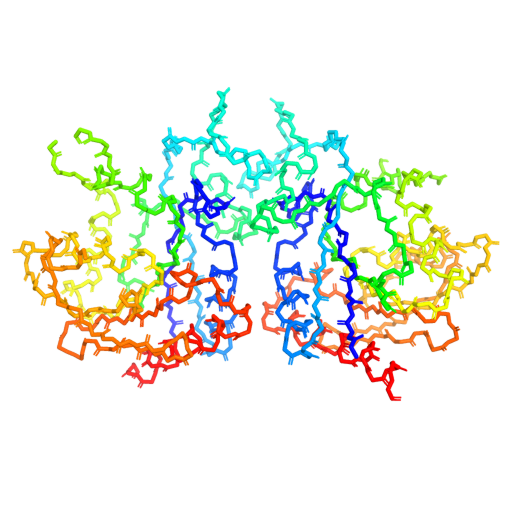P B 1 205 ? 13.933 -2.079 116.387 1.00 13.46 184 ASP B C 1
ATOM 2887 O O . ASP B 1 205 ? 12.948 -1.691 117.008 1.00 15.27 184 ASP B O 1
ATOM 2892 N N . VAL B 1 206 ? 15.129 -2.177 116.959 1.00 11.70 185 VAL B N 1
ATOM 2893 C CA . VAL B 1 206 ? 15.386 -1.627 118.309 1.00 9.92 185 VAL B CA 1
ATOM 2894 C C . VAL B 1 206 ? 15.643 -0.105 118.257 1.00 9.46 185 VAL B C 1
ATOM 2895 O O . VAL B 1 206 ? 15.100 0.662 119.027 1.00 8.03 185 VAL B O 1
ATOM 2899 N N . ASN B 1 207 ? 16.481 0.325 117.315 1.00 8.90 186 ASN B N 1
ATOM 2900 C CA . ASN B 1 207 ? 16.944 1.715 117.253 1.00 8.55 186 ASN B CA 1
ATOM 2901 C C . ASN B 1 207 ? 16.182 2.547 116.237 1.00 7.80 186 ASN B C 1
ATOM 2902 O O . ASN B 1 207 ? 16.410 3.773 116.101 1.00 7.77 186 ASN B O 1
ATOM 2907 N N . ARG B 1 208 ? 15.276 1.884 115.538 1.00 6.53 187 ARG B N 1
ATOM 2908 C CA . ARG B 1 208 ? 14.428 2.547 114.521 1.00 7.86 187 ARG B CA 1
ATOM 2909 C C . ARG B 1 208 ? 15.274 3.215 113.451 1.00 6.66 187 ARG B C 1
ATOM 2910 O O . ARG B 1 208 ? 15.061 4.384 113.086 1.00 6.47 187 ARG B O 1
ATOM 2918 N N . ILE B 1 209 ? 16.232 2.448 112.949 1.00 6.57 188 ILE B N 1
ATOM 2919 C CA . ILE B 1 209 ? 17.059 2.892 111.848 1.00 7.36 188 ILE B CA 1
ATOM 2920 C C . ILE B 1 209 ? 16.817 1.958 110.648 1.00 7.08 188 ILE B C 1
ATOM 2921 O O . ILE B 1 209 ? 16.808 0.728 110.782 1.00 8.59 188 ILE B O 1
ATOM 2926 N N . PHE B 1 210 ? 16.601 2.540 109.474 1.00 7.90 189 PHE B N 1
ATOM 2927 C CA . PHE B 1 210 ? 16.241 1.815 108.266 1.00 7.03 189 PHE B CA 1
ATOM 2928 C C . PHE B 1 210 ? 17.215 2.218 107.128 1.00 8.22 189 PHE B C 1
ATOM 2929 O O . PHE B 1 210 ? 17.582 3.384 107.042 1.00 9.02 189 PHE B O 1
ATOM 2937 N N . SER B 1 211 ? 17.658 1.266 106.298 1.00 7.50 190 SER B N 1
ATOM 2938 C CA . SER B 1 211 ? 18.731 1.528 105.342 1.00 8.43 190 SER B CA 1
ATOM 2939 C C . SER B 1 211 ? 18.633 0.708 104.090 1.00 8.87 190 SER B C 1
ATOM 2940 O O . SER B 1 211 ? 18.129 -0.423 104.113 1.00 8.87 190 SER B O 1
ATOM 2943 N N . CYS B 1 212 ? 19.177 1.269 103.015 1.00 9.16 191 CYS B N 1
ATOM 2944 C CA . CYS B 1 212 ? 19.316 0.531 101.791 1.00 10.04 191 CYS B CA 1
ATOM 2945 C C . CYS B 1 212 ? 20.540 1.009 101.027 1.00 10.89 191 CYS B C 1
ATOM 2946 O O . CYS B 1 212 ? 21.042 2.141 101.258 1.00 10.68 191 CYS B O 1
ATOM 2949 N N . SER B 1 213 ? 21.059 0.146 100.154 1.00 12.15 192 SER B N 1
ATOM 2950 C CA . SER B 1 213 ? 22.400 0.338 99.573 1.00 13.51 192 SER B CA 1
ATOM 2951 C C . SER B 1 213 ? 22.442 1.176 98.293 1.00 14.98 192 SER B C 1
ATOM 2952 O O . SER B 1 213 ? 23.438 1.882 98.073 1.00 15.92 192 SER B O 1
ATOM 2955 N N . ALA B 1 214 ? 21.406 1.097 97.450 1.00 15.07 193 ALA B N 1
ATOM 2956 C CA . ALA B 1 214 ? 21.254 2.027 96.300 1.00 15.24 193 ALA B CA 1
ATOM 2957 C C . ALA B 1 214 ? 22.565 2.119 95.516 1.00 15.81 193 ALA B C 1
ATOM 2958 O O . ALA B 1 214 ? 23.135 1.084 95.161 1.00 15.89 193 ALA B O 1
ATOM 2960 N N . TYR B 1 215 ? 23.112 3.322 95.313 1.00 16.64 194 TYR B N 1
ATOM 2961 C CA . TYR B 1 215 ? 24.248 3.438 94.405 1.00 17.12 194 TYR B CA 1
ATOM 2962 C C . TYR B 1 215 ? 25.622 3.154 95.049 1.00 18.42 194 TYR B C 1
ATOM 2963 O O . TYR B 1 215 ? 26.644 3.484 94.445 1.00 18.62 194 TYR B O 1
ATOM 2972 N N . MET B 1 216 ? 25.678 2.478 96.215 1.00 18.83 195 MET B N 1
ATOM 2973 C CA . MET B 1 216 ? 26.944 1.840 96.663 1.00 19.72 195 MET B CA 1
ATOM 2974 C C . MET B 1 216 ? 27.463 0.781 95.666 1.00 19.78 195 MET B C 1
ATOM 2975 O O . MET B 1 216 ? 28.643 0.395 95.718 1.00 20.07 195 MET B O 1
ATOM 2980 N N . ARG B 1 217 ? 26.561 0.292 94.813 1.00 20.27 196 ARG B N 1
ATOM 2981 C CA . ARG B 1 217 ? 26.884 -0.585 93.690 1.00 20.66 196 ARG B CA 1
ATOM 2982 C C . ARG B 1 217 ? 26.449 0.068 92.379 1.00 21.48 196 ARG B C 1
ATOM 2983 O O . ARG B 1 217 ? 25.516 0.909 92.337 1.00 21.22 196 ARG B O 1
ATOM 2991 N N . ASN B 1 218 ? 27.111 -0.369 91.314 1.00 21.95 197 ASN B N 1
ATOM 2992 C CA . ASN B 1 218 ? 26.911 0.190 89.975 1.00 23.79 197 ASN B CA 1
ATOM 2993 C C . ASN B 1 218 ? 25.774 -0.577 89.297 1.00 22.62 197 ASN B C 1
ATOM 2994 O O . ASN B 1 218 ? 25.977 -1.328 88.324 1.00 23.67 197 ASN B O 1
ATOM 2999 N N . ASP B 1 219 ? 24.577 -0.368 89.831 1.00 20.69 198 ASP B N 1
ATOM 3000 C CA . ASP B 1 219 ? 23.410 -1.173 89.520 1.00 19.52 198 ASP B CA 1
ATOM 3001 C C . ASP B 1 219 ? 22.430 -0.304 88.706 1.00 18.17 198 ASP B C 1
ATOM 3002 O O . ASP B 1 219 ? 22.658 0.893 88.492 1.00 18.41 198 ASP B O 1
ATOM 3007 N N . SER B 1 220 ? 21.347 -0.904 88.250 1.00 16.23 199 SER B N 1
ATOM 3008 C CA . SER B 1 220 ? 20.356 -0.180 87.454 1.00 15.53 199 SER B CA 1
ATOM 3009 C C . SER B 1 220 ? 19.474 0.694 88.345 1.00 14.14 199 SER B C 1
ATOM 3010 O O . SER B 1 220 ? 19.280 0.426 89.540 1.00 15.15 199 SER B O 1
ATOM 3013 N N . LEU B 1 221 ? 18.912 1.731 87.753 1.00 12.72 200 LEU B N 1
ATOM 3014 C CA . LEU B 1 221 ? 18.024 2.643 88.481 1.00 11.34 200 LEU B CA 1
ATOM 3015 C C . LEU B 1 221 ? 16.803 1.906 89.002 1.00 10.64 200 LEU B C 1
ATOM 3016 O O . LEU B 1 221 ? 16.336 2.153 90.109 1.00 10.17 200 LEU B O 1
ATOM 3021 N N . TYR B 1 222 ? 16.274 0.968 88.207 1.00 10.78 201 TYR B N 1
ATOM 3022 C CA . TYR B 1 222 ? 15.060 0.268 88.659 1.00 11.37 201 TYR B CA 1
ATOM 3023 C C . TYR B 1 222 ? 15.371 -0.549 89.931 1.00 10.85 201 TYR B C 1
ATOM 3024 O O . TYR B 1 222 ? 14.597 -0.548 90.852 1.00 9.64 201 TYR B O 1
ATOM 3033 N N . ASN B 1 223 ? 16.528 -1.205 89.991 1.00 11.14 202 ASN B N 1
ATOM 3034 C CA . ASN B 1 223 ? 16.904 -1.982 91.189 1.00 10.72 202 ASN B CA 1
ATOM 3035 C C . ASN B 1 223 ? 17.164 -1.121 92.377 1.00 10.70 202 ASN B C 1
ATOM 3036 O O . ASN B 1 223 ? 16.690 -1.412 93.448 1.00 11.20 202 ASN B O 1
ATOM 3041 N N . VAL B 1 224 ? 17.846 -0.015 92.164 1.00 10.78 203 VAL B N 1
ATOM 3042 C CA . VAL B 1 224 ? 18.020 0.991 93.195 1.00 11.35 203 VAL B CA 1
ATOM 3043 C C . VAL B 1 224 ? 16.654 1.392 93.785 1.00 10.99 203 VAL B C 1
ATOM 3044 O O . VAL B 1 224 ? 16.501 1.457 95.003 1.00 9.60 203 VAL B O 1
ATOM 3048 N N . TYR B 1 225 ? 15.672 1.610 92.916 1.00 10.42 204 TYR B N 1
ATOM 3049 C CA . TYR B 1 225 ? 14.331 2.023 93.346 1.00 10.43 204 TYR B CA 1
ATOM 3050 C C . TYR B 1 225 ? 13.620 0.961 94.196 1.00 10.97 204 TYR B C 1
ATOM 3051 O O . TYR B 1 225 ? 12.892 1.301 95.131 1.00 11.19 204 TYR B O 1
ATOM 3060 N N . LEU B 1 226 ? 13.839 -0.315 93.865 1.00 10.69 205 LEU B N 1
ATOM 3061 C CA . LEU B 1 226 ? 13.213 -1.400 94.609 1.00 10.40 205 LEU B CA 1
ATOM 3062 C C . LEU B 1 226 ? 13.664 -1.390 96.056 1.00 10.06 205 LEU B C 1
ATOM 3063 O O . LEU B 1 226 ? 12.859 -1.568 96.971 1.00 9.23 205 LEU B O 1
ATOM 3068 N N . GLY B 1 227 ? 14.949 -1.122 96.274 1.00 10.01 206 GLY B N 1
ATOM 3069 C CA . GLY B 1 227 ? 15.462 -1.038 97.615 1.00 9.47 206 GLY B CA 1
ATOM 3070 C C . GLY B 1 227 ? 14.917 0.149 98.391 1.00 9.46 206 GLY B C 1
ATOM 3071 O O . GLY B 1 227 ? 14.603 0.022 99.531 1.00 10.24 206 GLY B O 1
ATOM 3072 N N . ILE B 1 228 ? 14.820 1.319 97.774 1.00 9.92 207 ILE B N 1
ATOM 3073 C CA . ILE B 1 228 ? 14.275 2.524 98.425 1.00 9.77 207 ILE B CA 1
ATOM 3074 C C . ILE B 1 228 ? 12.804 2.344 98.732 1.00 9.91 207 ILE B C 1
ATOM 3075 O O . ILE B 1 228 ? 12.321 2.781 99.757 1.00 11.61 207 ILE B O 1
ATOM 3080 N N . GLN B 1 229 ? 12.084 1.722 97.821 1.00 10.98 208 GLN B N 1
ATOM 3081 C CA . GLN B 1 229 ? 10.674 1.422 98.027 1.00 12.24 208 GLN B CA 1
ATOM 3082 C C . GLN B 1 229 ? 10.484 0.526 99.282 1.00 12.26 208 GLN B C 1
ATOM 3083 O O . GLN B 1 229 ? 9.595 0.757 100.086 1.00 11.06 208 GLN B O 1
ATOM 3089 N N . ASP B 1 230 ? 11.349 -0.464 99.455 1.00 12.55 209 ASP B N 1
ATOM 3090 C CA . ASP B 1 230 ? 11.250 -1.339 100.619 1.00 11.62 209 ASP B CA 1
ATOM 3091 C C . ASP B 1 230 ? 11.571 -0.618 101.939 1.00 11.30 209 ASP B C 1
ATOM 3092 O O . ASP B 1 230 ? 10.958 -0.883 102.970 1.00 9.47 209 ASP B O 1
ATOM 3097 N N . MET B 1 231 ? 12.541 0.292 101.888 1.00 10.18 210 MET B N 1
ATOM 3098 C CA . MET B 1 231 ? 12.920 1.034 103.054 1.00 10.10 210 MET B CA 1
ATOM 3099 C C . MET B 1 231 ? 11.773 1.920 103.557 1.00 9.34 210 MET B C 1
ATOM 3100 O O . MET B 1 231 ? 11.410 1.858 104.720 1.00 9.02 210 MET B O 1
ATOM 3105 N N . ILE B 1 232 ? 11.180 2.706 102.667 1.00 10.17 211 ILE B N 1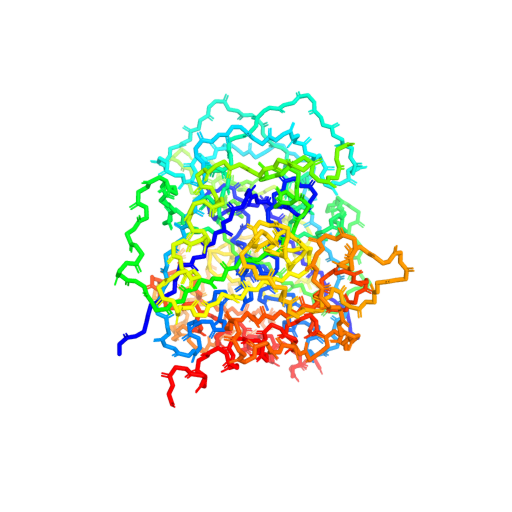
ATOM 3106 C CA . ILE B 1 232 ? 10.131 3.655 103.023 1.00 10.21 211 ILE B CA 1
ATOM 3107 C C . ILE B 1 232 ? 8.885 2.899 103.472 1.00 12.04 211 ILE B C 1
ATOM 3108 O O . ILE B 1 232 ? 8.300 3.254 104.512 1.00 12.22 211 ILE B O 1
ATOM 3113 N N . SER B 1 233 ? 8.498 1.848 102.731 1.00 12.01 212 SER B N 1
ATOM 3114 C CA . SER B 1 233 ? 7.459 0.924 103.203 1.00 12.68 212 SER B CA 1
ATOM 3115 C C . SER B 1 233 ? 7.692 0.498 104.646 1.00 12.77 212 SER B C 1
ATOM 3116 O O . SER B 1 233 ? 6.799 0.601 105.470 1.00 11.88 212 SER B O 1
ATOM 3119 N N . SER B 1 234 ? 8.892 0.005 104.939 1.00 13.13 213 SER B N 1
ATOM 3120 C CA . SER B 1 234 ? 9.198 -0.526 106.262 1.00 12.46 213 SER B CA 1
ATOM 3121 C C . SER B 1 234 ? 9.078 0.551 107.319 1.00 12.00 213 SER B C 1
ATOM 3122 O O . SER B 1 234 ? 8.623 0.299 108.423 1.00 9.92 21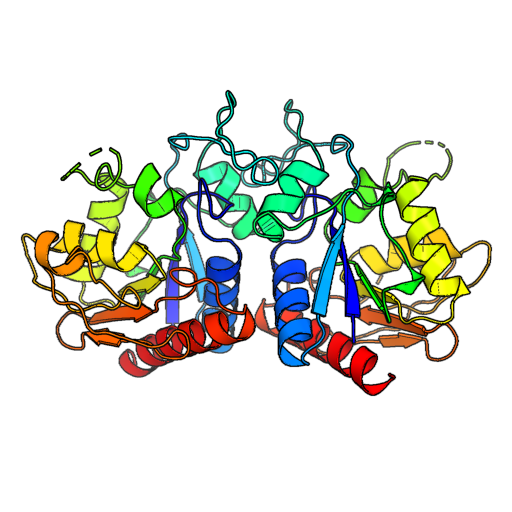3 SER B O 1
ATOM 3125 N N . MET B 1 235 ? 9.515 1.755 106.998 1.00 11.17 214 MET B N 1
ATOM 3126 C CA . MET B 1 235 ? 9.368 2.873 107.927 1.00 12.45 214 MET B CA 1
ATOM 3127 C C . MET B 1 235 ? 7.888 3.184 108.177 1.00 13.89 214 MET B C 1
ATOM 3128 O O . MET B 1 235 ? 7.449 3.346 109.312 1.00 14.16 214 MET B O 1
ATOM 3133 N N . VAL B 1 236 ? 7.127 3.276 107.104 1.00 15.56 215 VAL B N 1
ATOM 3134 C CA . VAL B 1 236 ? 5.697 3.542 107.213 1.00 17.06 215 VAL B CA 1
ATOM 3135 C C . VAL B 1 236 ? 4.942 2.420 107.984 1.00 17.61 215 VAL B C 1
ATOM 3136 O O . VAL B 1 236 ? 4.064 2.709 108.803 1.00 17.69 215 VAL B O 1
ATOM 3140 N N . ASN B 1 237 ? 5.285 1.154 107.739 1.00 18.60 216 ASN B N 1
ATOM 3141 C CA . ASN B 1 237 ? 4.614 0.047 108.408 1.00 19.25 216 ASN B CA 1
ATOM 3142 C C . ASN B 1 237 ? 4.963 0.078 109.886 1.00 20.35 216 ASN B C 1
ATOM 3143 O O . ASN B 1 237 ? 4.148 -0.289 110.741 1.00 19.19 216 ASN B O 1
ATOM 3148 N N . TYR B 1 238 ? 6.188 0.484 110.182 1.00 20.88 217 TYR B N 1
ATOM 3149 C CA . TYR B 1 238 ? 6.594 0.632 111.562 1.00 22.71 217 TYR B CA 1
ATOM 3150 C C . TYR B 1 238 ? 5.713 1.651 112.297 1.00 23.74 217 TYR B C 1
ATOM 3151 O O . TYR B 1 238 ? 5.387 1.436 113.455 1.00 23.81 217 TYR B O 1
ATOM 3160 N N . LEU B 1 239 ? 5.333 2.742 111.634 1.00 25.04 218 LEU B N 1
ATOM 3161 C CA . LEU B 1 239 ? 4.446 3.748 112.229 1.00 26.22 218 LEU B CA 1
ATOM 3162 C C . LEU B 1 239 ? 2.934 3.422 112.097 1.00 27.49 218 LEU B C 1
ATOM 3163 O O . LEU B 1 239 ? 2.114 4.345 111.934 1.00 27.75 218 LEU B O 1
ATOM 3168 N N . LYS B 1 240 ? 2.555 2.141 112.205 1.00 28.03 219 LYS B N 1
ATOM 3169 C CA . LYS B 1 240 ? 1.188 1.709 111.831 1.00 28.08 219 LYS B CA 1
ATOM 3170 C C . LYS B 1 240 ? 0.878 0.257 112.210 1.00 28.05 219 LYS B C 1
ATOM 3171 O O . LYS B 1 240 ? 1.422 -0.282 113.171 1.00 28.29 219 LYS B O 1
#

Organism: Ehrlichia chaffeensis (strain ATCC CRL-10679 / Arkansas) (NCBI:txid205920)